Protein AF-A0A8H5NDH6-F1 (afdb_monomer)

InterPro domains:
  IPR002347 Short-chain dehydrogenase/reductase SDR [PF13561] (61-296)
  IPR002347 Short-chain dehydrogenase/reductase SDR [PR00081] (51-68)
  IPR002347 Short-chain dehydrogenase/reductase SDR [PR00081] (130-141)
  IPR002347 Short-chain dehydrogenase/reductase SDR [PR00081] (178-194)
  IPR002347 Short-chain dehydrogenase/reductase SDR [PR00081] (206-225)
  IPR002347 Short-chain dehydrogenase/reductase SDR [PR00081] (227-244)
  IPR002347 Short-chain dehydrogenase/reductase SDR [PR00081] (261-281)
  IPR002640 Arylesterase [PF01731] (512-596)
  IPR011042 Six-bladed beta-propeller, TolB-like [G3DSA:2.120.10.30] (357-712)
  IPR020904 Short-chain dehydrogenase/reductase, conserved site [PS00061] (193-221)
  IPR036291 NAD(P)-binding domain superfamily [SSF51735] (51-296)

Radius of gyration: 39.01 Å; Cα contacts (8 Å, |Δi|>4): 1526; chains: 1; bounding box: 85×61×102 Å

pLDDT: mean 87.95, std 15.3, range [26.09, 98.81]

Mean predicted aligned error: 17.54 Å

Secondary structure (DSSP, 8-state):
---SHHHHHHHHPPPPPPPPP-SSS--TT--------TT--TTGGG---SEEEEETTTSHHHHHHHHHHHHTT--EEEEEES-SSSHHHHHHHHHHHHH-TTSEEEEEE--TT-HHHHHHHHHHHHHHHS---EEEE---------TTT--HHHHHHHHIIIIIIHHHHHHHHHHHHHHHT--EEEEEE--GGGTS--SS---HHHHHHHHHHHHHHHHHHHHHGGGTEEEEEEEE--B--GGG-SGGGHHHHHHHHHTSTTSSPBPGGGGHHHHHHHHSGGGTT--S-EEEESTT-S----------------------TTSHHHHHHHHHHHHHHHHHHHHHHHHHHHHHHHHHHHHHHTSTTT---EE-S-SEEEE-TTT-B-EEEEEEEGGGTEEEEEE-GGGGTEETTTTEE-SS-----EEEEEETT-SSS-HHHHEEEPEEES-TTGGG--EEEEEEETTTTEEEEEE--TT--EEEEEEEETTTTEEEEEEEE--TT-SSEEEEEEEETTEEEEEE--SS-TTT-HHHHHHHHHTT-TT-EEEEEEE-SS-EEEEEEEE-TTEEEEEEEETTEEEEEEGGGTEEEEEE-SSSSS-EEEEEEE-SSEEEEEEEETTEEEEEEES-HHHHHHHHHHHHHHT-HHHHHHS-HHHHHHHHH----EEEEEEETTTEEEEEEEESSS-SEEEEEEETTTTEEEEEETT-BSEEEEE---

Structure (mmCIF, N/CA/C/O backbone):
data_AF-A0A8H5NDH6-F1
#
_entry.id   AF-A0A8H5NDH6-F1
#
loop_
_atom_site.group_PDB
_atom_site.id
_atom_site.type_symbol
_atom_site.label_atom_id
_atom_site.label_alt_id
_atom_site.label_comp_id
_atom_site.label_asym_id
_atom_site.label_entity_id
_atom_site.label_seq_id
_atom_site.pdbx_PDB_ins_code
_atom_site.Cartn_x
_atom_site.Cartn_y
_atom_site.Cartn_z
_atom_site.occupancy
_atom_site.B_iso_or_equiv
_atom_site.auth_seq_id
_atom_site.auth_comp_id
_atom_site.auth_asym_id
_atom_site.auth_atom_id
_atom_site.pdbx_PDB_model_num
ATOM 1 N N . MET A 1 1 ? 37.856 16.401 -8.015 1.00 47.72 1 MET A N 1
ATOM 2 C CA . MET A 1 1 ? 38.478 17.360 -8.950 1.00 47.72 1 MET A CA 1
ATOM 3 C C . MET A 1 1 ? 39.882 17.615 -8.448 1.00 47.72 1 MET A C 1
ATOM 5 O O . MET A 1 1 ? 40.016 18.113 -7.339 1.00 47.72 1 MET A O 1
ATOM 9 N N . SER A 1 2 ? 40.882 17.145 -9.189 1.00 47.88 2 SER A N 1
ATOM 10 C CA . SER A 1 2 ? 42.309 17.197 -8.834 1.00 47.88 2 SER A CA 1
ATOM 11 C C . SER A 1 2 ? 42.970 18.546 -9.138 1.00 47.88 2 SER A C 1
ATOM 13 O O . SER A 1 2 ? 44.111 18.743 -8.742 1.00 47.88 2 SER A O 1
ATOM 15 N N . ASP A 1 3 ? 42.253 19.472 -9.782 1.00 69.44 3 ASP A N 1
ATOM 16 C CA . ASP A 1 3 ? 42.706 20.834 -10.065 1.00 69.44 3 ASP A CA 1
ATOM 17 C C . ASP A 1 3 ? 41.721 21.864 -9.462 1.00 69.44 3 ASP A C 1
ATOM 19 O O . ASP A 1 3 ? 40.538 21.869 -9.826 1.00 69.44 3 ASP A O 1
ATOM 23 N N . PRO A 1 4 ? 42.157 22.703 -8.504 1.00 60.31 4 PRO A N 1
ATOM 24 C CA . PRO A 1 4 ? 41.358 23.789 -7.941 1.00 60.31 4 PRO A CA 1
ATOM 25 C C . PRO A 1 4 ? 40.989 24.892 -8.944 1.00 60.31 4 PRO A C 1
ATOM 27 O O . PRO A 1 4 ? 39.905 25.459 -8.801 1.00 60.31 4 PRO A O 1
ATOM 30 N N . ALA A 1 5 ? 41.823 25.172 -9.954 1.00 61.56 5 ALA A N 1
ATOM 31 C CA . ALA A 1 5 ? 41.556 26.210 -10.958 1.00 61.56 5 ALA A CA 1
ATOM 32 C C . ALA A 1 5 ? 40.309 25.872 -11.794 1.00 61.56 5 ALA A C 1
ATOM 34 O O . ALA A 1 5 ? 39.456 26.722 -12.044 1.00 61.56 5 ALA A O 1
ATOM 35 N N . ALA A 1 6 ? 40.109 24.581 -12.070 1.00 62.31 6 ALA A N 1
ATOM 36 C CA . ALA A 1 6 ? 38.949 24.071 -12.792 1.00 62.31 6 ALA A CA 1
ATOM 37 C C . ALA A 1 6 ? 37.599 24.305 -12.082 1.00 62.31 6 ALA A C 1
ATOM 39 O O . ALA A 1 6 ? 36.559 24.150 -12.717 1.00 62.31 6 ALA A O 1
ATOM 40 N N . ARG A 1 7 ? 37.567 24.650 -10.780 1.00 67.06 7 ARG A N 1
ATOM 41 C CA . ARG A 1 7 ? 36.313 24.960 -10.061 1.00 67.06 7 ARG A CA 1
ATOM 42 C C . ARG A 1 7 ? 35.789 26.361 -10.359 1.00 67.06 7 ARG A C 1
ATOM 44 O O . ARG A 1 7 ? 34.573 26.529 -10.435 1.00 67.06 7 ARG A O 1
ATOM 51 N N . GLU A 1 8 ? 36.673 27.343 -10.522 1.00 69.00 8 GLU A N 1
ATOM 52 C CA . GLU A 1 8 ? 36.276 28.726 -10.806 1.00 69.00 8 GLU A CA 1
ATOM 53 C C . GLU A 1 8 ? 35.708 28.840 -12.229 1.00 69.00 8 GLU A C 1
ATOM 55 O O . GLU A 1 8 ? 34.678 29.481 -12.444 1.00 69.00 8 GLU A O 1
ATOM 60 N N . ASP A 1 9 ? 36.269 28.077 -13.168 1.00 71.00 9 ASP A N 1
ATOM 61 C CA . ASP A 1 9 ? 35.775 27.962 -14.543 1.00 71.00 9 ASP A CA 1
ATOM 62 C C . ASP A 1 9 ? 34.348 27.385 -14.638 1.00 71.00 9 ASP A C 1
ATOM 64 O O . ASP A 1 9 ? 33.602 27.725 -15.561 1.00 71.00 9 ASP A O 1
ATOM 68 N N . LEU A 1 10 ? 33.883 26.591 -13.657 1.00 71.38 10 LEU A N 1
ATOM 69 C CA . LEU A 1 10 ? 32.502 26.071 -13.651 1.00 71.38 10 LEU A CA 1
ATOM 70 C C . LEU A 1 10 ? 31.458 27.177 -13.470 1.00 71.38 10 LEU A C 1
ATOM 72 O O . LEU A 1 10 ? 30.322 27.000 -13.907 1.00 71.38 10 LEU A O 1
ATOM 76 N N . THR A 1 11 ? 31.826 28.290 -12.827 1.00 76.38 11 THR A N 1
ATOM 77 C CA . THR A 1 11 ? 30.936 29.447 -12.619 1.00 76.38 11 THR A CA 1
ATOM 78 C C . THR A 1 11 ? 30.792 30.314 -13.867 1.00 76.38 11 THR A C 1
ATOM 80 O O . THR A 1 11 ? 29.808 31.037 -13.997 1.00 76.38 11 THR A O 1
ATOM 83 N N . LYS A 1 12 ? 31.745 30.210 -14.804 1.00 77.19 12 LYS A N 1
ATOM 84 C CA . LYS A 1 12 ? 31.802 31.006 -16.040 1.00 77.19 12 LYS A CA 1
ATOM 85 C C . LYS A 1 12 ? 31.431 30.202 -17.290 1.00 77.19 12 LYS A C 1
ATOM 87 O O . LYS A 1 12 ? 31.328 30.776 -18.372 1.00 77.19 12 LYS A O 1
ATOM 92 N N . ARG A 1 13 ? 31.228 28.884 -17.172 1.00 79.00 13 ARG A N 1
ATOM 93 C CA . ARG A 1 13 ? 30.952 28.025 -18.330 1.00 79.00 13 ARG A CA 1
ATOM 94 C C . ARG A 1 13 ? 29.575 28.310 -18.932 1.00 79.00 13 ARG A C 1
ATOM 96 O O . ARG A 1 13 ? 28.565 28.358 -18.230 1.00 79.00 13 ARG A O 1
ATOM 103 N N . LEU A 1 14 ? 29.528 28.381 -20.256 1.00 79.69 14 LEU A N 1
ATOM 104 C CA . LEU A 1 14 ? 28.287 28.237 -21.006 1.00 79.69 14 LEU A CA 1
ATOM 105 C C . LEU A 1 14 ? 27.988 26.745 -21.135 1.00 79.69 14 LEU A C 1
ATOM 107 O O . LEU A 1 14 ? 28.842 25.972 -21.568 1.00 79.69 14 LEU A O 1
ATOM 111 N N . LEU A 1 15 ? 26.790 26.327 -20.726 1.00 79.44 15 LEU A N 1
ATOM 112 C CA . LEU A 1 15 ? 26.380 24.938 -20.898 1.00 79.44 15 LEU A CA 1
ATOM 113 C C . LEU A 1 15 ? 26.093 24.687 -22.384 1.00 79.44 15 LEU A C 1
ATOM 115 O O . LEU A 1 15 ? 25.214 25.356 -22.936 1.00 79.44 15 LEU A O 1
ATOM 119 N N . PRO A 1 16 ? 26.785 23.738 -23.039 1.00 82.56 16 PRO A N 1
ATOM 120 C CA . PRO A 1 16 ? 26.389 23.321 -24.373 1.00 82.56 16 PRO A CA 1
ATOM 121 C C . PRO A 1 16 ? 24.973 22.735 -24.306 1.00 82.56 16 PRO A C 1
ATOM 123 O O . PRO A 1 16 ? 24.630 22.005 -23.373 1.00 82.56 16 PRO A O 1
ATOM 126 N N . SER A 1 17 ? 24.133 23.083 -25.280 1.00 84.81 17 SER A N 1
ATOM 127 C CA . SER A 1 17 ? 22.779 22.538 -25.389 1.00 84.81 17 SER A CA 1
ATOM 128 C C . SER A 1 17 ? 22.752 21.408 -26.411 1.00 84.81 17 SER A C 1
ATOM 130 O O . SER A 1 17 ? 23.309 21.524 -27.503 1.00 84.81 17 SER A O 1
ATOM 132 N N . MET A 1 18 ? 22.103 20.299 -26.054 1.00 86.00 18 MET A N 1
ATOM 133 C CA . MET A 1 18 ? 21.812 19.238 -27.013 1.00 86.00 18 MET A CA 1
ATOM 134 C C . MET A 1 18 ? 20.885 19.797 -28.093 1.00 86.00 18 MET A C 1
ATOM 136 O O . MET A 1 18 ? 19.851 20.390 -27.785 1.00 86.00 18 MET A O 1
ATOM 140 N N . THR A 1 19 ? 21.241 19.597 -29.359 1.00 86.56 19 THR A N 1
ATOM 141 C CA . THR A 1 19 ? 20.357 19.936 -30.478 1.00 86.56 19 THR A CA 1
ATOM 142 C C . THR A 1 19 ? 19.500 18.724 -30.815 1.00 86.56 19 THR A C 1
ATOM 144 O O . THR A 1 19 ? 20.032 17.677 -31.170 1.00 86.56 19 THR A O 1
ATOM 147 N N . LEU A 1 20 ? 18.181 18.864 -30.718 1.00 85.62 20 LEU A N 1
ATOM 148 C CA . LEU A 1 20 ? 17.234 17.824 -31.123 1.00 85.62 20 LEU A CA 1
ATOM 149 C C . LEU A 1 20 ? 16.804 18.026 -32.581 1.00 85.62 20 LEU A C 1
ATOM 151 O O . LEU A 1 20 ? 16.936 19.122 -33.129 1.00 85.62 20 LEU A O 1
ATOM 155 N N . ALA A 1 21 ? 16.267 16.977 -33.206 1.00 79.12 21 ALA A N 1
ATOM 156 C CA . ALA A 1 21 ? 15.617 17.106 -34.509 1.00 79.12 21 ALA A CA 1
ATOM 157 C C . ALA A 1 21 ? 14.446 18.105 -34.415 1.00 79.12 21 ALA A C 1
ATOM 159 O O . ALA A 1 21 ? 13.628 18.019 -33.500 1.00 79.12 21 ALA A O 1
ATOM 160 N N . ASN A 1 22 ? 14.360 19.047 -35.358 1.00 75.81 22 ASN A N 1
ATOM 161 C CA . ASN A 1 22 ? 13.353 20.119 -35.359 1.00 75.81 22 ASN A CA 1
ATOM 162 C C . ASN A 1 22 ? 12.034 19.732 -36.058 1.00 75.81 22 ASN A C 1
ATOM 164 O O . ASN A 1 22 ? 11.106 20.533 -36.089 1.00 75.81 22 ASN A O 1
ATOM 168 N N . GLY A 1 23 ? 11.952 18.522 -36.625 1.00 67.88 23 GLY A N 1
ATOM 169 C CA . GLY A 1 23 ? 10.776 18.012 -37.337 1.00 67.88 23 GLY A CA 1
ATOM 170 C C . GLY A 1 23 ? 10.529 18.615 -38.728 1.00 67.88 23 GLY A C 1
ATOM 171 O O . GLY A 1 23 ? 9.533 18.253 -39.348 1.00 67.88 23 GLY A O 1
ATOM 172 N N . VAL A 1 24 ? 11.398 19.511 -39.217 1.00 58.31 24 VAL A N 1
ATOM 173 C CA . VAL A 1 24 ? 11.221 20.262 -40.479 1.00 58.31 24 VAL A CA 1
ATOM 174 C C . VAL A 1 24 ? 12.310 19.930 -41.508 1.00 58.31 24 VAL A C 1
ATOM 176 O O . VAL A 1 24 ? 12.022 19.877 -42.701 1.00 58.31 24 VAL A O 1
ATOM 179 N N . GLU A 1 25 ? 13.541 19.648 -41.069 1.00 55.69 25 GLU A N 1
ATOM 180 C CA . GLU A 1 25 ? 14.589 19.093 -41.935 1.00 55.69 25 GLU A CA 1
ATOM 181 C C . GLU A 1 25 ? 14.439 17.573 -42.026 1.00 55.69 25 GLU A C 1
ATOM 183 O O . GLU A 1 25 ? 14.283 16.883 -41.014 1.00 55.69 25 GLU A O 1
ATOM 188 N N . SER A 1 26 ? 14.463 17.041 -43.251 1.00 51.28 26 SER A N 1
ATOM 189 C CA . SER A 1 26 ? 14.409 15.604 -43.482 1.00 51.28 26 SER A CA 1
ATOM 190 C C . SER A 1 26 ? 15.629 14.954 -42.833 1.00 51.28 26 SER A C 1
ATOM 192 O O . SER A 1 26 ? 16.717 14.978 -43.411 1.00 51.28 26 SER A O 1
ATOM 194 N N . LEU A 1 27 ? 15.436 14.326 -41.665 1.00 57.62 27 LEU A N 1
ATOM 195 C CA . LEU A 1 27 ? 16.221 13.152 -41.266 1.00 57.62 27 LEU A CA 1
ATOM 196 C C . LEU A 1 27 ? 16.499 12.345 -42.542 1.00 57.62 27 LEU A C 1
ATOM 198 O O . LEU A 1 27 ? 15.538 12.205 -43.313 1.00 57.62 27 LEU A O 1
ATOM 202 N N . PRO A 1 28 ? 17.739 11.873 -42.800 1.00 54.41 28 PRO A N 1
ATOM 203 C CA . PRO A 1 28 ? 18.066 11.158 -44.032 1.00 54.41 28 PRO A CA 1
ATOM 204 C C . PRO A 1 28 ? 16.953 10.163 -44.304 1.00 54.41 28 PRO A C 1
ATOM 206 O O . PRO A 1 28 ? 16.681 9.327 -43.441 1.00 54.41 28 PRO A O 1
ATOM 209 N N . SER A 1 29 ? 16.207 10.445 -45.389 1.00 47.97 29 SER A N 1
ATOM 210 C CA . SER A 1 29 ? 14.776 10.142 -45.540 1.00 47.97 29 SER A CA 1
ATOM 211 C C . SER A 1 29 ? 14.431 8.885 -44.755 1.00 47.97 29 SER A C 1
ATOM 213 O O . SER A 1 29 ? 14.770 7.798 -45.225 1.00 47.97 29 SER A O 1
ATOM 215 N N . ALA A 1 30 ? 13.806 9.032 -43.575 1.00 44.88 30 ALA A N 1
ATOM 216 C CA . ALA A 1 30 ? 13.262 7.907 -42.822 1.00 44.88 30 ALA A CA 1
ATOM 217 C C . ALA A 1 30 ? 12.455 7.114 -43.830 1.00 44.88 30 ALA A C 1
ATOM 219 O O . ALA A 1 30 ? 11.448 7.663 -44.280 1.00 44.88 30 ALA A O 1
ATOM 220 N N . ALA A 1 31 ? 13.014 5.972 -44.273 1.00 45.94 31 ALA A N 1
ATOM 221 C CA . ALA A 1 31 ? 12.738 5.354 -45.568 1.00 45.94 31 ALA A CA 1
ATOM 222 C C . ALA A 1 31 ? 11.299 5.658 -45.926 1.00 45.94 31 ALA A C 1
ATOM 224 O O . ALA A 1 31 ? 10.433 5.127 -45.224 1.00 45.94 31 ALA A O 1
ATOM 225 N N . GLN A 1 32 ? 11.096 6.638 -46.840 1.00 42.25 32 GLN A N 1
ATOM 226 C CA . GLN A 1 32 ? 9.792 7.267 -47.081 1.00 42.25 32 GLN A CA 1
ATOM 227 C C . GLN A 1 32 ? 8.744 6.190 -46.918 1.00 42.25 32 GLN A C 1
ATOM 229 O O . GLN A 1 32 ? 8.956 5.100 -47.459 1.00 42.25 32 GLN A O 1
ATOM 234 N N . ALA A 1 33 ? 7.678 6.459 -46.161 1.00 40.69 33 ALA A N 1
ATOM 235 C CA . ALA A 1 33 ? 6.511 5.598 -46.117 1.00 40.69 33 ALA A CA 1
ATOM 236 C C . ALA A 1 33 ? 5.970 5.476 -47.551 1.00 40.69 33 ALA A C 1
ATOM 238 O O . ALA A 1 33 ? 5.037 6.160 -47.957 1.00 40.69 33 ALA A O 1
ATOM 239 N N . ARG A 1 34 ? 6.637 4.644 -48.353 1.00 45.22 34 ARG A N 1
ATOM 240 C CA . ARG A 1 34 ? 6.220 4.176 -49.648 1.00 45.22 34 ARG A CA 1
ATOM 241 C C . ARG A 1 34 ? 4.960 3.441 -49.273 1.00 45.22 34 ARG A C 1
ATOM 243 O O . ARG A 1 34 ? 5.015 2.482 -48.501 1.00 45.22 34 ARG A O 1
ATOM 250 N N . THR A 1 35 ? 3.837 3.994 -49.718 1.00 42.25 35 THR A N 1
ATOM 251 C CA . THR A 1 35 ? 2.551 3.309 -49.797 1.00 42.25 35 THR A CA 1
ATOM 252 C C . THR A 1 35 ? 2.821 1.831 -49.947 1.00 42.25 35 THR A C 1
ATOM 254 O O . THR A 1 35 ? 3.532 1.494 -50.893 1.00 42.25 35 THR A O 1
ATOM 257 N N . ALA A 1 36 ? 2.369 1.024 -48.975 1.00 46.97 36 ALA A N 1
ATOM 258 C CA . ALA A 1 36 ? 2.663 -0.400 -48.884 1.00 46.97 36 ALA A CA 1
ATOM 259 C C . ALA A 1 36 ? 2.550 -1.009 -50.279 1.00 46.97 36 ALA A C 1
ATOM 261 O O . ALA A 1 36 ? 1.462 -1.244 -50.802 1.00 46.97 36 ALA A O 1
ATOM 262 N N . SER A 1 37 ? 3.708 -1.144 -50.913 1.00 52.34 37 SER A N 1
ATOM 263 C CA . SER A 1 37 ? 3.841 -1.867 -52.152 1.00 52.34 37 SER A CA 1
ATOM 264 C C . SER A 1 37 ? 3.417 -3.286 -51.808 1.00 52.34 37 SER A C 1
ATOM 266 O O . SER A 1 37 ? 3.676 -3.755 -50.697 1.00 52.34 37 SER A O 1
ATOM 268 N N . THR A 1 38 ? 2.828 -4.015 -52.745 1.00 57.22 38 THR A N 1
ATOM 269 C CA . THR A 1 38 ? 2.631 -5.464 -52.589 1.00 57.22 38 THR A CA 1
ATOM 270 C C . THR A 1 38 ? 3.956 -6.215 -52.345 1.00 57.22 38 THR A C 1
ATOM 272 O O . THR A 1 38 ? 3.930 -7.410 -52.087 1.00 57.22 38 THR A O 1
ATOM 275 N N . SER A 1 39 ? 5.099 -5.511 -52.402 1.00 56.44 39 SER A N 1
ATOM 276 C CA . SER A 1 39 ? 6.447 -5.942 -52.028 1.00 56.44 39 SER A CA 1
ATOM 277 C C . SER A 1 39 ? 6.920 -5.570 -50.603 1.00 56.44 39 SER A C 1
ATOM 279 O O . SER A 1 39 ? 8.077 -5.839 -50.312 1.00 56.44 39 SER A O 1
ATOM 281 N N . ASP A 1 40 ? 6.133 -4.901 -49.742 1.00 63.56 40 ASP A N 1
ATOM 282 C CA . ASP A 1 40 ? 6.476 -4.693 -48.309 1.00 63.56 40 ASP A CA 1
ATOM 283 C C . ASP A 1 40 ? 5.858 -5.816 -47.455 1.00 63.56 40 ASP A C 1
ATOM 285 O O . ASP A 1 40 ? 4.963 -5.609 -46.621 1.00 63.56 40 ASP A O 1
ATOM 289 N N . ASP A 1 41 ? 6.283 -7.044 -47.746 1.00 70.69 41 ASP A N 1
ATOM 290 C CA . ASP A 1 41 ? 5.823 -8.241 -47.055 1.00 70.69 41 ASP A CA 1
ATOM 291 C C . ASP A 1 41 ? 6.505 -8.405 -45.680 1.00 70.69 41 ASP A C 1
ATOM 293 O O . ASP A 1 41 ? 7.324 -7.597 -45.230 1.00 70.69 41 ASP A O 1
ATOM 297 N N . SER A 1 42 ? 6.105 -9.434 -44.931 1.00 71.38 42 SER A N 1
ATOM 298 C CA . SER A 1 42 ? 6.676 -9.696 -43.607 1.00 71.38 42 SER A CA 1
ATOM 299 C C . SER A 1 42 ? 8.176 -9.995 -43.635 1.00 71.38 42 SER A C 1
ATOM 301 O O . SER A 1 42 ? 8.830 -9.754 -42.626 1.00 71.38 42 SER A O 1
ATOM 303 N N . LEU A 1 43 ? 8.722 -10.495 -44.747 1.00 77.81 43 LEU A N 1
ATOM 304 C CA . LEU A 1 43 ? 10.133 -10.854 -44.873 1.00 77.81 43 LEU A CA 1
ATOM 305 C C . LEU A 1 43 ? 10.986 -9.615 -45.158 1.00 77.81 43 LEU A C 1
ATOM 307 O O . LEU A 1 43 ? 12.017 -9.428 -44.513 1.00 77.81 43 LEU A O 1
ATOM 311 N N . THR A 1 44 ? 10.533 -8.715 -46.037 1.00 83.62 44 THR A N 1
ATOM 312 C CA . THR A 1 44 ? 11.273 -7.484 -46.371 1.00 83.62 44 THR A CA 1
ATOM 313 C C . THR A 1 44 ? 11.435 -6.538 -45.182 1.00 83.62 44 THR A C 1
ATOM 315 O O . THR A 1 44 ? 12.426 -5.816 -45.101 1.00 83.62 44 THR A O 1
ATOM 318 N N . ARG A 1 45 ? 10.510 -6.557 -44.209 1.00 87.25 45 ARG A N 1
ATOM 319 C CA . ARG A 1 45 ? 10.612 -5.731 -42.988 1.00 87.25 45 ARG A CA 1
ATOM 320 C C . ARG A 1 45 ? 11.793 -6.089 -42.086 1.00 87.25 45 ARG A C 1
ATOM 322 O O . ARG A 1 45 ? 12.281 -5.205 -41.382 1.00 87.25 45 ARG A O 1
ATOM 329 N N . PHE A 1 46 ? 12.226 -7.348 -42.114 1.00 93.06 46 PHE A N 1
ATOM 330 C CA . PHE A 1 46 ? 13.331 -7.868 -41.306 1.00 93.06 46 PHE A CA 1
ATOM 331 C C . PHE A 1 46 ? 14.610 -8.093 -42.120 1.00 93.06 46 PHE A C 1
ATOM 333 O O . PHE A 1 46 ? 15.549 -8.702 -41.615 1.00 93.06 46 PHE A O 1
ATOM 340 N N . GLN A 1 47 ? 14.671 -7.616 -43.366 1.00 93.50 47 GLN A N 1
ATOM 341 C CA . GLN A 1 47 ? 15.927 -7.592 -44.110 1.00 93.50 47 GLN A CA 1
ATOM 342 C C . GLN A 1 47 ? 16.894 -6.569 -43.503 1.00 93.50 47 GLN A C 1
ATOM 344 O O . GLN A 1 47 ? 16.481 -5.518 -43.002 1.00 93.50 47 GLN A O 1
ATOM 349 N N . VAL A 1 48 ? 18.185 -6.886 -43.579 1.00 95.12 48 VAL A N 1
ATOM 350 C CA . VAL A 1 48 ? 19.295 -6.077 -43.069 1.00 95.12 48 VAL A CA 1
ATOM 351 C C . VAL A 1 48 ? 20.323 -5.855 -44.189 1.00 95.12 48 VAL A C 1
ATOM 353 O O . VAL A 1 48 ? 21.410 -6.420 -44.137 1.00 95.12 48 VAL A O 1
ATOM 356 N N . PRO A 1 49 ? 19.985 -5.107 -45.256 1.00 93.12 49 PRO A N 1
ATOM 357 C CA . PRO A 1 49 ? 20.935 -4.804 -46.326 1.00 93.12 49 PRO A CA 1
ATOM 358 C C . PRO A 1 49 ? 22.000 -3.806 -45.853 1.00 93.12 49 PRO A C 1
ATOM 360 O O . PRO A 1 49 ? 21.711 -2.968 -45.007 1.00 93.12 49 PRO A O 1
ATOM 363 N N . GLY A 1 50 ? 23.198 -3.838 -46.440 1.00 95.38 50 GLY A N 1
ATOM 364 C CA . GLY A 1 50 ? 24.265 -2.878 -46.132 1.00 95.38 50 GLY A CA 1
ATOM 365 C C . GLY A 1 50 ? 25.454 -3.500 -45.405 1.00 95.38 50 GLY A C 1
ATOM 366 O O . GLY A 1 50 ? 25.726 -4.699 -45.537 1.00 95.38 50 GLY A O 1
ATOM 367 N N . VAL A 1 51 ? 26.193 -2.669 -44.672 1.00 98.31 51 VAL A N 1
ATOM 368 C CA . VAL A 1 51 ? 27.479 -3.025 -44.065 1.00 98.31 51 VAL A CA 1
ATOM 369 C C . VAL A 1 51 ? 27.425 -2.947 -42.544 1.00 98.31 51 VAL A C 1
ATOM 371 O O . VAL A 1 51 ? 27.026 -1.928 -41.976 1.00 98.31 51 VAL A O 1
ATOM 374 N N . ALA A 1 52 ? 27.878 -4.013 -41.878 1.00 98.56 52 ALA A N 1
ATOM 375 C CA . ALA A 1 52 ? 27.996 -4.060 -40.425 1.00 98.56 52 ALA A CA 1
ATOM 376 C C . ALA A 1 52 ? 29.451 -4.153 -39.964 1.00 98.56 52 ALA A C 1
ATOM 378 O O . ALA A 1 52 ? 30.244 -4.922 -40.506 1.00 98.56 52 ALA A O 1
ATOM 379 N N . VAL A 1 53 ? 29.762 -3.437 -38.888 1.00 98.75 53 VAL A N 1
ATOM 380 C CA . VAL A 1 53 ? 30.955 -3.646 -38.068 1.00 98.75 53 VAL A CA 1
ATOM 381 C C . VAL A 1 53 ? 30.541 -4.355 -36.783 1.00 98.75 53 VAL A C 1
ATOM 383 O O . VAL A 1 53 ? 29.597 -3.931 -36.112 1.00 98.75 53 VAL A O 1
ATOM 386 N N . VAL A 1 54 ? 31.246 -5.424 -36.415 1.00 98.62 54 VAL A N 1
ATOM 387 C CA . VAL A 1 54 ? 30.978 -6.176 -35.181 1.00 98.62 54 VAL A CA 1
ATOM 388 C C . VAL A 1 54 ? 32.254 -6.303 -34.359 1.00 98.62 54 VAL A C 1
ATOM 390 O O . VAL A 1 54 ? 33.215 -6.925 -34.804 1.00 98.62 54 VAL A O 1
ATOM 393 N N . THR A 1 55 ? 32.269 -5.725 -33.155 1.00 98.44 55 THR A N 1
ATOM 394 C CA . THR A 1 55 ? 33.414 -5.829 -32.229 1.00 98.44 55 THR A CA 1
ATOM 395 C C . THR A 1 55 ? 33.304 -7.072 -31.363 1.00 98.44 55 THR A C 1
ATOM 397 O O . THR A 1 55 ? 32.194 -7.444 -30.998 1.00 98.44 55 THR A O 1
ATOM 400 N N . GLY A 1 56 ? 34.421 -7.721 -31.021 1.00 96.38 56 GLY A N 1
ATOM 401 C CA . GLY A 1 56 ? 34.400 -9.070 -30.438 1.00 96.38 56 GLY A CA 1
ATOM 402 C C . GLY A 1 56 ? 33.765 -10.089 -31.391 1.00 96.38 56 GLY A C 1
ATOM 403 O O . GLY A 1 56 ? 33.073 -11.013 -30.956 1.00 96.38 56 GLY A O 1
ATOM 404 N N . GLY A 1 57 ? 33.911 -9.849 -32.699 1.00 94.06 57 GLY A N 1
ATOM 405 C CA . GLY A 1 57 ? 33.144 -10.498 -33.760 1.00 94.06 57 GLY A CA 1
ATOM 406 C C . GLY A 1 57 ? 33.403 -11.998 -33.910 1.00 94.06 57 GLY A C 1
ATOM 407 O O . GLY A 1 57 ? 32.576 -12.700 -34.489 1.00 94.06 57 GLY A O 1
ATOM 408 N N . LEU A 1 58 ? 34.513 -12.503 -33.361 1.00 94.19 58 LEU A N 1
ATOM 409 C CA . LEU A 1 58 ? 34.902 -13.915 -33.435 1.00 94.19 58 LEU A CA 1
ATOM 410 C C . LEU A 1 58 ? 34.497 -14.720 -32.188 1.00 94.19 58 LEU A C 1
ATOM 412 O O . LEU A 1 58 ? 34.787 -15.923 -32.090 1.00 94.19 58 LEU A O 1
ATOM 416 N N . GLY A 1 59 ? 33.809 -14.083 -31.236 1.00 91.31 59 GLY A N 1
ATOM 417 C CA . GLY A 1 59 ? 33.185 -14.745 -30.094 1.00 91.31 59 GLY A CA 1
ATOM 418 C C . GLY A 1 59 ? 31.974 -15.592 -30.500 1.00 91.31 59 GLY A C 1
ATOM 419 O O . GLY A 1 59 ? 31.261 -15.273 -31.446 1.00 91.31 59 GLY A O 1
ATOM 420 N N . THR A 1 60 ? 31.692 -16.663 -29.755 1.00 89.25 60 THR A N 1
ATOM 421 C CA . THR A 1 60 ? 30.631 -17.640 -30.083 1.00 89.25 60 THR A CA 1
ATOM 422 C C . THR A 1 60 ? 29.251 -17.002 -30.280 1.00 89.25 60 THR A C 1
ATOM 424 O O . THR A 1 60 ? 28.549 -17.303 -31.246 1.00 89.25 60 THR A O 1
ATOM 427 N N . ILE A 1 61 ? 28.864 -16.082 -29.389 1.00 92.75 61 ILE A N 1
ATOM 428 C CA . ILE A 1 61 ? 27.575 -15.383 -29.492 1.00 92.75 61 ILE A CA 1
ATOM 429 C C . ILE A 1 61 ? 27.575 -14.430 -30.696 1.00 92.75 61 ILE A C 1
ATOM 431 O O . ILE A 1 61 ? 26.608 -14.401 -31.455 1.00 92.75 61 ILE A O 1
ATOM 435 N N . ALA A 1 62 ? 28.669 -13.689 -30.897 1.00 95.75 62 ALA A N 1
ATOM 436 C CA . ALA A 1 62 ? 28.794 -12.749 -32.005 1.00 95.75 62 ALA A CA 1
ATOM 437 C C . ALA A 1 62 ? 28.695 -13.465 -33.359 1.00 95.75 62 ALA A C 1
ATOM 439 O O . ALA A 1 62 ? 27.915 -13.038 -34.201 1.00 95.75 62 ALA A O 1
ATOM 440 N N . LEU A 1 63 ? 29.383 -14.599 -33.537 1.00 95.56 63 LEU A N 1
ATOM 441 C CA . LEU A 1 63 ? 29.316 -15.413 -34.758 1.00 95.56 63 LEU A CA 1
ATOM 442 C C . LEU A 1 63 ? 27.895 -15.897 -35.067 1.00 95.56 63 LEU A C 1
ATOM 444 O O . LEU A 1 63 ? 27.476 -15.884 -36.224 1.00 95.56 63 LEU A O 1
ATOM 448 N N . THR A 1 64 ? 27.138 -16.285 -34.039 1.00 95.56 64 THR A N 1
ATOM 449 C CA . THR A 1 64 ? 25.738 -16.712 -34.192 1.00 95.56 64 THR A CA 1
ATOM 450 C C . THR A 1 64 ? 24.877 -15.571 -34.739 1.00 95.56 64 THR A C 1
ATOM 452 O O . THR A 1 64 ? 24.145 -15.737 -35.715 1.00 95.56 64 THR A O 1
ATOM 455 N N . VAL A 1 65 ? 25.035 -14.376 -34.168 1.00 96.81 65 VAL A N 1
ATOM 456 C CA . VAL A 1 65 ? 24.320 -13.168 -34.596 1.00 96.81 65 VAL A CA 1
ATOM 457 C C . VAL A 1 65 ? 24.769 -12.692 -35.978 1.00 96.81 65 VAL A C 1
ATOM 459 O O . VAL A 1 65 ? 23.940 -12.309 -36.799 1.00 96.81 65 VAL A O 1
ATOM 462 N N . VAL A 1 66 ? 26.067 -12.739 -36.265 1.00 97.50 66 VAL A N 1
ATOM 463 C CA . VAL A 1 66 ? 26.651 -12.379 -37.561 1.00 97.50 66 VAL A CA 1
ATOM 464 C C . VAL A 1 66 ? 26.083 -13.252 -38.678 1.00 97.50 66 VAL A C 1
ATOM 466 O O . VAL A 1 66 ? 25.666 -12.724 -39.709 1.00 97.50 66 VAL A O 1
ATOM 469 N N . ARG A 1 67 ? 25.992 -14.571 -38.463 1.00 97.62 67 ARG A N 1
ATOM 470 C CA . ARG A 1 67 ? 25.341 -15.486 -39.412 1.00 97.62 67 ARG A CA 1
ATOM 471 C C . ARG A 1 67 ? 23.890 -15.089 -39.664 1.00 97.62 67 ARG A C 1
ATOM 473 O O . ARG A 1 67 ? 23.473 -15.058 -40.818 1.00 97.62 67 ARG A O 1
ATOM 480 N N . ALA A 1 68 ? 23.145 -14.721 -38.621 1.00 97.12 68 ALA A N 1
ATOM 481 C CA . ALA A 1 68 ? 21.771 -14.253 -38.776 1.00 97.12 68 ALA A CA 1
ATOM 482 C C . ALA A 1 68 ? 21.685 -12.945 -39.585 1.00 97.12 68 ALA A C 1
ATOM 484 O O . ALA A 1 68 ? 20.837 -12.826 -40.465 1.00 97.12 68 ALA A O 1
ATOM 485 N N . LEU A 1 69 ? 22.587 -11.984 -39.365 1.00 97.81 69 LEU A N 1
ATOM 486 C CA . LEU A 1 69 ? 22.642 -10.760 -40.174 1.00 97.81 69 LEU A CA 1
ATOM 487 C C . LEU A 1 69 ? 22.912 -11.067 -41.659 1.00 97.81 69 LEU A C 1
ATOM 489 O O . LEU A 1 69 ? 22.214 -10.547 -42.530 1.00 97.81 69 LEU A O 1
ATOM 493 N N . LEU A 1 70 ? 23.860 -11.963 -41.955 1.00 97.88 70 LEU A N 1
ATOM 494 C CA . LEU A 1 70 ? 24.173 -12.406 -43.322 1.00 97.88 70 LEU A CA 1
ATOM 495 C C . LEU A 1 70 ? 22.987 -13.134 -43.984 1.00 97.88 70 LEU A C 1
ATOM 497 O O . LEU A 1 70 ? 22.666 -12.861 -45.146 1.00 97.88 70 LEU A O 1
ATOM 501 N N . GLN A 1 71 ? 22.287 -13.998 -43.239 1.00 96.06 71 GLN A N 1
ATOM 502 C CA . GLN A 1 71 ? 21.052 -14.666 -43.680 1.00 96.06 71 GLN A CA 1
ATOM 503 C C . GLN A 1 71 ? 19.927 -13.668 -43.985 1.00 96.06 71 GLN A C 1
ATOM 505 O O . GLN A 1 71 ? 19.148 -13.880 -44.911 1.00 96.06 71 GLN A O 1
ATOM 510 N N . HIS A 1 72 ? 19.872 -12.559 -43.246 1.00 95.62 72 HIS A N 1
ATOM 511 C CA . HIS A 1 72 ? 18.890 -11.493 -43.432 1.00 95.62 72 HIS A CA 1
ATOM 512 C C . HIS A 1 72 ? 19.294 -10.441 -44.477 1.00 95.62 72 HIS A C 1
ATOM 514 O O . HIS A 1 72 ? 18.581 -9.455 -44.662 1.00 95.62 72 HIS A O 1
ATOM 520 N N . GLY A 1 73 ? 20.379 -10.664 -45.223 1.00 94.88 73 GLY A N 1
ATOM 521 C CA . GLY A 1 73 ? 20.710 -9.868 -46.404 1.00 94.88 73 GLY A CA 1
ATOM 522 C C . GLY A 1 73 ? 21.866 -8.888 -46.238 1.00 94.88 73 GLY A C 1
ATOM 523 O O . GLY A 1 73 ? 22.071 -8.086 -47.148 1.00 94.88 73 GLY A O 1
ATOM 524 N N . LEU A 1 74 ? 22.627 -8.964 -45.141 1.00 97.50 74 LEU A N 1
ATOM 525 C CA . LEU A 1 74 ? 23.823 -8.141 -44.953 1.00 97.50 74 LEU A CA 1
ATOM 526 C C . LEU A 1 74 ? 24.815 -8.386 -46.094 1.00 97.50 74 LEU A C 1
ATOM 528 O O . LEU A 1 74 ? 25.131 -9.535 -46.403 1.00 97.50 74 LEU A O 1
ATOM 532 N N . THR A 1 75 ? 25.280 -7.315 -46.735 1.00 96.88 75 THR A N 1
ATOM 533 C CA . THR A 1 75 ? 26.116 -7.386 -47.944 1.00 96.88 75 THR A CA 1
ATOM 534 C C . THR A 1 75 ? 27.606 -7.292 -47.639 1.00 96.88 75 THR A C 1
ATOM 536 O O . THR A 1 75 ? 28.399 -7.930 -48.329 1.00 96.88 75 THR A O 1
ATOM 539 N N . GLY A 1 76 ? 27.980 -6.543 -46.598 1.00 97.69 76 GLY A N 1
ATOM 540 C CA . GLY A 1 76 ? 29.362 -6.405 -46.145 1.00 97.69 76 GLY A CA 1
ATOM 541 C C . GLY A 1 76 ? 29.487 -6.540 -44.632 1.00 97.69 76 GLY A C 1
ATOM 542 O O . GLY A 1 76 ? 28.609 -6.123 -43.877 1.00 97.69 76 GLY A O 1
ATOM 543 N N . LEU A 1 77 ? 30.588 -7.126 -44.181 1.00 98.50 77 LEU A N 1
ATOM 544 C CA . LEU A 1 77 ? 30.844 -7.387 -42.774 1.00 98.50 77 LEU A CA 1
ATOM 545 C C . LEU A 1 77 ? 32.315 -7.141 -42.443 1.00 98.50 77 LEU A C 1
ATOM 547 O O . LEU A 1 77 ? 33.196 -7.711 -43.080 1.00 98.50 77 LEU A O 1
ATOM 551 N N . MET A 1 78 ? 32.558 -6.347 -41.404 1.00 98.44 78 MET A N 1
ATOM 552 C CA . MET A 1 78 ? 33.869 -6.156 -40.790 1.00 98.44 78 MET A CA 1
ATOM 553 C C . MET A 1 78 ? 33.852 -6.703 -39.359 1.00 98.44 78 MET A C 1
ATOM 555 O O . MET A 1 78 ? 33.145 -6.178 -38.493 1.00 98.44 78 MET A O 1
ATOM 559 N N . LEU A 1 79 ? 34.633 -7.750 -39.098 1.00 98.50 79 LEU A N 1
ATOM 560 C CA . LEU A 1 79 ? 34.792 -8.335 -37.765 1.00 98.50 79 LEU A CA 1
ATOM 561 C C . LEU A 1 79 ? 36.034 -7.771 -37.074 1.00 98.50 79 LEU A C 1
ATOM 563 O O . LEU A 1 79 ? 37.152 -7.914 -37.563 1.00 98.50 79 LEU A O 1
ATOM 567 N N . LEU A 1 80 ? 35.834 -7.150 -35.917 1.00 98.12 80 LEU A N 1
ATOM 568 C CA . LEU A 1 80 ? 36.905 -6.592 -35.100 1.00 98.12 80 LEU A CA 1
ATOM 569 C C . LEU A 1 80 ? 37.127 -7.477 -33.881 1.00 98.12 80 LEU A C 1
ATOM 571 O O . LEU A 1 80 ? 36.180 -7.767 -33.147 1.00 98.12 80 LEU A O 1
ATOM 575 N N . ASP A 1 81 ? 38.365 -7.892 -33.656 1.00 97.00 81 ASP A N 1
ATOM 576 C CA . ASP A 1 81 ? 38.763 -8.687 -32.493 1.00 97.00 81 ASP A CA 1
ATOM 577 C C . ASP A 1 81 ? 40.231 -8.404 -32.138 1.00 97.00 81 ASP A C 1
ATOM 579 O O . ASP A 1 81 ? 40.920 -7.728 -32.894 1.00 97.00 81 ASP A O 1
ATOM 583 N N . LEU A 1 82 ? 40.734 -8.900 -31.005 1.00 94.19 82 LEU A N 1
ATOM 584 C CA . LEU A 1 82 ? 42.135 -8.659 -30.622 1.00 94.19 82 LEU A CA 1
ATOM 585 C C . LEU A 1 82 ? 43.112 -9.391 -31.554 1.00 94.19 82 LEU A C 1
ATOM 587 O O . LEU A 1 82 ? 44.105 -8.817 -32.002 1.00 94.19 82 LEU A O 1
ATOM 591 N N . ASP A 1 83 ? 42.814 -10.646 -31.887 1.00 92.06 83 ASP A N 1
ATOM 592 C CA . ASP A 1 83 ? 43.659 -11.485 -32.738 1.00 92.06 83 ASP A CA 1
ATOM 593 C C . ASP A 1 83 ? 42.832 -12.211 -33.803 1.00 92.06 83 ASP A C 1
ATOM 595 O O . ASP A 1 83 ? 42.172 -13.218 -33.535 1.00 92.06 83 ASP A O 1
ATOM 599 N N . VAL A 1 84 ? 42.900 -11.696 -35.032 1.00 93.25 84 VAL A N 1
ATOM 600 C CA . VAL A 1 84 ? 42.229 -12.284 -36.200 1.00 93.25 84 VAL A CA 1
ATOM 601 C C . VAL A 1 84 ? 43.116 -13.266 -36.975 1.00 93.25 84 VAL A C 1
ATOM 603 O O . VAL A 1 84 ? 42.622 -13.944 -37.872 1.00 93.25 84 VAL A O 1
ATOM 606 N N . ASN A 1 85 ? 44.405 -13.362 -36.631 1.00 93.31 85 ASN A N 1
ATOM 607 C CA . ASN A 1 85 ? 45.394 -14.187 -37.332 1.00 93.31 85 ASN A CA 1
ATOM 608 C C . ASN A 1 85 ? 45.672 -15.522 -36.626 1.00 93.31 85 ASN A C 1
ATOM 610 O O . ASN A 1 85 ? 46.412 -16.353 -37.152 1.00 93.31 85 ASN A O 1
ATOM 614 N N . SER A 1 86 ? 45.101 -15.751 -35.440 1.00 92.94 86 SER A N 1
ATOM 615 C CA . SER A 1 86 ? 45.148 -17.067 -34.797 1.00 92.94 86 SER A CA 1
ATOM 616 C C . SER A 1 86 ? 44.495 -18.149 -35.668 1.00 92.94 86 SER A C 1
ATOM 618 O O . SER A 1 86 ? 43.537 -17.892 -36.397 1.00 92.94 86 SER A O 1
ATOM 620 N N . GLU A 1 87 ? 44.966 -19.393 -35.555 1.00 92.81 87 GLU A N 1
ATOM 621 C CA . GLU A 1 87 ? 44.423 -20.533 -36.313 1.00 92.81 87 GLU A CA 1
ATOM 622 C C . GLU A 1 87 ? 42.903 -20.696 -36.118 1.00 92.81 87 GLU A C 1
ATOM 624 O O . GLU A 1 87 ? 42.160 -20.890 -37.079 1.00 92.81 87 GLU A O 1
ATOM 629 N N . SER A 1 88 ? 42.413 -20.519 -34.884 1.00 91.75 88 SER A N 1
ATOM 630 C CA . SER A 1 88 ? 40.975 -20.566 -34.586 1.00 91.75 88 SER A CA 1
ATOM 631 C C . SER A 1 88 ? 40.201 -19.413 -35.231 1.00 91.75 88 SER A C 1
ATOM 633 O O . SER A 1 88 ? 39.101 -19.633 -35.739 1.00 91.75 88 SER A O 1
ATOM 635 N N . ALA A 1 89 ? 40.750 -18.194 -35.214 1.00 93.12 89 ALA A N 1
ATOM 636 C CA . ALA A 1 89 ? 40.132 -17.034 -35.851 1.00 93.12 89 ALA A CA 1
ATOM 637 C C . ALA A 1 89 ? 40.029 -17.217 -37.368 1.00 93.12 89 ALA A C 1
ATOM 639 O O . ALA A 1 89 ? 38.945 -17.043 -37.926 1.00 93.12 89 ALA A O 1
ATOM 640 N N . MET A 1 90 ? 41.119 -17.639 -38.014 1.00 95.00 90 MET A N 1
ATOM 641 C CA . MET A 1 90 ? 41.148 -17.905 -39.453 1.00 95.00 90 MET A CA 1
ATOM 642 C C . MET A 1 90 ? 40.153 -19.000 -39.840 1.00 95.00 90 MET A C 1
ATOM 644 O O . MET A 1 90 ? 39.358 -18.790 -40.749 1.00 95.00 90 MET A O 1
ATOM 648 N N . SER A 1 91 ? 40.092 -20.105 -39.087 1.00 95.62 91 SER A N 1
ATOM 649 C CA . SER A 1 91 ? 39.109 -21.169 -39.336 1.00 95.62 91 SER A CA 1
ATOM 650 C C . SER A 1 91 ? 37.664 -20.659 -39.277 1.00 95.62 91 SER A C 1
ATOM 652 O O . SER A 1 91 ? 36.866 -20.984 -40.150 1.00 95.62 91 SER A O 1
ATOM 654 N N . LYS A 1 92 ? 37.317 -19.830 -38.282 1.00 95.56 92 LYS A N 1
ATOM 655 C CA . LYS A 1 92 ? 35.970 -19.238 -38.163 1.00 95.56 92 LYS A CA 1
ATOM 656 C C . LYS A 1 92 ? 35.649 -18.288 -39.320 1.00 95.56 92 LYS A C 1
ATOM 658 O O . LYS A 1 92 ? 34.505 -18.239 -39.772 1.00 95.56 92 LYS A O 1
ATOM 663 N N . LEU A 1 93 ? 36.637 -17.515 -39.774 1.00 95.81 93 LEU A N 1
ATOM 664 C CA . LEU A 1 93 ? 36.497 -16.605 -40.913 1.00 95.81 93 LEU A CA 1
ATOM 665 C C . LEU A 1 93 ? 36.307 -17.369 -42.223 1.00 95.81 93 LEU A C 1
ATOM 667 O O . LEU A 1 93 ? 35.442 -17.002 -43.017 1.00 95.81 93 LEU A O 1
ATOM 671 N N . ASP A 1 94 ? 37.076 -18.434 -42.431 1.00 96.31 94 ASP A N 1
ATOM 672 C CA . ASP A 1 94 ? 36.975 -19.283 -43.615 1.00 96.31 94 ASP A CA 1
ATOM 673 C C . ASP A 1 94 ? 35.626 -20.005 -43.667 1.00 96.31 94 ASP A C 1
ATOM 675 O O . ASP A 1 94 ? 34.992 -20.028 -44.722 1.00 96.31 94 ASP A O 1
ATOM 679 N N . ASP A 1 95 ? 35.128 -20.497 -42.528 1.00 96.38 95 ASP A N 1
ATOM 680 C CA . ASP A 1 95 ? 33.783 -21.069 -42.425 1.00 96.38 95 ASP A CA 1
ATOM 681 C C . ASP A 1 95 ? 32.703 -20.042 -42.794 1.00 96.38 95 ASP A C 1
ATOM 683 O O . ASP A 1 95 ? 31.828 -20.332 -43.609 1.00 96.38 95 ASP A O 1
ATOM 687 N N . LEU A 1 96 ? 32.776 -18.813 -42.267 1.00 96.50 96 LEU A N 1
ATOM 688 C CA . LEU A 1 96 ? 31.827 -17.750 -42.617 1.00 96.50 96 LEU A CA 1
ATOM 689 C C . LEU A 1 96 ? 31.872 -17.388 -44.108 1.00 96.50 96 LEU A C 1
ATOM 691 O O . LEU A 1 96 ? 30.825 -17.233 -44.734 1.00 96.50 96 LEU A O 1
ATOM 695 N N . ARG A 1 97 ? 33.068 -17.259 -44.689 1.00 97.25 97 ARG A N 1
ATOM 696 C CA . ARG A 1 97 ? 33.248 -16.958 -46.121 1.00 97.25 97 ARG A CA 1
ATOM 697 C C . ARG A 1 97 ? 32.733 -18.086 -47.005 1.00 97.25 97 ARG A C 1
ATOM 699 O O . ARG A 1 97 ? 32.151 -17.825 -48.053 1.00 97.25 97 ARG A O 1
ATOM 706 N N . LYS A 1 98 ? 32.915 -19.334 -46.574 1.00 97.25 98 LYS A N 1
ATOM 707 C CA . LYS A 1 98 ? 32.400 -20.520 -47.260 1.00 97.25 98 LYS A CA 1
ATOM 708 C C . LYS A 1 98 ? 30.876 -20.614 -47.185 1.00 97.25 98 LYS A C 1
ATOM 710 O O . LYS A 1 98 ? 30.255 -20.969 -48.183 1.00 97.25 98 LYS A O 1
ATOM 715 N N . ASP A 1 99 ? 30.287 -20.300 -46.033 1.00 97.25 99 ASP A N 1
ATOM 716 C CA . ASP A 1 99 ? 28.834 -20.309 -45.830 1.00 97.25 99 ASP A CA 1
ATOM 717 C C . ASP A 1 99 ? 28.140 -19.178 -46.618 1.00 97.25 99 ASP A C 1
ATOM 719 O O . ASP A 1 99 ? 26.992 -19.325 -47.043 1.00 97.25 99 ASP A O 1
ATOM 723 N N . PHE A 1 100 ? 28.836 -18.054 -46.839 1.00 97.38 100 PHE A N 1
ATOM 724 C CA . PHE A 1 100 ? 28.296 -16.847 -47.474 1.00 97.38 100 PHE A CA 1
ATOM 725 C C . PHE A 1 100 ? 29.227 -16.281 -48.568 1.00 97.38 100 PHE A C 1
ATOM 727 O O . PHE A 1 100 ? 29.684 -15.141 -48.450 1.00 97.38 100 PHE A O 1
ATOM 734 N N . PRO A 1 101 ? 29.477 -17.021 -49.666 1.00 96.44 101 PRO A N 1
ATOM 735 C CA . PRO A 1 101 ? 30.468 -16.646 -50.683 1.00 96.44 101 PRO A CA 1
ATOM 736 C C . PRO A 1 101 ? 30.112 -15.367 -51.458 1.00 96.44 101 PRO A C 1
ATOM 738 O O . PRO A 1 101 ? 30.989 -14.704 -52.000 1.00 96.44 101 PRO A O 1
ATOM 741 N N . GLU A 1 102 ? 28.831 -14.996 -51.481 1.00 95.31 102 GLU A N 1
ATOM 742 C CA . GLU A 1 102 ? 28.315 -13.792 -52.151 1.00 95.31 102 GLU A CA 1
ATOM 743 C C . GLU A 1 102 ? 28.435 -12.518 -51.290 1.00 95.31 102 GLU A C 1
ATOM 745 O O . GLU A 1 102 ? 27.905 -11.464 -51.652 1.00 95.31 102 GLU A O 1
ATOM 750 N N . ARG A 1 103 ? 29.046 -12.606 -50.099 1.00 95.94 103 ARG A N 1
ATOM 751 C CA . ARG A 1 103 ? 29.161 -11.505 -49.130 1.00 95.94 103 ARG A CA 1
ATOM 752 C C . ARG A 1 103 ? 30.620 -11.119 -48.932 1.00 95.94 103 ARG A C 1
ATOM 754 O O . ARG A 1 103 ? 31.495 -11.978 -48.874 1.00 95.94 103 ARG A O 1
ATOM 761 N N . THR A 1 104 ? 30.889 -9.828 -48.761 1.00 96.81 104 THR A N 1
ATOM 762 C CA . THR A 1 104 ? 32.249 -9.352 -48.479 1.00 96.81 104 THR A CA 1
ATOM 763 C C . THR A 1 104 ? 32.507 -9.403 -46.976 1.00 96.81 104 THR A C 1
ATOM 765 O O . THR A 1 104 ? 31.924 -8.624 -46.222 1.00 96.81 104 THR A O 1
ATOM 768 N N . ILE A 1 105 ? 33.358 -10.336 -46.537 1.00 97.88 105 ILE A N 1
ATOM 769 C CA . ILE A 1 105 ? 33.675 -10.563 -45.120 1.00 97.88 105 ILE A CA 1
ATOM 770 C C . ILE A 1 105 ? 35.157 -10.280 -44.865 1.00 97.88 105 ILE A C 1
ATOM 772 O O . ILE A 1 105 ? 36.042 -11.047 -45.265 1.00 97.88 105 ILE A O 1
ATOM 776 N N . GLU A 1 106 ? 35.399 -9.193 -44.145 1.00 97.19 106 GLU A N 1
ATOM 777 C CA . GLU A 1 106 ? 36.710 -8.716 -43.721 1.00 97.19 106 GLU A CA 1
ATOM 778 C C . GLU A 1 106 ? 36.858 -8.818 -42.201 1.00 97.19 106 GLU A C 1
ATOM 780 O O . GLU A 1 106 ? 35.876 -8.855 -41.454 1.00 97.19 106 GLU A O 1
ATOM 785 N N . ALA A 1 107 ? 38.103 -8.857 -41.735 1.00 97.50 107 ALA A N 1
ATOM 786 C CA . ALA A 1 107 ? 38.413 -8.830 -40.315 1.00 97.50 107 ALA A CA 1
ATOM 787 C C . ALA A 1 107 ? 39.674 -8.011 -40.042 1.00 97.50 107 ALA A C 1
ATOM 789 O O . ALA A 1 107 ? 40.581 -7.960 -40.875 1.00 97.50 107 ALA A O 1
ATOM 790 N N . ALA A 1 108 ? 39.738 -7.386 -38.869 1.00 97.31 108 ALA A N 1
ATOM 791 C CA . ALA A 1 108 ? 40.894 -6.610 -38.443 1.00 97.31 108 ALA A CA 1
ATOM 792 C C . ALA A 1 108 ? 41.185 -6.800 -36.952 1.00 97.31 108 ALA A C 1
ATOM 794 O O . ALA A 1 108 ? 40.276 -6.796 -36.118 1.00 97.31 108 ALA A O 1
ATOM 795 N N . SER A 1 109 ? 42.475 -6.932 -36.634 1.00 97.50 109 SER A N 1
ATOM 796 C CA . SER A 1 109 ? 42.964 -6.918 -35.257 1.00 97.50 109 SER A CA 1
ATOM 797 C C . SER A 1 109 ? 42.941 -5.502 -34.696 1.00 97.50 109 SER A C 1
ATOM 799 O O . SER A 1 109 ? 43.565 -4.608 -35.267 1.00 97.50 109 SER A O 1
ATOM 801 N N . VAL A 1 110 ? 42.252 -5.302 -33.574 1.00 97.38 110 VAL A N 1
ATOM 802 C CA . VAL A 1 110 ? 42.194 -4.014 -32.877 1.00 97.38 110 VAL A CA 1
ATOM 803 C C . VAL A 1 110 ? 41.853 -4.184 -31.401 1.00 97.38 110 VAL A C 1
ATOM 805 O O . VAL A 1 110 ? 40.982 -4.973 -31.032 1.00 97.38 110 VAL A O 1
ATOM 808 N N . ASP A 1 111 ? 42.522 -3.403 -30.553 1.00 97.81 111 ASP A N 1
ATOM 809 C CA . ASP A 1 111 ? 42.064 -3.170 -29.188 1.00 97.81 111 ASP A CA 1
ATOM 810 C C . ASP A 1 111 ? 41.018 -2.054 -29.204 1.00 97.81 111 ASP A C 1
ATOM 812 O O . ASP A 1 111 ? 41.286 -0.934 -29.633 1.00 97.81 111 ASP A O 1
ATOM 816 N N . VAL A 1 112 ? 39.810 -2.350 -28.730 1.00 98.00 112 VAL A N 1
ATOM 817 C CA . VAL A 1 112 ? 38.707 -1.381 -28.711 1.00 98.00 112 VAL A CA 1
ATOM 818 C C . VAL A 1 112 ? 38.986 -0.172 -27.814 1.00 98.00 112 VAL A C 1
ATOM 820 O O . VAL A 1 112 ? 38.273 0.823 -27.929 1.00 98.00 112 VAL A O 1
ATOM 823 N N . THR A 1 113 ? 39.988 -0.235 -26.929 1.00 97.81 113 THR A N 1
ATOM 824 C CA . THR A 1 113 ? 40.420 0.913 -26.113 1.00 97.81 113 THR A CA 1
ATOM 825 C C . THR A 1 113 ? 41.372 1.863 -26.849 1.00 97.81 113 THR A C 1
ATOM 827 O O . THR A 1 113 ? 41.679 2.929 -26.322 1.00 97.81 113 THR A O 1
ATOM 830 N N . ASP A 1 114 ? 4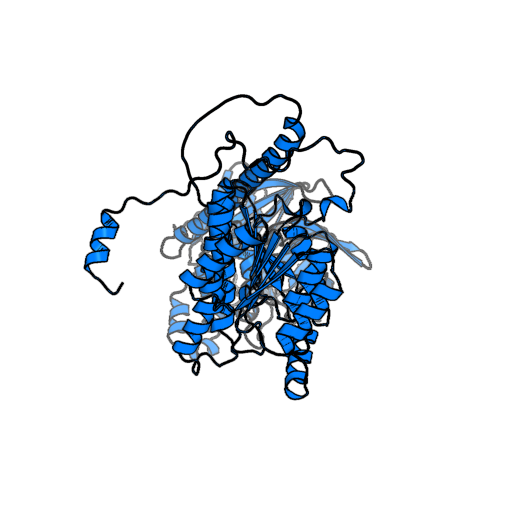1.846 1.505 -28.046 1.00 98.06 114 ASP A N 1
ATOM 831 C CA . ASP A 1 114 ? 42.706 2.348 -28.881 1.00 98.06 114 ASP A CA 1
ATOM 832 C C . ASP A 1 114 ? 41.859 3.234 -29.814 1.00 98.06 114 ASP A C 1
ATOM 834 O O . ASP A 1 114 ? 41.337 2.789 -30.839 1.00 98.06 114 ASP A O 1
ATOM 838 N N . GLU A 1 115 ? 41.705 4.510 -29.445 1.00 97.56 115 GLU A N 1
ATOM 839 C CA . GLU A 1 115 ? 40.900 5.476 -30.204 1.00 97.56 115 GLU A CA 1
ATOM 840 C C . GLU A 1 115 ? 41.388 5.664 -31.646 1.00 97.56 115 GLU A C 1
ATOM 842 O O . GLU A 1 115 ? 40.569 5.756 -32.568 1.00 97.56 115 GLU A O 1
ATOM 847 N N . GLU A 1 116 ? 42.704 5.714 -31.855 1.00 97.81 116 GLU A N 1
ATOM 848 C CA . GLU A 1 116 ? 43.279 5.998 -33.167 1.00 97.81 116 GLU A CA 1
ATOM 849 C C . GLU A 1 116 ? 43.097 4.800 -34.100 1.00 97.81 116 GLU A C 1
ATOM 851 O O . GLU A 1 116 ? 42.587 4.955 -35.215 1.00 97.81 116 GLU A O 1
ATOM 856 N N . ALA A 1 117 ? 43.433 3.598 -33.624 1.00 98.00 117 ALA A N 1
ATOM 857 C CA . ALA A 1 117 ? 43.295 2.374 -34.405 1.00 98.00 117 ALA A CA 1
ATOM 858 C C . ALA A 1 117 ? 41.829 2.096 -34.774 1.00 98.00 117 ALA A C 1
ATOM 860 O O . ALA A 1 117 ? 41.524 1.775 -35.927 1.00 98.00 117 ALA A O 1
ATOM 861 N N . VAL A 1 118 ? 40.897 2.284 -33.831 1.00 98.56 118 VAL A N 1
ATOM 862 C CA . VAL A 1 118 ? 39.460 2.136 -34.104 1.00 98.56 118 VAL A CA 1
ATOM 863 C C . VAL A 1 118 ? 38.999 3.147 -35.157 1.00 98.56 118 VAL A C 1
ATOM 865 O O . VAL A 1 118 ? 38.292 2.771 -36.094 1.00 98.56 118 VAL A O 1
ATOM 868 N N . GLY A 1 119 ? 39.420 4.411 -35.057 1.00 97.94 119 GLY A N 1
ATOM 869 C CA . GLY A 1 119 ? 39.098 5.438 -36.049 1.00 97.94 119 GLY A CA 1
ATOM 870 C C . GLY A 1 119 ? 39.579 5.081 -37.460 1.00 97.94 119 GLY A C 1
ATOM 871 O O . GLY A 1 119 ? 38.810 5.186 -38.419 1.00 97.94 119 GLY A O 1
ATOM 872 N N . GLN A 1 120 ? 40.821 4.604 -37.586 1.00 98.00 120 GLN A N 1
ATOM 873 C CA . GLN A 1 120 ? 41.404 4.174 -38.862 1.00 98.00 120 GLN A CA 1
ATOM 874 C C . GLN A 1 120 ? 40.638 2.994 -39.478 1.00 98.00 120 GLN A C 1
ATOM 876 O O . GLN A 1 120 ? 40.369 2.982 -40.680 1.00 98.00 120 GLN A O 1
ATOM 881 N N . ILE A 1 121 ? 40.232 2.020 -38.662 1.00 97.50 121 ILE A N 1
ATOM 882 C CA . ILE A 1 121 ? 39.499 0.840 -39.131 1.00 97.50 121 ILE A CA 1
ATOM 883 C C . ILE A 1 121 ? 38.074 1.180 -39.571 1.00 97.50 121 ILE A C 1
ATOM 885 O O . ILE A 1 121 ? 37.618 0.647 -40.583 1.00 97.50 121 ILE A O 1
ATOM 889 N N . MET A 1 122 ? 37.369 2.078 -38.873 1.00 97.94 122 MET A N 1
ATOM 890 C CA . MET A 1 122 ? 36.038 2.521 -39.314 1.00 97.94 122 MET A CA 1
ATOM 891 C C . MET A 1 122 ? 36.116 3.227 -40.674 1.00 97.94 122 MET A C 1
ATOM 893 O O . MET A 1 122 ? 35.327 2.921 -41.566 1.00 97.94 122 MET A O 1
ATOM 897 N N . ALA A 1 123 ? 37.117 4.091 -40.875 1.00 96.62 123 ALA A N 1
ATOM 898 C CA . ALA A 1 123 ? 37.360 4.732 -42.167 1.00 96.62 123 ALA A CA 1
ATOM 899 C C . ALA A 1 123 ? 37.717 3.708 -43.262 1.00 96.62 123 ALA A C 1
ATOM 901 O O . ALA A 1 123 ? 37.141 3.735 -44.349 1.00 96.62 123 ALA A O 1
ATOM 902 N N . SER A 1 124 ? 38.602 2.750 -42.958 1.00 96.88 124 SER A N 1
ATOM 903 C CA . SER A 1 124 ? 38.964 1.673 -43.891 1.00 96.88 124 SER A CA 1
ATOM 904 C C . SER A 1 124 ? 37.778 0.762 -44.223 1.00 96.88 124 SER A C 1
ATOM 906 O O . SER A 1 124 ? 37.684 0.251 -45.336 1.00 96.88 124 SER A O 1
ATOM 908 N N . THR A 1 125 ? 36.842 0.576 -43.290 1.00 97.19 125 THR A N 1
ATOM 909 C CA . THR A 1 125 ? 35.604 -0.175 -43.535 1.00 97.19 125 THR A CA 1
ATOM 910 C C . THR A 1 125 ? 34.764 0.515 -44.603 1.00 97.19 125 THR A C 1
ATOM 912 O O . THR A 1 125 ? 34.333 -0.142 -45.546 1.00 97.19 125 THR A O 1
ATOM 915 N N . VAL A 1 126 ? 34.578 1.834 -44.502 1.00 96.56 126 VAL A N 1
ATOM 916 C CA . VAL A 1 126 ? 33.852 2.612 -45.518 1.00 96.56 126 VAL A CA 1
ATOM 917 C C . VAL A 1 126 ? 34.573 2.557 -46.866 1.00 96.56 126 VAL A C 1
ATOM 919 O O . VAL A 1 126 ? 33.923 2.388 -47.891 1.00 96.56 126 VAL A O 1
ATOM 922 N N . GLU A 1 127 ? 35.905 2.635 -46.880 1.00 95.88 127 GLU A N 1
ATOM 923 C CA . GLU A 1 127 ? 36.704 2.535 -48.109 1.00 95.88 127 GLU A CA 1
ATOM 924 C C . GLU A 1 127 ? 36.572 1.162 -48.789 1.00 95.88 127 GLU A C 1
ATOM 926 O O . GLU A 1 127 ? 36.365 1.085 -49.998 1.00 95.88 127 GLU A O 1
ATOM 931 N N . LYS A 1 128 ? 36.673 0.072 -48.018 1.00 95.56 128 LYS A N 1
ATOM 932 C CA . LYS A 1 128 ? 36.681 -1.303 -48.543 1.00 95.56 128 LYS A CA 1
ATOM 933 C C . LYS A 1 128 ? 35.288 -1.843 -48.849 1.00 95.56 128 LYS A C 1
ATOM 935 O O . LYS A 1 128 ? 35.115 -2.559 -49.829 1.00 95.56 128 LYS A O 1
ATOM 940 N N . LEU A 1 129 ? 34.317 -1.553 -47.984 1.00 96.25 129 LEU A N 1
ATOM 941 C CA . LEU A 1 129 ? 32.968 -2.129 -48.033 1.00 96.25 129 LEU A CA 1
ATOM 942 C C . LEU A 1 129 ? 31.916 -1.134 -48.549 1.00 96.25 129 LEU A C 1
ATOM 944 O O . LEU A 1 129 ? 30.779 -1.524 -48.803 1.00 96.25 129 LEU A O 1
ATOM 948 N N . GLY A 1 130 ? 32.281 0.139 -48.723 1.00 93.12 130 GLY A N 1
ATOM 949 C CA . GLY A 1 130 ? 31.461 1.181 -49.349 1.00 93.12 130 GLY A CA 1
ATOM 950 C C . GLY A 1 130 ? 30.495 1.918 -48.416 1.00 93.12 130 GLY A C 1
ATOM 951 O O . GLY A 1 130 ? 30.003 2.983 -48.783 1.00 93.12 130 GLY A O 1
ATOM 952 N N . ALA A 1 131 ? 30.217 1.386 -47.223 1.00 93.25 131 ALA A N 1
ATOM 953 C CA . ALA A 1 131 ? 29.295 1.980 -46.255 1.00 93.25 131 ALA A CA 1
ATOM 954 C C . ALA A 1 131 ? 29.599 1.521 -44.820 1.00 93.25 131 ALA A C 1
ATOM 956 O O . ALA A 1 131 ? 30.401 0.615 -44.593 1.00 93.25 131 ALA A O 1
ATOM 957 N N . LEU A 1 132 ? 28.927 2.146 -43.852 1.00 97.06 132 LEU A N 1
ATOM 958 C CA . LEU A 1 132 ? 28.866 1.697 -42.464 1.00 97.06 132 LEU A CA 1
ATOM 959 C C . LEU A 1 132 ? 27.461 2.000 -41.934 1.00 97.06 132 LEU A C 1
ATOM 961 O O . LEU A 1 132 ? 27.173 3.116 -41.507 1.00 97.06 132 LEU A O 1
ATOM 965 N N . ASP A 1 133 ? 26.583 1.002 -41.991 1.00 97.56 133 ASP A N 1
ATOM 966 C CA . ASP A 1 133 ? 25.165 1.139 -41.638 1.00 97.56 133 ASP A CA 1
ATOM 967 C C . ASP A 1 133 ? 24.892 0.674 -40.203 1.00 97.56 133 ASP A C 1
ATOM 969 O O . ASP A 1 133 ? 24.040 1.227 -39.495 1.00 97.56 133 ASP A O 1
ATOM 973 N N . TYR A 1 134 ? 25.641 -0.339 -39.761 1.00 98.50 134 TYR A N 1
ATOM 974 C CA . TYR A 1 134 ? 25.418 -1.025 -38.496 1.00 98.50 134 TYR A CA 1
ATOM 975 C C . TYR A 1 134 ? 26.708 -1.156 -37.690 1.00 98.50 134 TYR A C 1
ATOM 977 O O . TYR A 1 134 ? 27.735 -1.589 -38.207 1.00 98.50 134 TYR A O 1
ATOM 985 N N . LEU A 1 135 ? 26.640 -0.858 -36.395 1.00 98.75 135 LEU A N 1
ATOM 986 C CA . LEU A 1 135 ? 27.669 -1.230 -35.426 1.00 98.75 135 LEU A CA 1
ATOM 987 C C . LEU A 1 135 ? 27.042 -2.096 -34.335 1.00 98.75 135 LEU A C 1
ATOM 989 O O . LEU A 1 135 ? 26.092 -1.669 -33.676 1.00 98.75 135 LEU A O 1
ATOM 993 N N . VAL A 1 136 ? 27.603 -3.282 -34.099 1.00 98.69 136 VAL A N 1
ATOM 994 C CA . VAL A 1 136 ? 27.192 -4.162 -32.998 1.00 98.69 136 VAL A CA 1
ATOM 995 C C . VAL A 1 136 ? 28.384 -4.445 -32.088 1.00 98.69 136 VAL A C 1
ATOM 997 O O . VAL A 1 136 ? 29.354 -5.087 -32.485 1.00 98.69 136 VAL A O 1
ATOM 1000 N N . CYS A 1 137 ? 28.321 -3.963 -30.849 1.00 98.44 137 CYS A N 1
ATOM 1001 C CA . CYS A 1 137 ? 29.433 -4.057 -29.908 1.00 98.44 137 CYS A CA 1
ATOM 1002 C C . CYS A 1 137 ? 29.300 -5.291 -29.003 1.00 98.44 137 CYS A C 1
ATOM 1004 O O . CYS A 1 137 ? 28.647 -5.206 -27.957 1.00 98.44 137 CYS A O 1
ATOM 1006 N N . PHE A 1 138 ? 29.922 -6.417 -29.378 1.00 97.69 138 PHE A N 1
ATOM 1007 C CA . PHE A 1 138 ? 30.041 -7.603 -28.512 1.00 97.69 138 PHE A CA 1
ATOM 1008 C C . PHE A 1 138 ? 31.307 -7.602 -27.653 1.00 97.69 138 PHE A C 1
ATOM 1010 O O . PHE A 1 138 ? 31.333 -8.324 -26.654 1.00 97.69 138 PHE A O 1
ATOM 1017 N N . ALA A 1 139 ? 32.331 -6.811 -28.000 1.00 95.94 139 ALA A N 1
ATOM 1018 C CA . ALA A 1 139 ? 33.582 -6.771 -27.248 1.00 95.94 139 ALA A CA 1
ATOM 1019 C C . ALA A 1 139 ? 33.324 -6.509 -25.756 1.00 95.94 139 ALA A C 1
ATOM 1021 O O . ALA A 1 139 ? 32.661 -5.543 -25.363 1.00 95.94 139 ALA A O 1
ATOM 1022 N N . GLY A 1 140 ? 33.842 -7.397 -24.912 1.00 93.31 140 GLY A N 1
ATOM 1023 C CA . GLY A 1 140 ? 33.726 -7.260 -23.474 1.00 93.31 140 GLY A CA 1
ATOM 1024 C C . GLY A 1 140 ? 34.414 -8.381 -22.710 1.00 93.31 140 GLY A C 1
ATOM 1025 O O . GLY A 1 140 ? 34.546 -9.503 -23.188 1.00 93.31 140 GLY A O 1
ATOM 1026 N N . ILE A 1 141 ? 34.832 -8.061 -21.492 1.00 94.50 141 ILE A N 1
ATOM 1027 C CA . ILE A 1 141 ? 35.518 -8.960 -20.568 1.00 94.50 141 ILE A CA 1
ATOM 1028 C C . ILE A 1 141 ? 34.753 -9.060 -19.248 1.00 94.50 141 ILE A C 1
ATOM 1030 O O . ILE A 1 141 ? 34.077 -8.117 -18.825 1.00 94.50 141 ILE A O 1
ATOM 1034 N N . VAL A 1 142 ? 34.878 -10.207 -18.583 1.00 91.31 142 VAL A N 1
ATOM 1035 C CA . VAL A 1 142 ? 34.262 -10.499 -17.283 1.00 91.31 142 VAL A CA 1
ATOM 1036 C C . VAL A 1 142 ? 35.338 -10.813 -16.248 1.00 91.31 142 VAL A C 1
ATOM 1038 O O . VAL A 1 142 ? 36.401 -11.339 -16.569 1.00 91.31 142 VAL A O 1
ATOM 1041 N N . ASN A 1 143 ? 35.060 -10.484 -14.991 1.00 91.44 143 ASN A N 1
ATOM 1042 C CA . ASN A 1 143 ? 35.880 -10.882 -13.858 1.00 91.44 143 ASN A CA 1
ATOM 1043 C C . ASN A 1 143 ? 34.973 -11.165 -12.656 1.00 91.44 143 ASN A C 1
ATOM 1045 O O . ASN A 1 143 ? 34.145 -10.330 -12.287 1.00 91.44 143 ASN A O 1
ATOM 1049 N N . CYS A 1 144 ? 35.156 -12.342 -12.060 1.00 90.62 144 CYS A N 1
ATOM 1050 C CA . CYS A 1 144 ? 34.484 -12.759 -10.837 1.00 90.62 144 CYS A CA 1
ATOM 1051 C C . CYS A 1 144 ? 35.501 -12.712 -9.694 1.00 90.62 144 CYS A C 1
ATOM 1053 O O . CYS A 1 144 ? 36.336 -13.602 -9.552 1.00 90.62 144 CYS A O 1
ATOM 1055 N N . THR A 1 145 ? 35.477 -11.646 -8.906 1.00 91.75 145 THR A N 1
ATOM 1056 C CA . THR A 1 145 ? 36.344 -11.456 -7.741 1.00 91.75 145 THR A CA 1
ATOM 1057 C C . THR A 1 145 ? 35.552 -10.702 -6.680 1.00 91.75 145 THR A C 1
ATOM 1059 O O . THR A 1 145 ? 34.816 -9.758 -6.985 1.00 91.75 145 THR A O 1
ATOM 1062 N N . HIS A 1 146 ? 35.666 -11.139 -5.424 1.00 94.50 146 HIS A N 1
ATOM 1063 C CA . HIS A 1 146 ? 35.034 -10.449 -4.304 1.00 94.50 146 HIS A CA 1
ATOM 1064 C C . HIS A 1 146 ? 35.500 -8.995 -4.239 1.00 94.50 146 HIS A C 1
ATOM 1066 O O . HIS A 1 146 ? 36.664 -8.688 -4.473 1.00 94.50 146 HIS A O 1
ATOM 1072 N N . ALA A 1 147 ? 34.576 -8.085 -3.923 1.00 95.19 147 ALA A N 1
ATOM 1073 C CA . ALA A 1 147 ? 34.843 -6.650 -3.994 1.00 95.19 147 ALA A CA 1
ATOM 1074 C C . ALA A 1 147 ? 36.003 -6.196 -3.086 1.00 95.19 147 ALA A C 1
ATOM 1076 O O . ALA A 1 147 ? 36.674 -5.228 -3.422 1.00 95.19 147 ALA A O 1
ATOM 1077 N N . LEU A 1 148 ? 36.245 -6.897 -1.971 1.00 96.94 148 LEU A N 1
ATOM 1078 C CA . LEU A 1 148 ? 37.356 -6.619 -1.053 1.00 96.94 148 LEU A CA 1
ATOM 1079 C C . LEU A 1 148 ? 38.727 -6.984 -1.639 1.00 96.94 148 LEU A C 1
ATOM 1081 O O . LEU A 1 148 ? 39.717 -6.345 -1.300 1.00 96.94 148 LEU A O 1
ATOM 1085 N N . ASP A 1 149 ? 38.768 -7.963 -2.542 1.00 97.19 149 ASP A N 1
ATOM 1086 C CA . ASP A 1 149 ? 40.001 -8.503 -3.128 1.00 97.19 149 ASP A CA 1
ATOM 1087 C C . ASP A 1 149 ? 40.250 -7.972 -4.550 1.00 97.19 149 ASP A C 1
ATOM 1089 O O . ASP A 1 149 ? 41.276 -8.246 -5.175 1.00 97.19 149 ASP A O 1
ATOM 1093 N N . LEU A 1 150 ? 39.295 -7.215 -5.094 1.00 96.38 150 LEU A N 1
ATOM 1094 C CA . LEU A 1 150 ? 39.356 -6.697 -6.450 1.00 96.38 150 LEU A CA 1
ATOM 1095 C C . LEU A 1 150 ? 40.344 -5.529 -6.548 1.00 96.38 150 LEU A C 1
ATOM 1097 O O . LEU A 1 150 ? 40.142 -4.462 -5.966 1.00 96.38 150 LEU A O 1
ATOM 1101 N N . SER A 1 151 ? 41.379 -5.684 -7.376 1.00 97.31 151 SER A N 1
ATOM 1102 C CA . SER A 1 151 ? 42.325 -4.598 -7.627 1.00 97.31 151 SER A CA 1
ATOM 1103 C C . SER A 1 151 ? 41.706 -3.481 -8.479 1.00 97.31 151 SER A C 1
ATOM 1105 O O . SER A 1 151 ? 40.941 -3.716 -9.420 1.00 97.31 151 SER A O 1
ATOM 1107 N N . LEU A 1 152 ? 42.098 -2.233 -8.205 1.00 96.88 152 LEU A N 1
ATOM 1108 C CA . LEU A 1 152 ? 41.647 -1.080 -8.994 1.00 96.88 152 LEU A CA 1
ATOM 1109 C C . LEU A 1 152 ? 42.089 -1.149 -10.460 1.00 96.88 152 LEU A C 1
ATOM 1111 O O . LEU A 1 152 ? 41.402 -0.613 -11.325 1.00 96.88 152 LEU A O 1
ATOM 1115 N N . GLN A 1 153 ? 43.215 -1.801 -10.752 1.00 97.75 153 GLN A N 1
ATOM 1116 C CA . GLN A 1 153 ? 43.670 -2.011 -12.125 1.00 97.75 153 GLN A CA 1
ATOM 1117 C C . GLN A 1 153 ? 42.684 -2.890 -12.900 1.00 97.75 153 GLN A C 1
ATOM 1119 O O . GLN A 1 153 ? 42.318 -2.546 -14.021 1.00 97.75 153 GLN A O 1
ATOM 1124 N N . VAL A 1 154 ? 42.210 -3.980 -12.288 1.00 96.12 154 VAL A N 1
ATOM 1125 C CA . VAL A 1 154 ? 41.195 -4.853 -12.893 1.00 96.12 154 VAL A CA 1
ATOM 1126 C C . VAL A 1 154 ? 39.875 -4.098 -13.035 1.00 96.12 154 VAL A C 1
ATOM 1128 O O . VAL A 1 154 ? 39.297 -4.097 -14.117 1.00 96.12 154 VAL A O 1
ATOM 1131 N N . PHE A 1 155 ? 39.438 -3.371 -12.000 1.00 97.69 155 PHE A N 1
ATOM 1132 C CA . PHE A 1 155 ? 38.222 -2.553 -12.073 1.00 97.69 155 PHE A CA 1
ATOM 1133 C C . PHE A 1 155 ? 38.263 -1.544 -13.235 1.00 97.69 155 PHE A C 1
ATOM 1135 O O . PHE A 1 155 ? 37.314 -1.461 -14.016 1.00 97.69 155 PHE A O 1
ATOM 1142 N N . ARG A 1 156 ? 39.379 -0.814 -13.389 1.00 98.25 156 ARG A N 1
ATOM 1143 C CA . ARG A 1 156 ? 39.592 0.133 -14.496 1.00 98.25 156 ARG A CA 1
ATOM 1144 C C . ARG A 1 156 ? 39.598 -0.568 -15.846 1.00 98.25 156 ARG A C 1
ATOM 1146 O O . ARG A 1 156 ? 38.889 -0.114 -16.730 1.00 98.25 156 ARG A O 1
ATOM 1153 N N . LYS A 1 157 ? 40.317 -1.686 -15.986 1.00 97.75 157 LYS A N 1
ATOM 1154 C CA . LYS A 1 157 ? 40.375 -2.450 -17.240 1.00 97.75 157 LYS A CA 1
ATOM 1155 C C . LYS A 1 157 ? 38.987 -2.913 -17.700 1.00 97.75 157 LYS A C 1
ATOM 1157 O O . LYS A 1 157 ? 38.688 -2.822 -18.884 1.00 97.75 157 LYS A O 1
ATOM 1162 N N . LEU A 1 158 ? 38.125 -3.375 -16.785 1.00 97.12 158 LEU A N 1
ATOM 1163 C CA . LEU A 1 158 ? 36.751 -3.762 -17.141 1.00 97.12 158 LEU A CA 1
ATOM 1164 C C . LEU A 1 158 ? 35.918 -2.578 -17.638 1.00 97.12 158 LEU A C 1
ATOM 1166 O O . LEU A 1 158 ? 35.192 -2.728 -18.617 1.00 97.12 158 LEU A O 1
ATOM 1170 N N . LEU A 1 159 ? 36.003 -1.419 -16.982 1.00 98.06 159 LEU A N 1
ATOM 1171 C CA . LEU A 1 159 ? 35.327 -0.207 -17.455 1.00 98.06 159 LEU A CA 1
ATOM 1172 C C . LEU A 1 159 ? 35.873 0.248 -18.807 1.00 98.06 159 LEU A C 1
ATOM 1174 O O . LEU A 1 159 ? 35.091 0.600 -19.687 1.00 98.06 159 LEU A O 1
ATOM 1178 N N . ASP A 1 160 ? 37.190 0.201 -18.971 1.00 98.12 160 ASP A N 1
ATOM 1179 C CA . ASP A 1 160 ? 37.858 0.667 -20.175 1.00 98.12 160 ASP A CA 1
ATOM 1180 C C . ASP A 1 160 ? 37.461 -0.174 -21.388 1.00 98.12 160 ASP A C 1
ATOM 1182 O O . ASP A 1 160 ? 36.961 0.360 -22.368 1.00 98.12 160 ASP A O 1
ATOM 1186 N N . VAL A 1 161 ? 37.513 -1.502 -21.284 1.00 97.94 161 VAL A N 1
ATOM 1187 C CA . VAL A 1 161 ? 37.098 -2.383 -22.386 1.00 97.94 161 VAL A CA 1
ATOM 1188 C C . VAL A 1 161 ? 35.580 -2.343 -22.599 1.00 97.94 161 VAL A C 1
ATOM 1190 O O . VAL A 1 161 ? 35.109 -2.087 -23.705 1.00 97.94 161 VAL A O 1
ATOM 1193 N N . ASN A 1 162 ? 34.780 -2.582 -21.552 1.00 98.06 162 ASN A N 1
ATOM 1194 C CA . ASN A 1 162 ? 33.338 -2.792 -21.726 1.00 98.06 162 ASN A CA 1
ATOM 1195 C C . ASN A 1 162 ? 32.580 -1.491 -22.011 1.00 98.06 162 ASN A C 1
ATOM 1197 O O . ASN A 1 162 ? 31.573 -1.526 -22.716 1.00 98.06 162 ASN A O 1
ATOM 1201 N N . THR A 1 163 ? 33.007 -0.365 -21.425 1.00 98.00 163 THR A N 1
ATOM 1202 C CA . THR A 1 163 ? 32.310 0.931 -21.511 1.00 98.00 163 THR A CA 1
ATOM 1203 C C . THR A 1 163 ? 33.048 1.911 -22.415 1.00 98.00 163 THR A C 1
ATOM 1205 O O . THR A 1 163 ? 32.463 2.357 -23.401 1.00 98.00 163 THR A O 1
ATOM 1208 N N . THR A 1 164 ? 34.310 2.238 -22.110 1.00 98.50 164 THR A N 1
ATOM 1209 C CA . THR A 1 164 ? 35.075 3.226 -22.890 1.00 98.50 164 THR A CA 1
ATOM 1210 C C . THR A 1 164 ? 35.286 2.743 -24.322 1.00 98.50 164 THR A C 1
ATOM 1212 O O . THR A 1 164 ? 34.981 3.479 -25.253 1.00 98.50 164 THR A O 1
ATOM 1215 N N . GLY A 1 165 ? 35.687 1.486 -24.521 1.00 98.50 165 GLY A N 1
ATOM 1216 C CA . GLY A 1 165 ? 35.907 0.914 -25.847 1.00 98.50 165 GLY A CA 1
ATOM 1217 C C . GLY A 1 165 ? 34.631 0.851 -26.686 1.00 98.50 165 GLY A C 1
ATOM 1218 O O . GLY A 1 165 ? 34.632 1.204 -27.864 1.00 98.50 165 GLY A O 1
ATOM 1219 N N . SER A 1 166 ? 33.497 0.518 -26.060 1.00 98.44 166 SER A N 1
ATOM 1220 C CA . SER A 1 166 ? 32.179 0.615 -26.704 1.00 98.44 166 SER A CA 1
ATOM 1221 C C . SER A 1 166 ? 31.862 2.046 -27.156 1.00 98.44 166 SER A C 1
ATOM 1223 O O . SER A 1 166 ? 31.356 2.239 -28.262 1.00 98.44 166 SER A O 1
ATOM 1225 N N . PHE A 1 167 ? 32.168 3.054 -26.332 1.00 98.75 167 PHE A N 1
ATOM 1226 C CA . PHE A 1 167 ? 31.991 4.462 -26.694 1.00 98.75 167 PHE A CA 1
ATOM 1227 C C . PHE A 1 167 ? 32.919 4.893 -27.835 1.00 98.75 167 PHE A C 1
ATOM 1229 O O . PHE A 1 167 ? 32.437 5.526 -28.770 1.00 98.75 167 PHE A O 1
ATOM 1236 N N . ILE A 1 168 ? 34.202 4.519 -27.794 1.00 98.81 168 ILE A N 1
ATOM 1237 C CA . ILE A 1 168 ? 35.186 4.799 -28.851 1.00 98.81 168 ILE A CA 1
ATOM 1238 C C . ILE A 1 168 ? 34.680 4.259 -30.193 1.00 98.81 168 ILE A C 1
ATOM 1240 O O . ILE A 1 168 ? 34.570 5.006 -31.167 1.00 98.81 168 ILE A O 1
ATOM 1244 N N . CYS A 1 169 ? 34.271 2.987 -30.223 1.00 98.75 169 CYS A N 1
ATOM 1245 C CA . CYS A 1 169 ? 33.726 2.353 -31.423 1.00 98.75 169 CYS A CA 1
ATOM 1246 C C . CYS A 1 169 ? 32.460 3.060 -31.921 1.00 98.75 169 CYS A C 1
ATOM 1248 O O . CYS A 1 169 ? 32.351 3.371 -33.107 1.00 98.75 169 CYS A O 1
ATOM 1250 N N . ALA A 1 170 ? 31.514 3.354 -31.022 1.00 98.69 170 ALA A N 1
ATOM 1251 C CA . ALA A 1 170 ? 30.269 4.029 -31.376 1.00 98.69 170 ALA A CA 1
ATOM 1252 C C . ALA A 1 170 ? 30.496 5.448 -31.900 1.00 98.69 170 ALA A C 1
ATOM 1254 O O . ALA A 1 170 ? 29.854 5.852 -32.866 1.00 98.69 170 ALA A O 1
ATOM 1255 N N . GLN A 1 171 ? 31.419 6.197 -31.299 1.00 98.62 171 GLN A N 1
ATOM 1256 C CA . GLN A 1 171 ? 31.756 7.544 -31.735 1.00 98.62 171 GLN A CA 1
ATOM 1257 C C . GLN A 1 171 ? 32.426 7.530 -33.113 1.00 98.62 171 GLN A C 1
ATOM 1259 O O . GLN A 1 171 ? 32.059 8.335 -33.968 1.00 98.62 171 GLN A O 1
ATOM 1264 N N . ALA A 1 172 ? 33.375 6.620 -33.348 1.00 98.62 172 ALA A N 1
ATOM 1265 C CA . ALA A 1 172 ? 34.033 6.478 -34.643 1.00 98.62 172 ALA A CA 1
ATOM 1266 C C . ALA A 1 172 ? 33.031 6.090 -35.746 1.00 98.62 172 ALA A C 1
ATOM 1268 O O . ALA A 1 172 ? 32.970 6.757 -36.777 1.00 98.62 172 ALA A O 1
ATOM 1269 N N . ALA A 1 173 ? 32.171 5.099 -35.493 1.00 98.56 173 ALA A N 1
ATOM 1270 C CA . ALA A 1 173 ? 31.106 4.707 -36.416 1.00 98.56 173 ALA A CA 1
ATOM 1271 C C . ALA A 1 173 ? 30.115 5.850 -36.692 1.00 98.56 173 ALA A C 1
ATOM 1273 O O . ALA A 1 173 ? 29.810 6.141 -37.847 1.00 98.56 173 ALA A O 1
ATOM 1274 N N . ALA A 1 174 ? 29.647 6.549 -35.650 1.00 98.12 174 ALA A N 1
ATOM 1275 C CA . ALA A 1 174 ? 28.717 7.665 -35.802 1.00 98.12 174 ALA A CA 1
ATOM 1276 C C . ALA A 1 174 ? 29.324 8.818 -36.617 1.00 98.12 174 ALA A C 1
ATOM 1278 O O . ALA A 1 174 ? 28.617 9.440 -37.405 1.00 98.12 174 ALA A O 1
ATOM 1279 N N . ARG A 1 175 ? 30.632 9.094 -36.478 1.00 98.00 175 ARG A N 1
ATOM 1280 C CA . ARG A 1 175 ? 31.330 10.088 -37.313 1.00 98.00 175 ARG A CA 1
ATOM 1281 C C . ARG A 1 175 ? 31.254 9.714 -38.795 1.00 98.00 175 ARG A C 1
ATOM 1283 O O . ARG A 1 175 ? 30.955 10.590 -39.601 1.00 98.00 175 ARG A O 1
ATOM 1290 N N . GLU A 1 176 ? 31.464 8.448 -39.150 1.00 97.88 176 GLU A N 1
ATOM 1291 C CA . GLU A 1 176 ? 31.336 7.982 -40.539 1.00 97.88 176 GLU A CA 1
ATOM 1292 C C . GLU A 1 176 ? 29.881 8.017 -41.042 1.00 97.88 176 GLU A C 1
ATOM 1294 O O . GLU A 1 176 ? 29.617 8.550 -42.119 1.00 97.88 176 GLU A O 1
ATOM 1299 N N . MET A 1 177 ? 28.915 7.573 -40.230 1.00 96.56 177 MET A N 1
ATOM 1300 C CA . MET A 1 177 ? 27.478 7.645 -40.553 1.00 96.56 177 MET A CA 1
ATOM 1301 C C . MET A 1 177 ? 27.004 9.087 -40.812 1.00 96.56 177 MET A C 1
ATOM 1303 O O . MET A 1 177 ? 26.236 9.348 -41.743 1.00 96.56 177 MET A O 1
ATOM 1307 N N . VAL A 1 178 ? 27.471 10.042 -39.997 1.00 95.00 178 VAL A N 1
ATOM 1308 C CA . VAL A 1 178 ? 27.161 11.473 -40.145 1.00 95.00 178 VAL A CA 1
ATOM 1309 C C . VAL A 1 178 ? 27.819 12.052 -41.395 1.00 95.00 178 VAL A C 1
ATOM 1311 O O . VAL A 1 178 ? 27.151 12.772 -42.134 1.00 95.00 178 VAL A O 1
ATOM 1314 N N . LYS A 1 179 ? 29.090 11.723 -41.668 1.00 95.44 179 LYS A N 1
ATOM 1315 C CA . LYS A 1 179 ? 29.782 12.143 -42.902 1.00 95.44 179 LYS A CA 1
ATOM 1316 C C . LYS A 1 179 ? 29.045 11.661 -44.155 1.00 95.44 179 LYS A C 1
ATOM 1318 O O . LYS A 1 179 ? 28.936 12.417 -45.115 1.00 95.44 179 LYS A O 1
ATOM 1323 N N . ALA A 1 180 ? 28.519 10.437 -44.129 1.00 91.38 180 ALA A N 1
ATOM 1324 C CA . ALA A 1 180 ? 27.749 9.856 -45.226 1.00 91.38 180 ALA A CA 1
ATOM 1325 C C . ALA A 1 180 ? 26.310 10.398 -45.332 1.00 91.38 180 ALA A C 1
ATOM 1327 O O . ALA A 1 180 ? 25.659 10.202 -46.356 1.00 91.38 180 ALA A O 1
ATOM 1328 N N . ASN A 1 181 ? 25.801 11.068 -44.289 1.00 88.06 181 ASN A N 1
ATOM 1329 C CA . ASN A 1 181 ? 24.417 11.537 -44.184 1.00 88.06 181 ASN A CA 1
ATOM 1330 C C . ASN A 1 181 ? 23.380 10.430 -44.480 1.00 88.06 181 ASN A C 1
ATOM 1332 O O . ASN A 1 181 ? 22.385 10.662 -45.166 1.00 88.06 181 ASN A O 1
ATOM 1336 N N . ALA A 1 182 ? 23.628 9.213 -43.987 1.00 79.88 182 ALA A N 1
ATOM 1337 C CA . ALA A 1 182 ? 22.807 8.027 -44.267 1.00 79.88 182 ALA A CA 1
ATOM 1338 C C . ALA A 1 182 ? 22.013 7.520 -43.045 1.00 79.88 182 ALA A C 1
ATOM 1340 O O . ALA A 1 182 ? 21.151 6.650 -43.175 1.00 79.88 182 ALA A O 1
ATOM 1341 N N . GLY A 1 183 ? 22.261 8.083 -41.857 1.00 90.69 183 GLY A N 1
ATOM 1342 C CA . GLY A 1 183 ? 21.784 7.516 -40.594 1.00 90.69 183 GLY A CA 1
ATOM 1343 C C . GLY A 1 183 ? 22.538 6.238 -40.228 1.00 90.69 183 GLY A C 1
ATOM 1344 O O . GLY A 1 183 ? 23.647 6.015 -40.701 1.00 90.69 183 GLY A O 1
ATOM 1345 N N . GLY A 1 184 ? 21.959 5.416 -39.351 1.00 95.44 184 GLY A N 1
ATOM 1346 C CA . GLY A 1 184 ? 22.545 4.119 -38.995 1.00 95.44 184 GLY A CA 1
ATOM 1347 C C . GLY A 1 184 ? 21.943 3.490 -37.744 1.00 95.44 184 GLY A C 1
ATOM 1348 O O . GLY A 1 184 ? 21.017 4.041 -37.132 1.00 95.44 184 GLY A O 1
ATOM 1349 N N . ARG A 1 185 ? 22.430 2.308 -37.362 1.00 98.06 185 ARG A N 1
ATOM 1350 C CA . ARG A 1 185 ? 22.021 1.612 -36.131 1.00 98.06 185 ARG A CA 1
ATOM 1351 C C . ARG A 1 185 ? 23.246 1.205 -35.326 1.00 98.06 185 ARG A C 1
ATOM 1353 O O . ARG A 1 185 ? 24.169 0.592 -35.850 1.00 98.06 185 ARG A O 1
ATOM 1360 N N . ILE A 1 186 ? 23.225 1.511 -34.036 1.00 98.75 186 ILE A N 1
ATOM 1361 C CA . ILE A 1 186 ? 24.261 1.113 -33.087 1.00 98.75 186 ILE A CA 1
ATOM 1362 C C . ILE A 1 186 ? 23.606 0.276 -31.992 1.00 98.75 186 ILE A C 1
ATOM 1364 O O . ILE A 1 186 ? 22.597 0.677 -31.404 1.00 98.75 186 ILE A O 1
ATOM 1368 N N . ILE A 1 187 ? 24.173 -0.896 -31.724 1.00 98.75 187 ILE A N 1
ATOM 1369 C CA . ILE A 1 187 ? 23.659 -1.849 -30.745 1.00 98.75 187 ILE A CA 1
ATOM 1370 C C . ILE A 1 187 ? 24.775 -2.199 -29.766 1.00 98.75 187 ILE A C 1
ATOM 1372 O O . ILE A 1 187 ? 25.808 -2.747 -30.149 1.00 98.75 187 ILE A O 1
ATOM 1376 N N . PHE A 1 188 ? 24.544 -1.930 -28.485 1.00 98.75 188 PHE A N 1
ATOM 1377 C CA . PHE A 1 188 ? 25.423 -2.386 -27.413 1.00 98.75 188 PHE A CA 1
ATOM 1378 C C . PHE A 1 188 ? 24.928 -3.694 -26.811 1.00 98.75 188 PHE A C 1
ATOM 1380 O O . PHE A 1 188 ? 23.756 -3.824 -26.454 1.00 98.75 188 PHE A O 1
ATOM 1387 N N . ILE A 1 189 ? 25.836 -4.640 -26.602 1.00 97.94 189 ILE A N 1
ATOM 1388 C CA . ILE A 1 189 ? 25.529 -5.847 -25.841 1.00 97.94 189 ILE A CA 1
ATOM 1389 C C . ILE A 1 189 ? 25.818 -5.565 -24.365 1.00 97.94 189 ILE A C 1
ATOM 1391 O O . ILE A 1 189 ? 26.962 -5.587 -23.901 1.00 97.94 189 ILE A O 1
ATOM 1395 N N . ALA A 1 190 ? 24.756 -5.239 -23.631 1.00 96.88 190 ALA A N 1
ATOM 1396 C CA . ALA A 1 190 ? 24.751 -5.047 -22.190 1.00 96.88 190 ALA A CA 1
ATOM 1397 C C . ALA A 1 190 ? 24.716 -6.418 -21.481 1.00 96.88 190 ALA A C 1
ATOM 1399 O O . ALA A 1 190 ? 25.499 -7.306 -21.818 1.00 96.88 190 ALA A O 1
ATOM 1400 N N . SER A 1 191 ? 23.891 -6.579 -20.444 1.00 95.94 191 SER A N 1
ATOM 1401 C CA . SER A 1 191 ? 23.708 -7.834 -19.700 1.00 95.94 191 SER A CA 1
ATOM 1402 C C . SER A 1 191 ? 22.601 -7.654 -18.664 1.00 95.94 191 SER A C 1
ATOM 1404 O O . SER A 1 191 ? 22.416 -6.546 -18.159 1.00 95.94 191 SER A O 1
ATOM 1406 N N . ILE A 1 192 ? 21.944 -8.733 -18.229 1.00 94.62 192 ILE A N 1
ATOM 1407 C CA . ILE A 1 192 ? 21.127 -8.692 -17.003 1.00 94.62 192 ILE A CA 1
ATOM 1408 C C . ILE A 1 192 ? 21.907 -8.170 -15.782 1.00 94.62 192 ILE A C 1
ATOM 1410 O O . ILE A 1 192 ? 21.320 -7.592 -14.869 1.00 94.62 192 ILE A O 1
ATOM 1414 N N . SER A 1 193 ? 23.237 -8.298 -15.787 1.00 94.25 193 SER A N 1
ATOM 1415 C CA . SER A 1 193 ? 24.153 -7.729 -14.790 1.00 94.25 193 SER A CA 1
ATOM 1416 C C . SER A 1 193 ? 24.101 -6.204 -14.687 1.00 94.25 193 SER A C 1
ATOM 1418 O O . SER A 1 193 ? 24.502 -5.648 -13.667 1.00 94.25 193 SER A O 1
ATOM 1420 N N . ALA A 1 194 ? 23.613 -5.526 -15.729 1.00 94.88 194 ALA A N 1
ATOM 1421 C CA . ALA A 1 194 ? 23.388 -4.085 -15.735 1.00 94.88 194 ALA A CA 1
ATOM 1422 C C . ALA A 1 194 ? 22.166 -3.672 -14.896 1.00 94.88 194 ALA A C 1
ATOM 1424 O O . ALA A 1 194 ? 22.075 -2.531 -14.451 1.00 94.88 194 ALA A O 1
ATOM 1425 N N . HIS A 1 195 ? 21.235 -4.606 -14.681 1.00 93.50 195 HIS A N 1
ATOM 1426 C CA . HIS A 1 195 ? 19.936 -4.368 -14.044 1.00 93.50 195 HIS A CA 1
ATOM 1427 C C . HIS A 1 195 ? 19.834 -4.963 -12.643 1.00 93.50 195 HIS A C 1
ATOM 1429 O O . HIS A 1 195 ? 19.042 -4.502 -11.823 1.00 93.50 195 HIS A O 1
ATOM 1435 N N . ARG A 1 196 ? 20.610 -6.012 -12.362 1.00 89.31 196 ARG A N 1
ATOM 1436 C CA . ARG A 1 196 ? 20.582 -6.725 -11.084 1.00 89.31 196 ARG A CA 1
ATOM 1437 C C . ARG A 1 196 ? 21.954 -7.234 -10.679 1.00 89.31 196 ARG A C 1
ATOM 1439 O O . ARG A 1 196 ? 22.851 -7.430 -11.493 1.00 89.31 196 ARG A O 1
ATOM 1446 N N . VAL A 1 197 ? 22.077 -7.526 -9.389 1.00 90.62 197 VAL A N 1
ATOM 1447 C CA . VAL A 1 197 ? 23.207 -8.287 -8.861 1.00 90.62 197 VAL A CA 1
ATOM 1448 C C . VAL A 1 197 ? 23.062 -9.745 -9.303 1.00 90.62 197 VAL A C 1
ATOM 1450 O O . VAL A 1 197 ? 21.997 -10.363 -9.163 1.00 90.62 197 VAL A O 1
ATOM 1453 N N . ASN A 1 198 ? 24.131 -10.289 -9.872 1.00 87.75 198 ASN A N 1
ATOM 1454 C CA . ASN A 1 198 ? 24.210 -11.701 -10.217 1.00 87.75 198 ASN A CA 1
ATOM 1455 C C . ASN A 1 198 ? 24.468 -12.511 -8.953 1.00 87.75 198 ASN A C 1
ATOM 1457 O O . ASN A 1 198 ? 25.232 -12.103 -8.085 1.00 87.75 198 ASN A O 1
ATOM 1461 N N . TYR A 1 199 ? 23.838 -13.672 -8.864 1.00 83.69 199 TYR A N 1
ATOM 1462 C CA . TYR A 1 199 ? 24.082 -14.623 -7.793 1.00 83.69 199 TYR A CA 1
ATOM 1463 C C . TYR A 1 199 ? 24.343 -15.987 -8.429 1.00 83.69 199 TYR A C 1
ATOM 1465 O O . TYR A 1 199 ? 23.600 -16.352 -9.343 1.00 83.69 199 TYR A O 1
ATOM 1473 N N . PRO A 1 200 ? 25.330 -16.757 -7.942 1.00 87.31 200 PRO A N 1
ATOM 1474 C CA . PRO A 1 200 ? 26.214 -16.476 -6.796 1.00 87.31 200 PRO A CA 1
ATOM 1475 C C . PRO A 1 200 ? 27.459 -15.612 -7.099 1.00 87.31 200 PRO A C 1
ATOM 1477 O O . PRO A 1 200 ? 28.274 -15.402 -6.208 1.00 87.31 200 PRO A O 1
ATOM 1480 N N . GLN A 1 201 ? 27.641 -15.118 -8.329 1.00 89.12 201 GLN A N 1
ATOM 1481 C CA . GLN A 1 201 ? 28.910 -14.511 -8.764 1.00 89.12 201 GLN A CA 1
ATOM 1482 C C . GLN A 1 201 ? 29.202 -13.135 -8.127 1.00 89.12 201 GLN A C 1
ATOM 1484 O O . GLN A 1 201 ? 28.445 -12.189 -8.362 1.00 89.12 201 GLN A O 1
ATOM 1489 N N . PRO A 1 202 ? 30.345 -12.954 -7.437 1.00 91.19 202 PRO A N 1
ATOM 1490 C CA . PRO A 1 202 ? 30.822 -11.636 -7.034 1.00 91.19 202 PRO A CA 1
ATOM 1491 C C . PRO A 1 202 ? 31.549 -10.956 -8.205 1.00 91.19 202 PRO A C 1
ATOM 1493 O O . PRO A 1 202 ? 32.671 -11.319 -8.537 1.00 91.19 202 PRO A O 1
ATOM 1496 N N . GLN A 1 203 ? 30.916 -9.981 -8.860 1.00 93.25 203 GLN A N 1
ATOM 1497 C CA . GLN A 1 203 ? 31.458 -9.371 -10.089 1.00 93.25 203 GLN A CA 1
ATOM 1498 C C . GLN A 1 203 ? 31.130 -7.873 -10.219 1.00 93.25 203 GLN A C 1
ATOM 1500 O O . GLN A 1 203 ? 30.611 -7.393 -11.226 1.00 93.25 203 GLN A O 1
ATOM 1505 N N . VAL A 1 204 ? 31.441 -7.102 -9.171 1.00 95.88 204 VAL A N 1
ATOM 1506 C CA . VAL A 1 204 ? 31.073 -5.676 -9.064 1.00 95.88 204 VAL A CA 1
ATOM 1507 C C . VAL A 1 204 ? 31.558 -4.817 -10.243 1.00 95.88 204 VAL A C 1
ATOM 1509 O O . VAL A 1 204 ? 30.797 -3.981 -10.732 1.00 95.88 204 VAL A O 1
ATOM 1512 N N . ALA A 1 205 ? 32.780 -5.033 -10.745 1.00 96.50 205 ALA A N 1
ATOM 1513 C CA . ALA A 1 205 ? 33.320 -4.283 -11.885 1.00 96.50 205 ALA A CA 1
ATOM 1514 C C . ALA A 1 205 ? 32.544 -4.553 -13.178 1.00 96.50 205 ALA A C 1
ATOM 1516 O O . ALA A 1 205 ? 32.191 -3.617 -13.897 1.00 96.50 205 ALA A O 1
ATOM 1517 N N . TYR A 1 206 ? 32.233 -5.823 -13.449 1.00 96.31 206 TYR A N 1
ATOM 1518 C CA . TYR A 1 206 ? 31.483 -6.214 -14.638 1.00 96.31 206 TYR A CA 1
ATOM 1519 C C . TYR A 1 206 ? 30.079 -5.608 -14.619 1.00 96.31 206 TYR A C 1
ATOM 1521 O O . TYR A 1 206 ? 29.707 -4.906 -15.560 1.00 96.31 206 TYR A O 1
ATOM 1529 N N . ASN A 1 207 ? 29.350 -5.775 -13.511 1.00 96.38 207 ASN A N 1
ATOM 1530 C CA . ASN A 1 207 ? 28.005 -5.222 -13.343 1.00 96.38 207 ASN A CA 1
ATOM 1531 C C . ASN A 1 207 ? 27.996 -3.698 -13.497 1.00 96.38 207 ASN A C 1
ATOM 1533 O O . ASN A 1 207 ? 27.158 -3.159 -14.216 1.00 96.38 207 ASN A O 1
ATOM 1537 N N . THR A 1 208 ? 28.972 -3.010 -12.897 1.00 97.25 208 THR A N 1
ATOM 1538 C CA . THR A 1 208 ? 29.115 -1.552 -13.026 1.00 97.25 208 THR A CA 1
ATOM 1539 C C . THR A 1 208 ? 29.347 -1.148 -14.482 1.00 97.25 208 THR A C 1
ATOM 1541 O O . THR A 1 208 ? 28.671 -0.253 -14.985 1.00 97.25 208 THR A O 1
ATOM 1544 N N . SER A 1 209 ? 30.246 -1.840 -15.188 1.00 97.88 209 SER A N 1
ATOM 1545 C CA . SER A 1 209 ? 30.548 -1.543 -16.592 1.00 97.88 209 SER A CA 1
ATOM 1546 C C . SER A 1 209 ? 29.351 -1.776 -17.526 1.00 97.88 209 SER A C 1
ATOM 1548 O O . SER A 1 209 ? 29.075 -0.961 -18.403 1.00 97.88 209 SER A O 1
ATOM 1550 N N . LYS A 1 210 ? 28.564 -2.839 -17.309 1.00 97.12 210 LYS A N 1
ATOM 1551 C CA . LYS A 1 210 ? 27.351 -3.097 -18.099 1.00 97.12 210 LYS A CA 1
ATOM 1552 C C . LYS A 1 210 ? 26.207 -2.147 -17.722 1.00 97.12 210 LYS A C 1
ATOM 1554 O O . LYS A 1 210 ? 25.455 -1.743 -18.602 1.00 97.12 210 LYS A O 1
ATOM 1559 N N . GLY A 1 211 ? 26.119 -1.717 -16.461 1.00 97.19 211 GLY A N 1
ATOM 1560 C CA . GLY A 1 211 ? 25.215 -0.647 -16.026 1.00 97.19 211 GLY A CA 1
ATOM 1561 C C . GLY A 1 211 ? 25.523 0.694 -16.699 1.00 97.19 211 GLY A C 1
ATOM 1562 O O . GLY A 1 211 ? 24.610 1.384 -17.155 1.00 97.19 211 GLY A O 1
ATOM 1563 N N . ALA A 1 212 ? 26.808 1.037 -16.841 1.00 98.00 212 ALA A N 1
ATOM 1564 C CA . ALA A 1 212 ? 27.239 2.251 -17.531 1.00 98.00 212 ALA A CA 1
ATOM 1565 C C . ALA A 1 212 ? 26.809 2.272 -19.009 1.00 98.00 212 ALA A C 1
ATOM 1567 O O . ALA A 1 212 ? 26.386 3.320 -19.504 1.00 98.00 212 ALA A O 1
ATOM 1568 N N . LEU A 1 213 ? 26.817 1.117 -19.689 1.00 97.12 213 LEU A N 1
ATOM 1569 C CA . LEU A 1 213 ? 26.331 1.003 -21.069 1.00 97.12 213 LEU A CA 1
ATOM 1570 C C . LEU A 1 213 ? 24.856 1.397 -21.228 1.00 97.12 213 LEU A C 1
ATOM 1572 O O . LEU A 1 213 ? 24.510 2.008 -22.236 1.00 97.12 213 LEU A O 1
ATOM 1576 N N . LEU A 1 214 ? 23.988 1.115 -20.248 1.00 97.75 214 LEU A N 1
ATOM 1577 C CA . LEU A 1 214 ? 22.567 1.482 -20.336 1.00 97.75 214 LEU A CA 1
ATOM 1578 C C . LEU A 1 214 ? 22.368 3.002 -20.384 1.00 97.75 214 LEU A C 1
ATOM 1580 O O . LEU A 1 214 ? 21.521 3.500 -21.136 1.00 97.75 214 LEU A O 1
ATOM 1584 N N . MET A 1 215 ? 23.150 3.746 -19.597 1.00 97.94 215 MET A N 1
ATOM 1585 C CA . MET A 1 215 ? 23.113 5.207 -19.617 1.00 97.94 215 MET A CA 1
ATOM 1586 C C . MET A 1 215 ? 23.801 5.754 -20.867 1.00 97.94 215 MET A C 1
ATOM 1588 O O . MET A 1 215 ? 23.216 6.600 -21.539 1.00 97.94 215 MET A O 1
ATOM 1592 N N . LEU A 1 216 ? 24.976 5.221 -21.229 1.00 98.19 216 LEU A N 1
ATOM 1593 C CA . LEU A 1 216 ? 25.694 5.598 -22.450 1.00 98.19 216 LEU A CA 1
ATOM 1594 C C . LEU A 1 216 ? 24.778 5.512 -23.676 1.00 98.19 216 LEU A C 1
ATOM 1596 O O . LEU A 1 216 ? 24.591 6.494 -24.387 1.00 98.19 216 LEU A O 1
ATOM 1600 N N . LYS A 1 217 ? 24.125 4.364 -23.860 1.00 98.06 217 LYS A N 1
ATOM 1601 C CA . LYS A 1 217 ? 23.116 4.133 -24.896 1.00 98.06 217 LYS A CA 1
ATOM 1602 C C . LYS A 1 217 ? 22.036 5.212 -24.911 1.00 98.06 217 LYS A C 1
ATOM 1604 O O . LYS A 1 217 ? 21.689 5.710 -25.975 1.00 98.06 217 LYS A O 1
ATOM 1609 N N . SER A 1 218 ? 21.508 5.575 -23.743 1.00 97.44 218 SER A N 1
ATOM 1610 C CA . SER A 1 218 ? 20.400 6.532 -23.635 1.00 97.44 218 SER A CA 1
ATOM 1611 C C . SER A 1 218 ? 20.837 7.952 -24.014 1.00 97.44 218 SER A C 1
ATOM 1613 O O . SER A 1 218 ? 20.098 8.644 -24.711 1.00 97.44 218 SER A O 1
ATOM 1615 N N . SER A 1 219 ? 22.049 8.362 -23.623 1.00 97.69 219 SER A N 1
ATOM 1616 C CA . SER A 1 219 ? 22.625 9.654 -24.020 1.00 97.69 219 SER A CA 1
ATOM 1617 C C . SER A 1 219 ? 22.871 9.720 -25.526 1.00 97.69 219 SER A C 1
ATOM 1619 O O . SER A 1 219 ? 22.384 10.631 -26.192 1.00 97.69 219 SER A O 1
ATOM 1621 N N . LEU A 1 220 ? 23.543 8.710 -26.086 1.00 98.12 220 LEU A N 1
ATOM 1622 C CA . LEU A 1 220 ? 23.871 8.668 -27.513 1.00 98.12 220 LEU A CA 1
ATOM 1623 C C . LEU A 1 220 ? 22.615 8.594 -28.394 1.00 98.12 220 LEU A C 1
ATOM 1625 O O . LEU A 1 220 ? 22.546 9.253 -29.428 1.00 98.12 220 LEU A O 1
ATOM 1629 N N . ALA A 1 221 ? 21.588 7.858 -27.959 1.00 97.69 221 ALA A N 1
ATOM 1630 C CA . ALA A 1 221 ? 20.293 7.803 -28.633 1.00 97.69 221 ALA A CA 1
ATOM 1631 C C . ALA A 1 221 ? 19.635 9.183 -28.757 1.00 97.69 221 ALA A C 1
ATOM 1633 O O . ALA A 1 221 ? 19.071 9.498 -29.805 1.00 97.69 221 ALA A O 1
ATOM 1634 N N . ALA A 1 222 ? 19.697 9.999 -27.701 1.00 95.62 2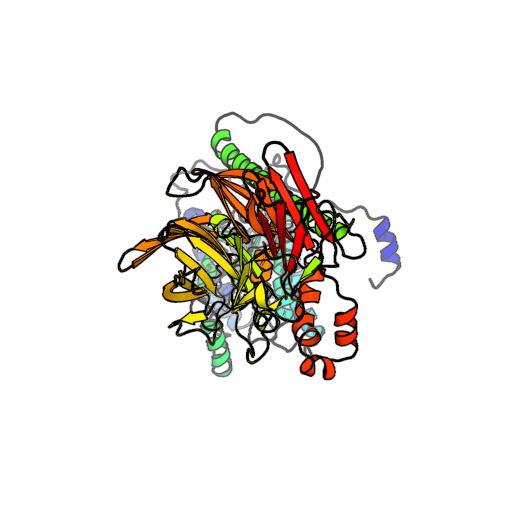22 ALA A N 1
ATOM 1635 C CA . ALA A 1 222 ? 19.137 11.346 -27.705 1.00 95.62 222 ALA A CA 1
ATOM 1636 C C . ALA A 1 222 ? 19.973 12.305 -28.568 1.00 95.62 222 ALA A C 1
ATOM 1638 O O . ALA A 1 222 ? 19.418 13.041 -29.384 1.00 95.62 222 ALA A O 1
ATOM 1639 N N . GLU A 1 223 ? 21.301 12.261 -28.428 1.00 95.12 223 GLU A N 1
ATOM 1640 C CA . GLU A 1 223 ? 22.225 13.149 -29.141 1.00 95.12 223 GLU A CA 1
ATOM 1641 C C . GLU A 1 223 ? 22.273 12.883 -30.649 1.00 95.12 223 GLU A C 1
ATOM 1643 O O . GLU A 1 223 ? 22.386 13.822 -31.441 1.00 95.12 223 GLU A O 1
ATOM 1648 N N . TRP A 1 224 ? 22.180 11.617 -31.066 1.00 96.19 224 TRP A N 1
ATOM 1649 C CA . TRP A 1 224 ? 22.371 11.226 -32.464 1.00 96.19 224 TRP A CA 1
ATOM 1650 C C . TRP A 1 224 ? 21.077 10.978 -33.240 1.00 96.19 224 TRP A C 1
ATOM 1652 O O . TRP A 1 224 ? 21.125 10.824 -34.462 1.00 96.19 224 TRP A O 1
ATOM 1662 N N . ALA A 1 225 ? 19.913 11.062 -32.582 1.00 93.31 225 ALA A N 1
ATOM 1663 C CA . ALA A 1 225 ? 18.610 10.970 -33.246 1.00 93.31 225 ALA A CA 1
ATOM 1664 C C . ALA A 1 225 ? 18.474 11.966 -34.409 1.00 93.31 225 ALA A C 1
ATOM 1666 O O . ALA A 1 225 ? 17.912 11.631 -35.450 1.00 93.31 225 ALA A O 1
ATOM 1667 N N . ARG A 1 226 ? 19.039 13.176 -34.267 1.00 90.88 226 ARG A N 1
ATOM 1668 C CA . ARG A 1 226 ? 19.028 14.217 -35.310 1.00 90.88 226 ARG A CA 1
ATOM 1669 C C . ARG A 1 226 ? 19.759 13.826 -36.599 1.00 90.88 226 ARG A C 1
ATOM 1671 O O . ARG A 1 226 ? 19.533 14.459 -37.621 1.00 90.88 226 ARG A O 1
ATOM 1678 N N . TYR A 1 227 ? 20.624 12.816 -36.545 1.00 92.12 227 TYR A N 1
ATOM 1679 C CA . TYR A 1 227 ? 21.378 12.310 -37.690 1.00 92.12 227 TYR A CA 1
ATOM 1680 C C . TYR A 1 227 ? 20.738 11.056 -38.301 1.00 92.12 227 TYR A C 1
ATOM 1682 O O . TYR A 1 227 ? 21.317 10.452 -39.193 1.00 92.12 227 TYR A O 1
ATOM 1690 N N . GLY A 1 228 ? 19.563 10.626 -37.819 1.00 91.88 228 GLY A N 1
ATOM 1691 C CA . GLY A 1 228 ? 18.937 9.370 -38.249 1.00 91.88 228 GLY A CA 1
ATOM 1692 C C . GLY A 1 228 ? 19.624 8.112 -37.700 1.00 91.88 228 GLY A C 1
ATOM 1693 O O . GLY A 1 228 ? 19.390 7.011 -38.208 1.00 91.88 228 GLY A O 1
ATOM 1694 N N . ILE A 1 229 ? 20.465 8.264 -36.672 1.00 96.31 229 ILE A N 1
ATOM 1695 C CA . ILE A 1 229 ? 21.153 7.163 -35.993 1.00 96.31 229 ILE A CA 1
ATOM 1696 C C . ILE A 1 229 ? 20.330 6.748 -34.774 1.00 96.31 229 ILE A C 1
ATOM 1698 O O . ILE A 1 229 ? 19.998 7.584 -33.932 1.00 96.31 229 ILE A O 1
ATOM 1702 N N . THR A 1 230 ? 20.020 5.456 -34.658 1.00 97.88 230 THR A N 1
ATOM 1703 C CA . THR A 1 230 ? 19.413 4.906 -33.438 1.00 97.88 230 THR A CA 1
ATOM 1704 C C . THR A 1 230 ? 20.447 4.147 -32.626 1.00 97.88 230 THR A C 1
ATOM 1706 O O . THR A 1 230 ? 21.222 3.374 -33.190 1.00 97.88 230 THR A O 1
ATOM 1709 N N . VAL A 1 231 ? 20.400 4.292 -31.307 1.00 98.62 231 VAL A N 1
ATOM 1710 C CA . VAL A 1 231 ? 21.289 3.594 -30.379 1.00 98.62 231 VAL A CA 1
ATOM 1711 C C . VAL A 1 231 ? 20.451 2.809 -29.381 1.00 98.62 231 VAL A C 1
ATOM 1713 O O . VAL A 1 231 ? 19.643 3.380 -28.650 1.00 98.62 231 VAL A O 1
ATOM 1716 N N . ASN A 1 232 ? 20.628 1.492 -29.347 1.00 98.69 232 ASN A N 1
ATOM 1717 C CA . ASN A 1 232 ? 19.902 0.595 -28.448 1.00 98.69 232 ASN A CA 1
ATOM 1718 C C . ASN A 1 232 ? 20.870 -0.358 -27.749 1.00 98.69 232 ASN A C 1
ATOM 1720 O O . ASN A 1 232 ? 22.041 -0.465 -28.115 1.00 98.69 232 ASN A O 1
ATOM 1724 N N . SER A 1 233 ? 20.381 -1.055 -26.730 1.00 98.56 233 SER A N 1
ATOM 1725 C CA . SER A 1 233 ? 21.119 -2.138 -26.091 1.00 98.56 233 SER A CA 1
ATOM 1726 C C . SER A 1 233 ? 20.292 -3.412 -26.023 1.00 98.56 233 SER A C 1
ATOM 1728 O O . SER A 1 233 ? 19.062 -3.380 -26.045 1.00 98.56 233 SER A O 1
ATOM 1730 N N . ILE A 1 234 ? 20.982 -4.543 -25.952 1.00 98.38 234 ILE A N 1
ATOM 1731 C CA . ILE A 1 234 ? 20.396 -5.844 -25.644 1.00 98.38 234 ILE A CA 1
ATOM 1732 C C . ILE A 1 234 ? 21.031 -6.316 -24.343 1.00 98.38 234 ILE A C 1
ATOM 1734 O O . ILE A 1 234 ? 22.250 -6.237 -24.198 1.00 98.38 234 ILE A O 1
ATOM 1738 N N . SER A 1 235 ? 20.222 -6.822 -23.417 1.00 97.62 235 SER A N 1
ATOM 1739 C CA . SER A 1 235 ? 20.662 -7.344 -22.122 1.00 97.62 235 SER A CA 1
ATOM 1740 C C . SER A 1 235 ? 20.401 -8.852 -22.039 1.00 97.62 235 SER A C 1
ATOM 1742 O O . SER A 1 235 ? 19.332 -9.265 -21.580 1.00 97.62 235 SER A O 1
ATOM 1744 N N . PRO A 1 236 ? 21.358 -9.689 -22.489 1.00 96.06 236 PRO A N 1
ATOM 1745 C CA . PRO A 1 236 ? 21.265 -11.140 -22.382 1.00 96.06 236 PRO A CA 1
ATOM 1746 C C . PRO A 1 236 ? 21.218 -11.620 -20.931 1.00 96.06 236 PRO A C 1
ATOM 1748 O O . PRO A 1 236 ? 21.924 -11.082 -20.070 1.00 96.06 236 PRO A O 1
ATOM 1751 N N . GLY A 1 237 ? 20.437 -12.673 -20.689 1.00 92.69 237 GLY A N 1
ATOM 1752 C CA . GLY A 1 237 ? 20.552 -13.526 -19.509 1.00 92.69 237 GLY A CA 1
ATOM 1753 C C . GLY A 1 237 ? 21.792 -14.427 -19.542 1.00 92.69 237 GLY A C 1
ATOM 1754 O O . GLY A 1 237 ? 22.741 -14.197 -20.290 1.00 92.69 237 GLY A O 1
ATOM 1755 N N . TYR A 1 238 ? 21.782 -15.486 -18.733 1.00 90.88 238 TYR A N 1
ATOM 1756 C CA . TYR A 1 238 ? 22.805 -16.529 -18.818 1.00 90.88 238 TYR A CA 1
ATOM 1757 C C . TYR A 1 238 ? 22.635 -17.316 -20.122 1.00 90.88 238 TYR A C 1
ATOM 1759 O O . TYR A 1 238 ? 21.608 -17.972 -20.304 1.00 90.88 238 TYR A O 1
ATOM 1767 N N . MET A 1 239 ? 23.635 -17.240 -21.003 1.00 90.69 239 MET A N 1
ATOM 1768 C CA . MET A 1 239 ? 23.642 -17.924 -22.298 1.00 90.69 239 MET A CA 1
ATOM 1769 C C . MET A 1 239 ? 24.464 -19.208 -22.241 1.00 90.69 239 MET A C 1
ATOM 1771 O O . MET A 1 239 ? 25.570 -19.230 -21.691 1.00 90.69 239 MET A O 1
ATOM 1775 N N . ASP A 1 240 ? 23.913 -20.274 -22.803 1.00 82.81 240 ASP A N 1
ATOM 1776 C CA . ASP A 1 240 ? 24.549 -21.576 -22.893 1.00 82.81 240 ASP A CA 1
ATOM 1777 C C . ASP A 1 240 ? 25.574 -21.547 -24.024 1.00 82.81 240 ASP A C 1
ATOM 1779 O O . ASP A 1 240 ? 25.244 -21.491 -25.204 1.00 82.81 240 ASP A O 1
ATOM 1783 N N . THR A 1 241 ? 26.845 -21.469 -23.650 1.00 76.75 241 THR A N 1
ATOM 1784 C CA . THR A 1 241 ? 27.968 -21.427 -24.586 1.00 76.75 241 THR A CA 1
ATOM 1785 C C . THR A 1 241 ? 29.015 -22.412 -24.106 1.00 76.75 241 THR A C 1
ATOM 1787 O O . THR A 1 241 ? 29.106 -22.660 -22.905 1.00 76.75 241 THR A O 1
ATOM 1790 N N . ILE A 1 242 ? 29.870 -22.875 -25.018 1.00 60.44 242 ILE A N 1
ATOM 1791 C CA . ILE A 1 242 ? 30.996 -23.772 -24.709 1.00 60.44 242 ILE A CA 1
ATOM 1792 C C . ILE A 1 242 ? 31.885 -23.207 -23.579 1.00 60.44 242 ILE A C 1
ATOM 1794 O O . ILE A 1 242 ? 32.438 -23.952 -22.780 1.00 60.44 242 ILE A O 1
ATOM 1798 N N . LEU A 1 243 ? 31.971 -21.876 -23.441 1.00 60.31 243 LEU A N 1
ATOM 1799 C CA . LEU A 1 243 ? 32.722 -21.199 -22.372 1.00 60.31 243 LEU A CA 1
ATOM 1800 C C . LEU A 1 243 ? 32.128 -21.390 -20.965 1.00 60.31 243 LEU A C 1
ATOM 1802 O O . LEU A 1 243 ? 32.809 -21.131 -19.976 1.00 60.31 243 LEU A O 1
ATOM 1806 N N . ASN A 1 244 ? 30.872 -21.822 -20.875 1.00 59.84 244 ASN A N 1
ATOM 1807 C CA . ASN A 1 244 ? 30.173 -22.119 -19.629 1.00 59.84 244 ASN A CA 1
ATOM 1808 C C . ASN A 1 244 ? 30.064 -23.633 -19.371 1.00 59.84 244 ASN A C 1
ATOM 1810 O O . ASN A 1 244 ? 29.345 -24.031 -18.458 1.00 59.84 244 ASN A O 1
ATOM 1814 N N . GLU A 1 245 ? 30.745 -24.478 -20.150 1.00 58.25 245 GLU A N 1
ATOM 1815 C CA . GLU A 1 245 ? 30.748 -25.937 -19.995 1.00 58.25 245 GLU A CA 1
ATOM 1816 C C . GLU A 1 245 ? 31.914 -26.420 -19.108 1.00 58.25 245 GLU A C 1
ATOM 1818 O O . GLU A 1 245 ? 32.955 -25.774 -19.007 1.00 58.25 245 GLU A O 1
ATOM 1823 N N . GLY A 1 246 ? 31.736 -27.563 -18.433 1.00 59.06 246 GLY A N 1
ATOM 1824 C CA . GLY A 1 246 ? 32.751 -28.190 -17.573 1.00 59.06 246 GLY A CA 1
ATOM 1825 C C . GLY A 1 246 ? 32.262 -28.510 -16.155 1.00 59.06 246 GLY A C 1
ATOM 1826 O O . GLY A 1 246 ? 31.353 -27.862 -15.631 1.00 59.06 246 GLY A O 1
ATOM 1827 N N . GLU A 1 247 ? 32.870 -29.516 -15.515 1.00 61.31 247 GLU A N 1
ATOM 1828 C CA . GLU A 1 247 ? 32.443 -30.009 -14.191 1.00 61.31 247 GLU A CA 1
ATOM 1829 C C . GLU A 1 247 ? 32.486 -28.918 -13.108 1.00 61.31 247 GLU A C 1
ATOM 1831 O O . GLU A 1 247 ? 31.571 -28.821 -12.293 1.00 61.31 247 GLU A O 1
ATOM 1836 N N . GLY A 1 248 ? 33.480 -28.022 -13.154 1.00 71.88 248 GLY A N 1
ATOM 1837 C CA . GLY A 1 248 ? 33.633 -26.917 -12.196 1.00 71.88 248 GLY A CA 1
ATOM 1838 C C . GLY A 1 248 ? 32.558 -25.823 -12.276 1.00 71.88 248 GLY A C 1
ATOM 1839 O O . GLY A 1 248 ? 32.494 -24.968 -11.395 1.00 71.88 248 GLY A O 1
ATOM 1840 N N . LEU A 1 249 ? 31.708 -25.837 -13.308 1.00 77.56 249 LEU A N 1
ATOM 1841 C CA . LEU A 1 249 ? 30.615 -24.877 -13.496 1.00 77.56 249 LEU A CA 1
ATOM 1842 C C . LEU A 1 249 ? 29.228 -25.512 -13.329 1.00 77.56 249 LEU A C 1
ATOM 1844 O O . LEU A 1 249 ? 28.228 -24.796 -13.385 1.00 77.56 249 LEU A O 1
ATOM 1848 N N . ALA A 1 250 ? 29.140 -26.824 -13.087 1.00 82.00 250 ALA A N 1
ATOM 1849 C CA . ALA A 1 250 ? 27.872 -27.551 -13.021 1.00 82.00 250 ALA A CA 1
ATOM 1850 C C . ALA A 1 250 ? 26.911 -26.987 -11.956 1.00 82.00 250 ALA A C 1
ATOM 1852 O O . ALA A 1 250 ? 25.729 -26.778 -12.238 1.00 82.00 250 ALA A O 1
ATOM 1853 N N . ASP A 1 251 ? 27.420 -26.667 -10.763 1.00 84.88 251 ASP A N 1
ATOM 1854 C CA . ASP A 1 251 ? 26.613 -26.098 -9.676 1.00 84.88 251 ASP A CA 1
ATOM 1855 C C . ASP A 1 251 ? 26.152 -24.669 -9.981 1.00 84.88 251 ASP A C 1
ATOM 1857 O O . ASP A 1 251 ? 25.004 -24.304 -9.713 1.00 84.88 251 ASP A O 1
ATOM 1861 N N . ALA A 1 252 ? 27.017 -23.863 -10.604 1.00 84.31 252 ALA A N 1
ATOM 1862 C CA . ALA A 1 252 ? 26.662 -22.515 -11.033 1.00 84.31 252 ALA A CA 1
ATOM 1863 C C . ALA A 1 252 ? 25.575 -22.553 -12.117 1.00 84.31 252 ALA A C 1
ATOM 1865 O O . ALA A 1 252 ? 24.572 -21.853 -11.985 1.00 84.31 252 ALA A O 1
ATOM 1866 N N . ARG A 1 253 ? 25.716 -23.423 -13.127 1.00 86.12 253 ARG A N 1
ATOM 1867 C CA . ARG A 1 253 ? 24.710 -23.628 -14.184 1.00 86.12 253 ARG A CA 1
ATOM 1868 C C . ARG A 1 253 ? 23.373 -24.077 -13.619 1.00 86.12 253 ARG A C 1
ATOM 1870 O O . ARG A 1 253 ? 22.345 -23.510 -13.986 1.00 86.12 253 ARG A O 1
ATOM 1877 N N . ARG A 1 254 ? 23.382 -25.042 -12.693 1.00 87.00 254 ARG A N 1
ATOM 1878 C CA . ARG A 1 254 ? 22.168 -25.486 -11.998 1.00 87.00 254 ARG A CA 1
ATOM 1879 C C . ARG A 1 254 ? 21.510 -24.320 -11.269 1.00 87.00 254 ARG A C 1
ATOM 1881 O O . ARG A 1 254 ? 20.336 -24.052 -11.496 1.00 87.00 254 ARG A O 1
ATOM 1888 N N . SER A 1 255 ? 22.281 -23.564 -10.486 1.00 86.81 255 SER A N 1
ATOM 1889 C CA . SER A 1 255 ? 21.762 -22.394 -9.774 1.00 86.81 255 SER A CA 1
ATOM 1890 C C . SER A 1 255 ? 21.233 -21.310 -10.717 1.00 86.81 255 SER A C 1
ATOM 1892 O O . SER A 1 255 ? 20.304 -20.595 -10.338 1.00 86.81 255 SER A O 1
ATOM 1894 N N . TRP A 1 256 ? 21.825 -21.120 -11.896 1.00 89.75 256 TRP A N 1
ATOM 1895 C CA . TRP A 1 256 ? 21.340 -20.151 -12.878 1.00 89.75 256 TRP A CA 1
ATOM 1896 C C . TRP A 1 256 ? 20.024 -20.600 -13.508 1.00 89.75 256 TRP A C 1
ATOM 1898 O O . TRP A 1 256 ? 19.107 -19.789 -13.613 1.00 89.75 256 TRP A O 1
ATOM 1908 N N . ALA A 1 257 ? 19.916 -21.878 -13.875 1.00 89.25 257 ALA A N 1
ATOM 1909 C CA . ALA A 1 257 ? 18.711 -22.459 -14.456 1.00 89.25 257 ALA A CA 1
ATOM 1910 C C . ALA A 1 257 ? 17.546 -22.498 -13.453 1.00 89.25 257 ALA A C 1
ATOM 1912 O O . ALA A 1 257 ? 16.462 -22.026 -13.776 1.00 89.25 257 ALA A O 1
ATOM 1913 N N . GLU A 1 258 ? 17.775 -22.960 -12.217 1.00 89.06 258 GLU A N 1
ATOM 1914 C CA . GLU A 1 258 ? 16.755 -23.028 -11.152 1.00 89.06 258 GLU A CA 1
ATOM 1915 C C . GLU A 1 258 ? 16.171 -21.656 -10.792 1.00 89.06 258 GLU A C 1
ATOM 1917 O O . GLU A 1 258 ? 15.017 -21.542 -10.384 1.00 89.06 258 GLU A O 1
ATOM 1922 N N . ARG A 1 259 ? 16.975 -20.597 -10.924 1.00 83.88 259 ARG A N 1
ATOM 1923 C CA . ARG A 1 259 ? 16.570 -19.218 -10.612 1.00 83.88 259 ARG A CA 1
ATOM 1924 C C . ARG A 1 259 ? 16.031 -18.460 -11.818 1.00 83.88 259 ARG A C 1
ATOM 1926 O O . ARG A 1 259 ? 15.611 -17.312 -11.666 1.00 83.88 259 ARG A O 1
ATOM 1933 N N . ASN A 1 260 ? 16.074 -19.062 -12.999 1.00 88.94 260 ASN A N 1
ATOM 1934 C CA . ASN A 1 260 ? 15.443 -18.530 -14.190 1.00 88.94 260 ASN A CA 1
ATOM 1935 C C . ASN A 1 260 ? 14.009 -19.078 -14.258 1.00 88.94 260 ASN A C 1
ATOM 1937 O O . ASN A 1 260 ? 13.846 -20.295 -14.223 1.00 88.94 260 ASN A O 1
ATOM 1941 N N . PRO A 1 261 ? 12.960 -18.247 -14.388 1.00 90.31 261 PRO A N 1
ATOM 1942 C CA . PRO A 1 261 ? 11.592 -18.748 -14.533 1.00 90.31 261 PRO A CA 1
ATOM 1943 C C . PRO A 1 261 ? 11.386 -19.703 -15.714 1.00 90.31 261 PRO A C 1
ATOM 1945 O O . PRO A 1 261 ? 10.535 -20.583 -15.637 1.00 90.31 261 PRO A O 1
ATOM 1948 N N . SER A 1 262 ? 12.180 -19.578 -16.782 1.00 91.56 262 SER A N 1
ATOM 1949 C CA . SER A 1 262 ? 12.170 -20.530 -17.902 1.00 91.56 262 SER A CA 1
ATOM 1950 C C . SER A 1 262 ? 12.837 -21.874 -17.572 1.00 91.56 262 SER A C 1
ATOM 1952 O O . SER A 1 262 ? 12.842 -22.771 -18.412 1.00 91.56 262 SER A O 1
ATOM 1954 N N . GLY A 1 263 ? 13.435 -22.025 -16.385 1.00 91.94 263 GLY A N 1
ATOM 1955 C CA . GLY A 1 263 ? 14.082 -23.253 -15.916 1.00 91.94 263 GLY A CA 1
ATOM 1956 C C . GLY A 1 263 ? 15.346 -23.641 -16.687 1.00 91.94 263 GLY A C 1
ATOM 1957 O O . GLY A 1 263 ? 15.816 -24.770 -16.559 1.00 91.94 263 GLY A O 1
ATOM 1958 N N . ARG A 1 264 ? 15.886 -22.742 -17.520 1.00 92.94 264 ARG A N 1
ATOM 1959 C CA . ARG A 1 264 ? 17.031 -23.003 -18.401 1.00 92.94 264 ARG A CA 1
ATOM 1960 C C . ARG A 1 264 ? 17.865 -21.753 -18.658 1.00 92.94 264 ARG A C 1
ATOM 1962 O O . ARG A 1 264 ? 17.431 -20.630 -18.406 1.00 92.94 264 ARG A O 1
ATOM 1969 N N . MET A 1 265 ? 19.052 -21.973 -19.211 1.00 91.44 265 MET A N 1
ATOM 1970 C CA . MET A 1 265 ? 19.856 -20.930 -19.845 1.00 91.44 265 MET A CA 1
ATOM 1971 C C . MET A 1 265 ? 19.341 -20.655 -21.270 1.00 91.44 265 MET A C 1
ATOM 1973 O O . MET A 1 265 ? 18.674 -21.498 -21.881 1.00 91.44 265 MET A O 1
ATOM 1977 N N . GLY A 1 266 ? 19.603 -19.449 -21.773 1.00 91.56 266 GLY A N 1
ATOM 1978 C CA . GLY A 1 266 ? 19.260 -19.061 -23.141 1.00 91.56 266 GLY A CA 1
ATOM 1979 C C . GLY A 1 266 ? 20.235 -19.661 -24.150 1.00 91.56 266 GLY A C 1
ATOM 1980 O O . GLY A 1 266 ? 21.407 -19.835 -23.834 1.00 91.56 266 GLY A O 1
ATOM 1981 N N . MET A 1 267 ? 19.780 -19.967 -25.358 1.00 92.50 267 MET A N 1
ATOM 1982 C CA . MET A 1 267 ? 20.669 -20.344 -26.459 1.00 92.50 267 MET A CA 1
ATOM 1983 C C . MET A 1 267 ? 21.164 -19.073 -27.174 1.00 92.50 267 MET A C 1
ATOM 1985 O O . MET A 1 267 ? 20.384 -18.125 -27.312 1.00 92.50 267 MET A O 1
ATOM 1989 N N . PRO A 1 268 ? 22.424 -19.005 -27.644 1.00 90.69 268 PRO A N 1
ATOM 1990 C CA . PRO A 1 268 ? 22.946 -17.838 -28.363 1.00 90.69 268 PRO A CA 1
ATOM 1991 C C . PRO A 1 268 ? 22.072 -17.400 -29.547 1.00 90.69 268 PRO A C 1
ATOM 1993 O O . PRO A 1 268 ? 21.931 -16.204 -29.806 1.00 90.69 268 PRO A O 1
ATOM 1996 N N . GLU A 1 269 ? 21.429 -18.350 -30.225 1.00 93.38 269 GLU A N 1
ATOM 1997 C CA . GLU A 1 269 ? 20.524 -18.130 -31.354 1.00 93.38 269 GLU A CA 1
ATOM 1998 C C . GLU A 1 269 ? 19.327 -17.248 -30.975 1.00 93.38 269 GLU A C 1
ATOM 2000 O O . GLU A 1 269 ? 18.850 -16.472 -31.805 1.00 93.38 269 GLU A O 1
ATOM 2005 N N . GLU A 1 270 ? 18.884 -17.293 -29.715 1.00 94.62 270 GLU A N 1
ATOM 2006 C CA . GLU A 1 270 ? 17.743 -16.522 -29.205 1.00 94.62 270 GLU A CA 1
ATOM 2007 C C . GLU A 1 270 ? 18.029 -15.010 -29.140 1.00 94.62 270 GLU A C 1
ATOM 2009 O O . GLU A 1 270 ? 17.100 -14.207 -29.051 1.00 94.62 270 GLU A O 1
ATOM 2014 N N . LEU A 1 271 ? 19.298 -14.594 -29.247 1.00 94.94 271 LEU A N 1
ATOM 2015 C CA . LEU A 1 271 ? 19.678 -13.182 -29.368 1.00 94.94 271 LEU A CA 1
ATOM 2016 C C . LEU A 1 271 ? 19.565 -12.650 -30.800 1.00 94.94 271 LEU A C 1
ATOM 2018 O O . LEU A 1 271 ? 19.366 -11.447 -30.998 1.00 94.94 271 LEU A O 1
ATOM 2022 N N . SER A 1 272 ? 19.658 -13.531 -31.795 1.00 94.56 272 SER A N 1
ATOM 2023 C CA . SER A 1 272 ? 19.731 -13.163 -33.212 1.00 94.56 272 SER A CA 1
ATOM 2024 C C . SER A 1 272 ? 18.507 -12.380 -33.669 1.00 94.56 272 SER A C 1
ATOM 2026 O O . SER A 1 272 ? 18.644 -11.340 -34.311 1.00 94.56 272 SER A O 1
ATOM 2028 N N . GLY A 1 273 ? 17.308 -12.819 -33.270 1.00 93.50 273 GLY A N 1
ATOM 2029 C CA . GLY A 1 273 ? 16.060 -12.151 -33.645 1.00 93.50 273 GLY A CA 1
ATOM 2030 C C . GLY A 1 273 ? 15.993 -10.700 -33.162 1.00 93.50 273 GLY A C 1
ATOM 2031 O O . GLY A 1 273 ? 15.493 -9.833 -33.876 1.00 93.50 273 GLY A O 1
ATOM 2032 N N . MET A 1 274 ? 16.553 -10.413 -31.983 1.00 96.44 274 MET A N 1
ATOM 2033 C CA . MET A 1 274 ? 16.559 -9.061 -31.430 1.00 96.44 274 MET A CA 1
ATOM 2034 C C . MET A 1 274 ? 17.550 -8.149 -32.159 1.00 96.44 274 MET A C 1
ATOM 2036 O O . MET A 1 274 ? 17.227 -6.999 -32.449 1.00 96.44 274 MET A O 1
ATOM 2040 N N . VAL A 1 275 ? 18.734 -8.659 -32.512 1.00 97.44 275 VAL A N 1
ATOM 2041 C CA . VAL A 1 275 ? 19.712 -7.889 -33.298 1.00 97.44 275 VAL A CA 1
ATOM 2042 C C . VAL A 1 275 ? 19.174 -7.610 -34.701 1.00 97.44 275 VAL A C 1
ATOM 2044 O O . VAL A 1 275 ? 19.214 -6.467 -35.149 1.00 97.44 275 VAL A O 1
ATOM 2047 N N . VAL A 1 276 ? 18.589 -8.613 -35.364 1.00 97.44 276 VAL A N 1
ATOM 2048 C CA . VAL A 1 276 ? 17.943 -8.448 -36.675 1.00 97.44 276 VAL A CA 1
ATOM 2049 C C . VAL A 1 276 ? 16.823 -7.408 -36.608 1.00 97.44 276 VAL A C 1
ATOM 2051 O O . VAL A 1 276 ? 16.779 -6.510 -37.447 1.00 97.44 276 VAL A O 1
ATOM 2054 N N . LEU A 1 277 ? 15.951 -7.460 -35.591 1.00 96.81 277 LEU A N 1
ATOM 2055 C CA . LEU A 1 277 ? 14.912 -6.445 -35.386 1.00 96.81 277 LEU A CA 1
ATOM 2056 C C . LEU A 1 277 ? 15.518 -5.036 -35.342 1.00 96.81 277 LEU A C 1
ATOM 2058 O O . LEU A 1 277 ? 15.070 -4.170 -36.090 1.00 96.81 277 LEU A O 1
ATOM 2062 N N . LEU A 1 278 ? 16.540 -4.823 -34.511 1.00 97.38 278 LEU A N 1
ATOM 2063 C CA . LEU A 1 278 ? 17.152 -3.508 -34.298 1.00 97.38 278 LEU A CA 1
ATOM 2064 C C . LEU A 1 278 ? 17.969 -3.003 -35.502 1.00 97.38 278 LEU A C 1
ATOM 2066 O O . LEU A 1 278 ? 18.050 -1.791 -35.701 1.00 97.38 278 LEU A O 1
ATOM 2070 N N . CYS A 1 279 ? 18.540 -3.896 -36.316 1.00 96.38 279 CYS A N 1
ATOM 2071 C CA . CYS A 1 279 ? 19.226 -3.525 -37.558 1.00 96.38 279 CYS A CA 1
ATOM 2072 C C . CYS A 1 279 ? 18.264 -3.320 -38.746 1.00 96.38 279 CYS A C 1
ATOM 2074 O O . CYS A 1 279 ? 18.589 -2.610 -39.695 1.00 96.38 279 CYS A O 1
ATOM 2076 N N . SER A 1 280 ? 17.074 -3.920 -38.712 1.00 94.62 280 SER A N 1
ATOM 2077 C CA . SER A 1 280 ? 16.117 -3.881 -39.825 1.00 94.62 280 SER A CA 1
ATOM 2078 C C . SER A 1 280 ? 15.189 -2.657 -39.811 1.00 94.62 280 SER A C 1
ATOM 2080 O O . SER A 1 280 ? 15.150 -1.854 -38.872 1.00 94.62 280 SER A O 1
ATOM 2082 N N . LYS A 1 281 ? 14.359 -2.539 -40.857 1.00 89.62 281 LYS A N 1
ATOM 2083 C CA . LYS A 1 281 ? 13.280 -1.540 -40.933 1.00 89.62 281 LYS A CA 1
ATOM 2084 C C . LYS A 1 281 ? 12.268 -1.702 -39.792 1.00 89.62 281 LYS A C 1
ATOM 2086 O O . LYS A 1 281 ? 11.714 -0.703 -39.343 1.00 89.62 281 LYS A O 1
ATOM 2091 N N . ALA A 1 282 ? 12.043 -2.918 -39.290 1.00 91.12 282 ALA A N 1
ATOM 2092 C CA . ALA A 1 282 ? 11.118 -3.161 -38.181 1.00 91.12 282 ALA A CA 1
ATOM 2093 C C . ALA A 1 282 ? 11.537 -2.453 -36.874 1.00 91.12 282 ALA A C 1
ATOM 2095 O O . ALA A 1 282 ? 10.677 -2.095 -36.070 1.00 91.12 282 ALA A O 1
ATOM 2096 N N . GLY A 1 283 ? 12.835 -2.193 -36.684 1.00 92.06 283 GLY A N 1
ATOM 2097 C CA . GLY A 1 283 ? 13.379 -1.456 -35.543 1.00 92.06 283 GLY A CA 1
ATOM 2098 C C . GLY A 1 283 ? 13.516 0.053 -35.753 1.00 92.06 283 GLY A C 1
ATOM 2099 O O . GLY A 1 283 ? 14.069 0.727 -34.890 1.00 92.06 283 GLY A O 1
ATOM 2100 N N . SER A 1 284 ? 13.031 0.623 -36.864 1.00 89.06 284 SER A N 1
ATOM 2101 C CA . SER A 1 284 ? 13.362 2.003 -37.269 1.00 89.06 284 SER A CA 1
ATOM 2102 C C . SER A 1 284 ? 12.920 3.104 -36.298 1.00 89.06 284 SER A C 1
ATOM 2104 O O . SER A 1 284 ? 13.411 4.225 -36.399 1.00 89.06 284 SER A O 1
ATOM 2106 N N . TYR A 1 285 ? 11.979 2.813 -35.396 1.00 90.31 285 TYR A N 1
ATOM 2107 C CA . TYR A 1 285 ? 11.502 3.742 -34.364 1.00 90.31 285 TYR A CA 1
ATOM 2108 C C . TYR A 1 285 ? 11.845 3.286 -32.937 1.00 90.31 285 TYR A C 1
ATOM 2110 O O . TYR A 1 285 ? 11.375 3.864 -31.959 1.00 90.31 285 TYR A O 1
ATOM 2118 N N . ILE A 1 286 ? 12.673 2.247 -32.805 1.00 96.31 286 ILE A N 1
ATOM 2119 C CA . ILE A 1 286 ? 13.215 1.803 -31.525 1.00 96.31 286 ILE A CA 1
ATOM 2120 C C . ILE A 1 286 ? 14.536 2.549 -31.329 1.00 96.31 286 ILE A C 1
ATOM 2122 O O . ILE A 1 286 ? 15.510 2.296 -32.033 1.00 96.31 286 ILE A O 1
ATOM 2126 N N . ASN A 1 287 ? 14.565 3.504 -30.402 1.00 97.06 287 ASN A N 1
ATOM 2127 C CA . ASN A 1 287 ? 15.762 4.281 -30.084 1.00 97.06 287 ASN A CA 1
ATOM 2128 C C . ASN A 1 287 ? 15.857 4.508 -28.571 1.00 97.06 287 ASN A C 1
ATOM 2130 O O . ASN A 1 287 ? 14.852 4.799 -27.923 1.00 97.06 287 ASN A O 1
ATOM 2134 N N . GLY A 1 288 ? 17.049 4.358 -27.996 1.00 97.44 288 GLY A N 1
ATOM 2135 C CA . GLY A 1 288 ? 17.280 4.494 -26.557 1.00 97.44 288 GLY A CA 1
ATOM 2136 C C . GLY A 1 288 ? 16.726 3.341 -25.714 1.00 97.44 288 GLY A C 1
ATOM 2137 O O . GLY A 1 288 ? 16.744 3.422 -24.483 1.00 97.44 288 GLY A O 1
ATOM 2138 N N . SER A 1 289 ? 16.271 2.250 -26.333 1.00 97.56 289 SER A N 1
ATOM 2139 C CA . SER A 1 289 ? 15.684 1.105 -25.628 1.00 97.56 289 SER A CA 1
ATOM 2140 C C . SER A 1 289 ? 16.743 0.089 -25.203 1.00 97.56 289 SER A C 1
ATOM 2142 O O . SER A 1 289 ? 17.780 -0.051 -25.849 1.00 97.56 289 SER A O 1
ATOM 2144 N N . ASP A 1 290 ? 16.480 -0.605 -24.096 1.00 97.69 290 ASP A N 1
ATOM 2145 C CA . ASP A 1 290 ? 17.206 -1.816 -23.712 1.00 97.69 290 ASP A CA 1
ATOM 2146 C C . ASP A 1 290 ? 16.273 -3.022 -23.838 1.00 97.69 290 ASP A C 1
ATOM 2148 O O . ASP A 1 290 ? 15.182 -3.023 -23.268 1.00 97.69 290 ASP A O 1
ATOM 2152 N N . MET A 1 291 ? 16.698 -4.025 -24.600 1.00 96.31 291 MET A N 1
ATOM 2153 C CA . MET A 1 291 ? 15.926 -5.236 -24.854 1.00 96.31 291 MET A CA 1
ATOM 2154 C C . MET A 1 291 ? 16.481 -6.375 -24.000 1.00 96.31 291 MET A C 1
ATOM 2156 O O . MET A 1 291 ? 17.523 -6.952 -24.314 1.00 96.31 291 MET A O 1
ATOM 2160 N N . VAL A 1 292 ? 15.793 -6.698 -22.906 1.00 95.88 292 VAL A N 1
ATOM 2161 C CA . VAL A 1 292 ? 16.161 -7.813 -22.024 1.00 95.88 292 VAL A CA 1
ATOM 2162 C C . VAL A 1 292 ? 15.751 -9.140 -22.667 1.00 95.88 292 VAL A C 1
ATOM 2164 O O . VAL A 1 292 ? 14.584 -9.333 -23.004 1.00 95.88 292 VAL A O 1
ATOM 2167 N N . VAL A 1 293 ? 16.708 -10.060 -22.820 1.00 95.62 293 VAL A N 1
ATOM 2168 C CA . VAL A 1 293 ? 16.499 -11.403 -23.388 1.00 95.62 293 VAL A CA 1
ATOM 2169 C C . VAL A 1 293 ? 17.046 -12.433 -22.402 1.00 95.62 293 VAL A C 1
ATOM 2171 O O . VAL A 1 293 ? 18.206 -12.837 -22.483 1.00 95.62 293 VAL A O 1
ATOM 2174 N N . ASP A 1 294 ? 16.238 -12.800 -21.405 1.00 94.00 294 ASP A N 1
ATOM 2175 C CA . ASP A 1 294 ? 16.716 -13.553 -20.238 1.00 94.00 294 ASP A CA 1
ATOM 2176 C C . ASP A 1 294 ? 15.776 -14.654 -19.723 1.00 94.00 294 ASP A C 1
ATOM 2178 O O . ASP A 1 294 ? 16.019 -15.198 -18.648 1.00 94.00 294 ASP A O 1
ATOM 2182 N N . GLY A 1 295 ? 14.699 -14.979 -20.443 1.00 91.81 295 GLY A N 1
ATOM 2183 C CA . GLY A 1 295 ? 13.736 -16.002 -20.012 1.00 91.81 295 GLY A CA 1
ATOM 2184 C C . GLY A 1 295 ? 12.910 -15.627 -18.769 1.00 91.81 295 GLY A C 1
ATOM 2185 O O . GLY A 1 295 ? 12.342 -16.511 -18.129 1.00 91.81 295 GLY A O 1
ATOM 2186 N N . GLY A 1 296 ? 12.837 -14.338 -18.415 1.00 88.38 296 GLY A N 1
ATOM 2187 C CA . GLY A 1 296 ? 12.134 -13.839 -17.228 1.00 88.38 296 GLY A CA 1
ATOM 2188 C C . GLY A 1 296 ? 13.022 -13.726 -15.986 1.00 88.38 296 GLY A C 1
ATOM 2189 O O . GLY A 1 296 ? 12.514 -13.561 -14.879 1.00 88.38 296 GLY A O 1
ATOM 2190 N N . GLY A 1 297 ? 14.343 -13.835 -16.143 1.00 82.44 297 GLY A N 1
ATOM 2191 C CA . GLY A 1 297 ? 15.307 -13.790 -15.045 1.00 82.44 297 GLY A CA 1
ATOM 2192 C C . GLY A 1 297 ? 15.249 -12.503 -14.212 1.00 82.44 297 GLY A C 1
ATOM 2193 O O . GLY A 1 297 ? 15.490 -12.545 -13.005 1.00 82.44 297 GLY A O 1
ATOM 2194 N N . ILE A 1 298 ? 14.928 -11.353 -14.801 1.00 82.75 298 ILE A N 1
ATOM 2195 C CA . ILE A 1 298 ? 14.710 -10.090 -14.089 1.00 82.75 298 ILE A CA 1
ATOM 2196 C C . ILE A 1 298 ? 13.212 -9.933 -13.762 1.00 82.75 298 ILE A C 1
ATOM 2198 O O . ILE A 1 298 ? 12.382 -9.936 -14.672 1.00 82.75 298 ILE A O 1
ATOM 2202 N N . PRO A 1 299 ? 12.830 -9.716 -12.485 1.00 61.41 299 PRO A N 1
ATOM 2203 C CA . PRO A 1 299 ? 11.456 -9.366 -12.134 1.00 61.41 299 PRO A CA 1
ATOM 2204 C C . PRO A 1 299 ? 11.058 -8.038 -12.791 1.00 61.41 299 PRO A C 1
ATOM 2206 O O . PRO A 1 299 ? 11.763 -7.039 -12.632 1.00 61.41 299 PRO A O 1
ATOM 2209 N N . ILE A 1 300 ? 9.913 -8.000 -13.483 1.00 48.88 300 ILE A N 1
ATOM 2210 C CA . ILE A 1 300 ? 9.371 -6.772 -14.085 1.00 48.88 300 ILE A CA 1
ATOM 2211 C C . ILE A 1 300 ? 9.058 -5.772 -12.962 1.00 48.88 300 ILE A C 1
ATOM 2213 O O . ILE A 1 300 ? 8.001 -5.815 -12.333 1.00 48.88 300 ILE A O 1
ATOM 2217 N N . THR A 1 301 ? 9.979 -4.851 -12.697 1.00 40.16 301 THR A N 1
ATOM 2218 C CA . THR A 1 301 ? 9.739 -3.702 -11.823 1.00 40.16 301 THR A CA 1
ATOM 2219 C C . THR A 1 301 ? 9.315 -2.528 -12.700 1.00 40.16 301 THR A C 1
ATOM 2221 O O . THR A 1 301 ? 10.050 -2.106 -13.588 1.00 40.16 301 THR A O 1
ATOM 2224 N N . LYS A 1 302 ? 8.095 -2.010 -12.482 1.00 35.69 302 LYS A N 1
ATOM 2225 C CA . LYS A 1 302 ? 7.590 -0.793 -13.144 1.00 35.69 302 LYS A CA 1
ATOM 2226 C C . LYS A 1 302 ? 8.613 0.334 -12.968 1.00 35.69 302 LYS A C 1
ATOM 2228 O O . LYS A 1 302 ? 8.794 0.838 -11.859 1.00 35.69 302 LYS A O 1
ATOM 2233 N N . SER A 1 303 ? 9.280 0.717 -14.049 1.00 37.69 303 SER A N 1
ATOM 2234 C CA . SER A 1 303 ? 10.304 1.758 -14.043 1.00 37.69 303 SER A CA 1
ATOM 2235 C C . SER A 1 303 ? 9.679 3.105 -13.669 1.00 37.69 303 SER A C 1
ATOM 2237 O O . SER A 1 303 ? 8.685 3.537 -14.254 1.00 37.69 303 SER A O 1
ATOM 2239 N N . ARG A 1 304 ? 10.256 3.756 -12.654 1.00 36.19 304 ARG A N 1
ATOM 2240 C CA . ARG A 1 304 ? 9.898 5.101 -12.188 1.00 36.19 304 ARG A CA 1
ATOM 2241 C C . ARG A 1 304 ? 10.107 6.118 -13.313 1.00 36.19 304 ARG A C 1
ATOM 2243 O O . ARG A 1 304 ? 11.228 6.305 -13.774 1.00 36.19 304 ARG A O 1
ATOM 2250 N N . LEU A 1 305 ? 9.036 6.806 -13.698 1.00 30.66 305 LEU A N 1
ATOM 2251 C CA . LEU A 1 305 ? 9.093 7.985 -14.555 1.00 30.66 305 LEU A CA 1
ATOM 2252 C C . LEU A 1 305 ? 9.627 9.163 -13.720 1.00 30.66 305 LEU A C 1
ATOM 2254 O O . LEU A 1 305 ? 8.938 9.652 -12.826 1.00 30.66 305 LEU A O 1
ATOM 2258 N N . ILE A 1 306 ? 10.862 9.593 -13.975 1.00 36.06 306 ILE A N 1
ATOM 2259 C CA . ILE A 1 306 ? 11.392 10.860 -13.456 1.00 36.06 306 ILE A CA 1
ATOM 2260 C C . ILE A 1 306 ? 10.870 11.959 -14.386 1.00 36.06 306 ILE A C 1
ATOM 2262 O O . ILE A 1 306 ? 11.295 12.051 -15.535 1.00 36.06 306 ILE A O 1
ATOM 2266 N N . ILE A 1 307 ? 9.912 12.758 -13.914 1.00 32.91 307 ILE A N 1
ATOM 2267 C CA . ILE A 1 307 ? 9.365 13.893 -14.666 1.00 32.91 307 ILE A CA 1
ATOM 2268 C C . ILE A 1 307 ? 10.276 15.103 -14.431 1.00 32.91 307 ILE A C 1
ATOM 2270 O O . ILE A 1 307 ? 10.353 15.613 -13.315 1.00 32.91 307 ILE A O 1
ATOM 2274 N N . TYR A 1 308 ? 10.953 15.561 -15.486 1.00 29.14 308 TYR A N 1
ATOM 2275 C CA . TYR A 1 308 ? 11.526 16.906 -15.549 1.00 29.14 308 TYR A CA 1
ATOM 2276 C C . TYR A 1 308 ? 10.434 17.876 -16.010 1.00 29.14 308 TYR A C 1
ATOM 2278 O O . TYR A 1 308 ? 9.951 17.778 -17.136 1.00 29.14 308 TYR A O 1
ATOM 2286 N N . ASP A 1 309 ? 10.052 18.805 -15.136 1.00 32.03 309 ASP A N 1
ATOM 2287 C CA . ASP A 1 309 ? 9.187 19.934 -15.476 1.00 32.03 309 ASP A CA 1
ATOM 2288 C C . ASP A 1 309 ? 10.013 21.013 -16.203 1.00 32.03 309 ASP A C 1
ATOM 2290 O O . ASP A 1 309 ? 11.051 21.462 -15.708 1.00 32.03 309 ASP A O 1
ATOM 2294 N N . LYS A 1 310 ? 9.569 21.410 -17.398 1.00 34.88 310 LYS A N 1
ATOM 2295 C CA . LYS A 1 310 ? 10.087 22.565 -18.140 1.00 34.88 310 LYS A CA 1
ATOM 2296 C C . LYS A 1 310 ? 8.908 23.409 -18.620 1.00 34.88 310 LYS A C 1
ATOM 2298 O O . LYS A 1 310 ? 8.448 23.291 -19.752 1.00 34.88 310 LYS A O 1
ATOM 2303 N N . ASN A 1 311 ? 8.473 24.318 -17.757 1.00 39.38 311 ASN A N 1
ATOM 2304 C CA . ASN A 1 311 ? 7.806 25.553 -18.156 1.00 39.38 311 ASN A CA 1
ATOM 2305 C C . ASN A 1 311 ? 8.715 26.362 -19.098 1.00 39.38 311 ASN A C 1
ATOM 2307 O O . ASN A 1 311 ? 9.611 27.037 -18.601 1.00 39.38 311 ASN A O 1
ATOM 2311 N N . ILE A 1 312 ? 8.477 26.346 -20.418 1.00 33.75 312 ILE A N 1
ATOM 2312 C CA . ILE A 1 312 ? 8.792 27.473 -21.321 1.00 33.75 312 ILE A CA 1
ATOM 2313 C C . ILE A 1 312 ? 7.685 27.599 -22.384 1.00 33.75 312 ILE A C 1
ATOM 2315 O O . ILE A 1 312 ? 7.287 26.632 -23.026 1.00 33.75 312 ILE A O 1
ATOM 2319 N N . ASN A 1 313 ? 7.188 28.829 -22.503 1.00 36.28 313 ASN A N 1
ATOM 2320 C CA . ASN A 1 313 ? 6.028 29.301 -23.251 1.00 36.28 313 ASN A CA 1
ATOM 2321 C C . ASN A 1 313 ? 6.082 29.138 -24.783 1.00 36.28 313 ASN A C 1
ATOM 2323 O O . ASN A 1 313 ? 7.106 29.414 -25.398 1.00 36.28 313 ASN A O 1
ATOM 2327 N N . GLY A 1 314 ? 4.891 28.910 -25.359 1.00 36.28 314 GLY A N 1
ATOM 2328 C CA . GLY A 1 314 ? 4.394 29.580 -26.572 1.00 36.28 314 GLY A CA 1
ATOM 2329 C C . GLY A 1 314 ? 4.726 28.948 -27.928 1.00 36.28 314 GLY A C 1
ATOM 2330 O O . GLY A 1 314 ? 5.868 28.989 -28.349 1.00 36.28 314 GLY A O 1
ATOM 2331 N N . TYR A 1 315 ? 3.712 28.423 -28.631 1.00 26.09 315 TYR A N 1
ATOM 2332 C CA . TYR A 1 315 ? 3.252 28.885 -29.959 1.00 26.09 315 TYR A CA 1
ATOM 2333 C C . TYR A 1 315 ? 2.066 28.023 -30.441 1.00 26.09 315 TYR A C 1
ATOM 2335 O O . TYR A 1 315 ? 2.076 26.797 -30.338 1.00 26.09 315 TYR A O 1
ATOM 2343 N N . SER A 1 316 ? 1.015 28.685 -30.928 1.00 35.16 316 SER A N 1
ATOM 2344 C CA . SER A 1 316 ? -0.178 28.086 -31.536 1.00 35.16 316 SER A CA 1
ATOM 2345 C C . SER A 1 316 ? -0.007 27.895 -33.044 1.00 35.16 316 SER A C 1
ATOM 2347 O O . SER A 1 316 ? 0.526 28.792 -33.682 1.00 35.16 316 SER A O 1
ATOM 2349 N N . GLU A 1 317 ? -0.561 26.822 -33.622 1.00 32.28 317 GLU A N 1
ATOM 2350 C CA . GLU A 1 317 ? -1.720 26.890 -34.538 1.00 32.28 317 GLU A CA 1
ATOM 2351 C C . GLU A 1 317 ? -2.130 25.523 -35.138 1.00 32.28 317 GLU A C 1
ATOM 2353 O O . GLU A 1 317 ? -1.311 24.667 -35.448 1.00 32.28 317 GLU A O 1
ATOM 2358 N N . ALA A 1 318 ? -3.457 25.371 -35.251 1.00 34.88 318 ALA A N 1
ATOM 2359 C CA . ALA A 1 318 ? -4.294 24.564 -36.154 1.00 34.88 318 ALA A CA 1
ATOM 2360 C C . ALA A 1 318 ? -3.907 23.118 -36.565 1.00 34.88 318 ALA A C 1
ATOM 2362 O O . ALA A 1 318 ? -2.993 22.870 -37.340 1.00 34.88 318 ALA A O 1
ATOM 2363 N N . THR A 1 319 ? -4.769 22.154 -36.196 1.00 31.20 319 THR A N 1
ATOM 2364 C CA . THR A 1 319 ? -4.782 20.762 -36.710 1.00 31.20 319 THR A CA 1
ATOM 2365 C C . THR A 1 319 ? -6.149 20.412 -37.340 1.00 31.20 319 THR A C 1
ATOM 2367 O O . THR A 1 319 ? -7.175 20.829 -36.786 1.00 31.20 319 THR A O 1
ATOM 2370 N N . PRO A 1 320 ? -6.232 19.614 -38.433 1.00 36.84 320 PRO A N 1
ATOM 2371 C CA . PRO A 1 320 ? -7.497 19.288 -39.104 1.00 36.84 320 PRO A CA 1
ATOM 2372 C C . PRO A 1 320 ? -8.338 18.225 -38.363 1.00 36.84 320 PRO A C 1
ATOM 2374 O O . PRO A 1 320 ? -7.840 17.282 -37.749 1.00 36.84 320 PRO A O 1
ATOM 2377 N N . ARG A 1 321 ? -9.660 18.395 -38.435 1.00 43.59 321 ARG A N 1
ATOM 2378 C CA . ARG A 1 321 ? -10.713 17.949 -37.498 1.00 43.59 321 ARG A CA 1
ATOM 2379 C C . ARG A 1 321 ? -11.105 16.453 -37.438 1.00 43.59 321 ARG A C 1
ATOM 2381 O O . ARG A 1 321 ? -12.150 16.172 -36.859 1.00 43.59 321 ARG A O 1
ATOM 2388 N N . LEU A 1 322 ? -10.344 15.483 -37.959 1.00 37.88 322 LEU A N 1
ATOM 2389 C CA . LEU A 1 322 ? -10.865 14.096 -38.082 1.00 37.88 322 LEU A CA 1
ATOM 2390 C C . LEU A 1 322 ? -10.076 12.971 -37.378 1.00 37.88 322 LEU A C 1
ATOM 2392 O O . LEU A 1 322 ? -10.695 11.991 -36.975 1.00 37.88 322 LEU A O 1
ATOM 2396 N N . LEU A 1 323 ? -8.785 13.140 -37.061 1.00 35.72 323 LEU A N 1
ATOM 2397 C CA . LEU A 1 323 ? -8.037 12.224 -36.161 1.00 35.72 323 LEU A CA 1
ATOM 2398 C C . LEU A 1 323 ? -8.120 12.617 -34.674 1.00 35.72 323 LEU A C 1
ATOM 2400 O O . LEU A 1 323 ? -7.661 11.911 -33.776 1.00 35.72 323 LEU A O 1
ATOM 2404 N N . THR A 1 324 ? -8.754 13.751 -34.389 1.00 39.31 324 THR A N 1
ATOM 2405 C CA . THR A 1 324 ? -8.802 14.355 -33.059 1.00 39.31 324 THR A CA 1
ATOM 2406 C C . THR A 1 324 ? -9.817 13.703 -32.127 1.00 39.31 324 THR A C 1
ATOM 2408 O O . THR A 1 324 ? -9.782 14.006 -30.946 1.00 39.31 324 THR A O 1
ATOM 2411 N N . ARG A 1 325 ? -10.707 12.801 -32.568 1.00 36.56 325 ARG A N 1
ATOM 2412 C CA . ARG A 1 325 ? -11.704 12.208 -31.654 1.00 36.56 325 ARG A CA 1
ATOM 2413 C C . ARG A 1 325 ? -11.131 11.060 -30.814 1.00 36.56 325 ARG A C 1
ATOM 2415 O O . ARG A 1 325 ? -11.352 11.057 -29.611 1.00 36.56 325 ARG A O 1
ATOM 2422 N N . GLN A 1 326 ? -10.331 10.160 -31.393 1.00 39.34 326 GLN A N 1
ATOM 2423 C CA . GLN A 1 326 ? -9.685 9.068 -30.643 1.00 39.34 326 GLN A CA 1
ATOM 2424 C C . GLN A 1 326 ? -8.445 9.535 -29.863 1.00 39.34 326 GLN A C 1
ATOM 2426 O O . GLN A 1 326 ? -8.305 9.191 -28.691 1.00 39.34 326 GLN A O 1
ATOM 2431 N N . VAL A 1 327 ? -7.611 10.411 -30.442 1.00 42.91 327 VAL A N 1
ATOM 2432 C CA . VAL A 1 327 ? -6.444 10.981 -29.740 1.00 42.91 327 VAL A CA 1
ATOM 2433 C C . VAL A 1 327 ? -6.864 11.971 -28.647 1.00 42.91 327 VAL A C 1
ATOM 2435 O O . VAL A 1 327 ? -6.296 11.922 -27.561 1.00 42.91 327 VAL A O 1
ATOM 2438 N N . ARG A 1 328 ? -7.917 12.793 -28.833 1.00 38.50 328 ARG A N 1
ATOM 2439 C CA . ARG A 1 328 ? -8.447 13.609 -27.718 1.00 38.50 328 ARG A CA 1
ATOM 2440 C C . ARG A 1 328 ? -9.174 12.780 -26.676 1.00 38.50 328 ARG A C 1
ATOM 2442 O O . ARG A 1 328 ? -9.201 13.234 -25.546 1.00 38.50 328 ARG A O 1
ATOM 2449 N N . LEU A 1 329 ? -9.765 11.623 -26.991 1.00 42.75 329 LEU A N 1
ATOM 2450 C CA . LEU A 1 329 ? -10.302 10.756 -25.938 1.00 42.75 329 LEU A CA 1
ATOM 2451 C C . LEU A 1 329 ? -9.165 10.190 -25.087 1.00 42.75 329 LEU A C 1
ATOM 2453 O O . LEU A 1 329 ? -9.281 10.239 -23.875 1.00 42.75 329 LEU A O 1
ATOM 2457 N N . HIS A 1 330 ? -8.049 9.760 -25.681 1.00 42.12 330 HIS A N 1
ATOM 2458 C CA . HIS A 1 330 ? -6.909 9.233 -24.925 1.00 42.12 330 HIS A CA 1
ATOM 2459 C C . HIS A 1 330 ? -6.131 10.332 -24.168 1.00 42.12 330 HIS A C 1
ATOM 2461 O O . HIS A 1 330 ? -5.849 10.167 -22.986 1.00 42.12 330 HIS A O 1
ATOM 2467 N N . GLN A 1 331 ? -5.889 11.505 -24.774 1.00 41.34 331 GLN A N 1
ATOM 2468 C CA . GLN A 1 331 ? -5.333 12.679 -24.074 1.00 41.34 331 GLN A CA 1
ATOM 2469 C C . GLN A 1 331 ? -6.277 13.210 -22.990 1.00 41.34 331 GLN A C 1
ATOM 2471 O O . GLN A 1 331 ? -5.819 13.507 -21.894 1.00 41.34 331 GLN A O 1
ATOM 2476 N N . LYS A 1 332 ? -7.595 13.287 -23.235 1.00 42.47 332 LYS A N 1
ATOM 2477 C CA . LYS A 1 332 ? -8.557 13.648 -22.183 1.00 42.47 332 LYS A CA 1
ATOM 2478 C C . LYS A 1 332 ? -8.617 12.578 -21.105 1.00 42.47 332 LYS A C 1
ATOM 2480 O O . LYS A 1 332 ? -8.699 12.960 -19.957 1.00 42.47 332 LYS A O 1
ATOM 2485 N N . PHE A 1 333 ? -8.531 11.286 -21.414 1.00 46.38 333 PHE A N 1
ATOM 2486 C CA . PHE A 1 333 ? -8.494 10.234 -20.394 1.00 46.38 333 PHE A CA 1
ATOM 2487 C C . PHE A 1 333 ? -7.233 10.325 -19.532 1.00 46.38 333 PHE A C 1
ATOM 2489 O O . PHE A 1 333 ? -7.343 10.239 -18.318 1.00 46.38 333 PHE A O 1
ATOM 2496 N N . VAL A 1 334 ? -6.058 10.574 -20.116 1.00 49.16 334 VAL A N 1
ATOM 2497 C CA . VAL A 1 334 ? -4.797 10.722 -19.367 1.00 49.16 334 VAL A CA 1
ATOM 2498 C C . VAL A 1 334 ? -4.764 12.032 -18.563 1.00 49.16 334 VAL A C 1
ATOM 2500 O O . VAL A 1 334 ? -4.351 12.024 -17.405 1.00 49.16 334 VAL A O 1
ATOM 2503 N N . SER A 1 335 ? -5.274 13.143 -19.106 1.00 55.41 335 SER A N 1
ATOM 2504 C CA . SER A 1 335 ? -5.385 14.419 -18.382 1.00 55.41 335 SER A CA 1
ATOM 2505 C C . SER A 1 335 ? -6.487 14.409 -17.316 1.00 55.41 335 SER A C 1
ATOM 2507 O O . SER A 1 335 ? -6.265 14.908 -16.219 1.00 55.41 335 SER A O 1
ATOM 2509 N N . ILE A 1 336 ? -7.652 13.814 -17.588 1.00 61.12 336 ILE A N 1
ATOM 2510 C CA . ILE A 1 336 ? -8.740 13.649 -16.611 1.00 61.12 336 ILE A CA 1
ATOM 2511 C C . ILE A 1 336 ? -8.294 12.689 -15.516 1.00 61.12 336 ILE A C 1
ATOM 2513 O O . ILE A 1 336 ? -8.496 13.002 -14.356 1.00 61.12 336 ILE A O 1
ATOM 2517 N N . PHE A 1 337 ? -7.634 11.572 -15.833 1.00 63.25 337 PHE A N 1
ATOM 2518 C CA . PHE A 1 337 ? -7.137 10.650 -14.812 1.00 63.25 337 PHE A CA 1
ATOM 2519 C C . PHE A 1 337 ? -6.040 11.287 -13.952 1.00 63.25 337 PHE A C 1
ATOM 2521 O O . PHE A 1 337 ? -6.052 11.115 -12.739 1.00 63.25 337 PHE A O 1
ATOM 2528 N N . GLY A 1 338 ? -5.144 12.086 -14.542 1.00 69.88 338 GLY A N 1
ATOM 2529 C CA . GLY A 1 338 ? -4.168 12.881 -13.792 1.00 69.88 338 GLY A CA 1
ATOM 2530 C C . GLY A 1 338 ? -4.822 13.916 -12.871 1.00 69.88 338 GLY A C 1
ATOM 2531 O O . GLY A 1 338 ? -4.478 13.991 -11.696 1.00 69.88 338 GLY A O 1
ATOM 2532 N N . ILE A 1 339 ? -5.811 14.667 -13.364 1.00 73.81 339 ILE A N 1
ATOM 2533 C CA . ILE A 1 339 ? -6.567 15.650 -12.568 1.00 73.81 339 ILE A CA 1
ATOM 2534 C C . ILE A 1 339 ? -7.402 14.960 -11.481 1.00 73.81 339 ILE A C 1
ATOM 2536 O O . ILE A 1 339 ? -7.437 15.440 -10.354 1.00 73.81 339 ILE A O 1
ATOM 2540 N N . LEU A 1 340 ? -8.035 13.824 -11.782 1.00 74.69 340 LEU A N 1
ATOM 2541 C CA . LEU A 1 340 ? -8.775 13.015 -10.812 1.00 74.69 340 LEU A CA 1
ATOM 2542 C C . LEU A 1 340 ? -7.836 12.440 -9.753 1.00 74.69 340 LEU A C 1
ATOM 2544 O O . LEU A 1 340 ? -8.182 12.466 -8.581 1.00 74.69 340 LEU A O 1
ATOM 2548 N N . LEU A 1 341 ? -6.641 11.974 -10.126 1.00 76.50 341 LEU A N 1
ATOM 2549 C CA . LEU A 1 341 ? -5.654 11.461 -9.179 1.00 76.50 341 LEU A CA 1
ATOM 2550 C C . LEU A 1 341 ? -5.093 12.575 -8.290 1.00 76.50 341 LEU A C 1
ATOM 2552 O O . LEU A 1 341 ? -4.995 12.386 -7.083 1.00 76.50 341 LEU A O 1
ATOM 2556 N N . ILE A 1 342 ? -4.779 13.747 -8.851 1.00 80.38 342 ILE A N 1
ATOM 2557 C CA . ILE A 1 342 ? -4.389 14.927 -8.066 1.00 80.38 342 ILE A CA 1
ATOM 2558 C C . ILE A 1 342 ? -5.543 15.354 -7.160 1.00 80.38 342 ILE A C 1
ATOM 2560 O O . ILE A 1 342 ? -5.308 15.631 -5.994 1.00 80.38 342 ILE A O 1
ATOM 2564 N N . GLY A 1 343 ? -6.783 15.351 -7.652 1.00 76.62 343 GLY A N 1
ATOM 2565 C CA . GLY A 1 343 ? -7.974 15.631 -6.854 1.00 76.62 343 GLY A CA 1
ATOM 2566 C C . GLY A 1 343 ? -8.156 14.635 -5.707 1.00 76.62 343 GLY A C 1
ATOM 2567 O O . GLY A 1 343 ? -8.409 15.050 -4.581 1.00 76.62 343 GLY A O 1
ATOM 2568 N N . LEU A 1 344 ? -7.950 13.339 -5.957 1.00 78.06 344 LEU A N 1
ATOM 2569 C CA . LEU A 1 344 ? -8.010 12.277 -4.951 1.00 78.06 344 LEU A CA 1
ATOM 2570 C C . LEU A 1 344 ? -6.888 12.412 -3.916 1.00 78.06 344 LEU A C 1
ATOM 2572 O O . LEU A 1 344 ? -7.159 12.340 -2.722 1.00 78.06 344 LEU A O 1
ATOM 2576 N N . ILE A 1 345 ? -5.645 12.651 -4.348 1.00 83.44 345 ILE A N 1
ATOM 2577 C CA . ILE A 1 345 ? -4.501 12.848 -3.447 1.00 83.44 345 ILE A CA 1
ATOM 2578 C C . ILE A 1 345 ? -4.670 14.141 -2.651 1.00 83.44 345 ILE A C 1
ATOM 2580 O O . ILE A 1 345 ? -4.467 14.132 -1.445 1.00 83.44 345 ILE A O 1
ATOM 2584 N N . ALA A 1 346 ? -5.070 15.241 -3.286 1.00 82.56 346 ALA A N 1
ATOM 2585 C CA . ALA A 1 346 ? -5.312 16.511 -2.614 1.00 82.56 346 ALA A CA 1
ATOM 2586 C C . ALA A 1 346 ? -6.466 16.395 -1.613 1.00 82.56 346 ALA A C 1
ATOM 2588 O O . ALA A 1 346 ? -6.338 16.883 -0.497 1.00 82.56 346 ALA A O 1
ATOM 2589 N N . SER A 1 347 ? -7.552 15.701 -1.969 1.00 80.00 347 SER A N 1
ATOM 2590 C CA . SER A 1 347 ? -8.666 15.411 -1.061 1.00 80.00 347 SER A CA 1
ATOM 2591 C C . SER A 1 347 ? -8.213 14.555 0.122 1.00 80.00 347 SER A C 1
ATOM 2593 O O . SER A 1 347 ? -8.488 14.912 1.265 1.00 80.00 347 SER A O 1
ATOM 2595 N N . PHE A 1 348 ? -7.438 13.497 -0.131 1.00 85.31 348 PHE A N 1
ATOM 2596 C CA . PHE A 1 348 ? -6.855 12.662 0.915 1.00 85.31 348 PHE A CA 1
ATOM 2597 C C . PHE A 1 348 ? -5.934 13.469 1.838 1.00 85.31 348 PHE A C 1
ATOM 2599 O O . PHE A 1 348 ? -6.102 13.448 3.054 1.00 85.31 348 PHE A O 1
ATOM 2606 N N . VAL A 1 349 ? -4.983 14.222 1.281 1.00 86.75 349 VAL A N 1
ATOM 2607 C CA . VAL A 1 349 ? -4.042 15.057 2.042 1.00 86.75 349 VAL A CA 1
ATOM 2608 C C . VAL A 1 349 ? -4.793 16.117 2.844 1.00 86.75 349 VAL A C 1
ATOM 2610 O O . VAL A 1 349 ? -4.489 16.310 4.017 1.00 86.75 349 VAL A O 1
ATOM 2613 N N . TYR A 1 350 ? -5.807 16.757 2.261 1.00 85.44 350 TYR A N 1
ATOM 2614 C CA . TYR A 1 350 ? -6.652 17.728 2.951 1.00 85.44 350 TYR A CA 1
ATOM 2615 C C . TYR A 1 350 ? -7.388 17.103 4.143 1.00 85.44 350 TYR A C 1
ATOM 2617 O O . TYR A 1 350 ? -7.354 17.651 5.245 1.00 85.44 350 TYR A O 1
ATOM 2625 N N . GLU A 1 351 ? -8.008 15.932 3.971 1.00 81.75 351 GLU A N 1
ATOM 2626 C CA . GLU A 1 351 ? -8.648 15.209 5.077 1.00 81.75 351 GLU A CA 1
ATOM 2627 C C . GLU A 1 351 ? -7.642 14.834 6.177 1.00 81.75 351 GLU A C 1
ATOM 2629 O O . GLU A 1 351 ? -7.931 15.021 7.360 1.00 81.75 351 GLU A O 1
ATOM 2634 N N . ARG A 1 352 ? -6.437 14.377 5.809 1.00 88.62 352 ARG A N 1
ATOM 2635 C CA . ARG A 1 352 ? -5.388 14.017 6.778 1.00 88.62 352 ARG A CA 1
ATOM 2636 C C . ARG A 1 352 ? -4.839 15.215 7.532 1.00 88.62 352 ARG A C 1
ATOM 2638 O O . ARG A 1 352 ? -4.637 15.113 8.738 1.00 88.62 352 ARG A O 1
ATOM 2645 N N . ILE A 1 353 ? -4.614 16.338 6.854 1.00 86.44 353 ILE A N 1
ATOM 2646 C CA . ILE A 1 353 ? -4.127 17.567 7.490 1.00 86.44 353 ILE A CA 1
ATOM 2647 C C . ILE A 1 353 ? -5.129 18.051 8.536 1.00 86.44 353 ILE A C 1
ATOM 2649 O O . ILE A 1 353 ? -4.710 18.380 9.642 1.00 86.44 353 ILE A O 1
ATOM 2653 N N . ASN A 1 354 ? -6.431 18.031 8.234 1.00 81.69 354 ASN A N 1
ATOM 2654 C CA . ASN A 1 354 ? -7.457 18.425 9.204 1.00 81.69 354 ASN A CA 1
ATOM 2655 C C . ASN A 1 354 ? -7.434 17.526 10.450 1.00 81.69 354 ASN A C 1
ATOM 2657 O O . ASN A 1 354 ? -7.449 18.033 11.566 1.00 81.69 354 ASN A O 1
ATOM 2661 N N . LEU A 1 355 ? -7.306 16.205 10.280 1.00 85.31 355 LEU A N 1
ATOM 2662 C CA . LEU A 1 355 ? -7.200 15.277 11.412 1.00 85.31 355 LEU A CA 1
ATOM 2663 C C . LEU A 1 355 ? -5.923 15.510 12.245 1.00 85.31 355 LEU A C 1
ATOM 2665 O O . LEU A 1 355 ? -5.957 15.481 13.474 1.00 85.31 355 LEU A O 1
ATOM 2669 N N . ILE A 1 356 ? -4.789 15.784 11.593 1.00 87.12 356 ILE A N 1
ATOM 2670 C CA . ILE A 1 356 ? -3.532 16.124 12.280 1.00 87.12 356 ILE A CA 1
ATOM 2671 C C . ILE A 1 356 ? -3.671 17.446 13.049 1.00 87.12 356 ILE 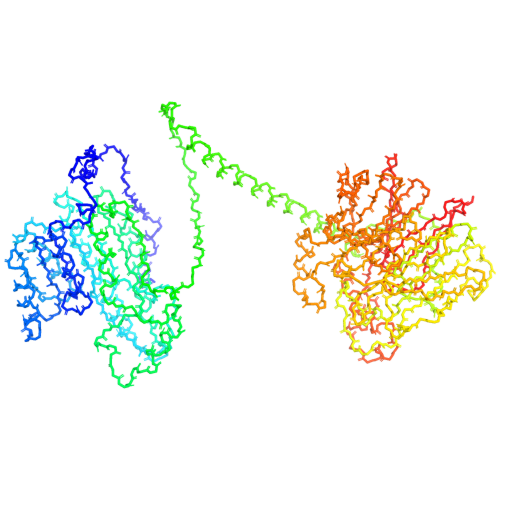A C 1
ATOM 2673 O O . ILE A 1 356 ? -3.182 17.555 14.175 1.00 87.12 356 ILE A O 1
ATOM 2677 N N . GLN A 1 357 ? -4.355 18.439 12.476 1.00 86.25 357 GLN A N 1
ATOM 2678 C CA . GLN A 1 357 ? -4.656 19.700 13.155 1.00 86.25 357 GLN A CA 1
ATOM 2679 C C . GLN A 1 357 ? -5.535 19.475 14.387 1.00 86.25 357 GLN A C 1
ATOM 2681 O O . GLN A 1 357 ? -5.228 20.037 15.438 1.00 86.25 357 GLN A O 1
ATOM 2686 N N . THR A 1 358 ? -6.547 18.607 14.294 1.00 86.00 358 THR A N 1
ATOM 2687 C CA . THR A 1 358 ? -7.355 18.180 15.442 1.00 86.00 358 THR A CA 1
ATOM 2688 C C . THR A 1 358 ? -6.475 17.613 16.553 1.00 86.00 358 THR A C 1
ATOM 2690 O O . THR A 1 358 ? -6.563 18.064 17.691 1.00 86.00 358 THR A O 1
ATOM 2693 N N . PHE A 1 359 ? -5.546 16.701 16.246 1.00 88.19 359 PHE A N 1
ATOM 2694 C CA . PHE A 1 359 ? -4.637 16.171 17.271 1.00 88.19 359 PHE A CA 1
ATOM 2695 C C . PHE A 1 359 ? -3.727 17.244 17.863 1.00 88.19 359 PHE A C 1
ATOM 2697 O O . PHE A 1 359 ? -3.492 17.274 19.068 1.00 88.19 359 PHE A O 1
ATOM 2704 N N . TYR A 1 360 ? -3.232 18.162 17.041 1.00 89.00 360 TYR A N 1
ATOM 2705 C CA . TYR A 1 360 ? -2.424 19.259 17.547 1.00 89.00 360 TYR A CA 1
ATOM 2706 C C . TYR A 1 360 ? -3.217 20.134 18.532 1.00 89.00 360 TYR A C 1
ATOM 2708 O O . TYR A 1 360 ? -2.721 20.412 19.622 1.00 89.00 360 TYR A O 1
ATOM 2716 N N . GLN A 1 361 ? -4.436 20.547 18.182 1.00 89.12 361 GLN A N 1
ATOM 2717 C CA . GLN A 1 361 ? -5.276 21.411 19.021 1.00 89.12 361 GLN A CA 1
ATOM 2718 C C . GLN A 1 361 ? -5.752 20.708 20.296 1.00 89.12 361 GLN A C 1
ATOM 2720 O O . GLN A 1 361 ? -5.785 21.320 21.361 1.00 89.12 361 GLN A O 1
ATOM 2725 N N . ASN A 1 362 ? -6.041 19.413 20.201 1.00 94.12 362 ASN A N 1
ATOM 2726 C CA . ASN A 1 362 ? -6.646 18.649 21.285 1.00 94.12 362 ASN A CA 1
ATOM 2727 C C . ASN A 1 362 ? -5.641 17.980 22.224 1.00 94.12 362 ASN A C 1
ATOM 2729 O O . ASN A 1 362 ? -6.038 17.190 23.080 1.00 94.12 362 ASN A O 1
ATOM 2733 N N . ALA A 1 363 ? -4.341 18.243 22.072 1.00 93.12 363 ALA A N 1
ATOM 2734 C CA . ALA A 1 363 ? -3.346 17.724 23.002 1.00 93.12 363 ALA A CA 1
ATOM 2735 C C . ALA A 1 363 ? -3.740 18.077 24.458 1.00 93.12 363 ALA A C 1
ATOM 2737 O O . ALA A 1 363 ? -4.155 19.213 24.692 1.00 93.12 363 ALA A O 1
ATOM 2738 N N . PRO A 1 364 ? -3.574 17.169 25.445 1.00 91.94 364 PRO A N 1
ATOM 2739 C CA . PRO A 1 364 ? -4.028 17.395 26.825 1.00 91.94 364 PRO A CA 1
ATOM 2740 C C . PRO A 1 364 ? -3.576 18.725 27.449 1.00 91.94 364 PRO A C 1
ATOM 2742 O O . PRO A 1 364 ? -4.315 19.339 28.205 1.00 91.94 364 PRO A O 1
ATOM 2745 N N . SER A 1 365 ? -2.386 19.214 27.089 1.00 90.00 365 SER A N 1
ATOM 2746 C CA . SER A 1 365 ? -1.841 20.487 27.579 1.00 90.00 365 SER A CA 1
ATOM 2747 C C . SER A 1 365 ? -2.418 21.745 26.915 1.00 90.00 365 SER A C 1
ATOM 2749 O O . SER A 1 365 ? -2.091 22.852 27.332 1.00 90.00 365 SER A O 1
ATOM 2751 N N . ARG A 1 366 ? -3.214 21.599 25.851 1.00 91.50 366 ARG A N 1
ATOM 2752 C CA . ARG A 1 366 ? -3.723 22.696 25.008 1.00 91.50 366 ARG A CA 1
ATOM 2753 C C . ARG A 1 366 ? -5.235 22.675 24.809 1.00 91.50 366 ARG A C 1
ATOM 2755 O O . ARG A 1 366 ? -5.783 23.668 24.335 1.00 91.50 366 ARG A O 1
ATOM 2762 N N . ILE A 1 367 ? -5.892 21.568 25.150 1.00 93.38 367 ILE A N 1
ATOM 2763 C CA . ILE A 1 367 ? -7.329 21.413 24.959 1.00 93.38 367 ILE A CA 1
ATOM 2764 C C . ILE A 1 367 ? -8.100 22.487 25.734 1.00 93.38 367 ILE A C 1
ATOM 2766 O O . ILE A 1 367 ? -7.820 22.773 26.899 1.00 93.38 367 ILE A O 1
ATOM 2770 N N . THR A 1 368 ? -9.094 23.084 25.079 1.00 92.00 368 THR A N 1
ATOM 2771 C CA . THR A 1 368 ? -10.045 23.964 25.760 1.00 92.00 368 THR A CA 1
ATOM 2772 C C . THR A 1 368 ? -11.082 23.099 26.457 1.00 92.00 368 THR A C 1
ATOM 2774 O O . THR A 1 368 ? -11.839 22.389 25.798 1.00 92.00 368 THR A O 1
ATOM 2777 N N . LYS A 1 369 ? -11.095 23.149 27.790 1.00 94.62 369 LYS A N 1
ATOM 2778 C CA . LYS A 1 369 ? -12.056 22.402 28.600 1.00 94.62 369 LYS A CA 1
ATOM 2779 C C . LYS A 1 369 ? -13.468 22.943 28.396 1.00 94.62 369 LYS A C 1
ATOM 2781 O O . LYS A 1 369 ? -13.667 24.156 28.331 1.00 94.62 369 LYS A O 1
ATOM 2786 N N . VAL A 1 370 ? -14.444 22.045 28.329 1.00 96.50 370 VAL A N 1
ATOM 2787 C CA . VAL A 1 370 ? -15.867 22.379 28.196 1.00 96.50 370 VAL A CA 1
ATOM 2788 C C . VAL A 1 370 ? -16.648 21.597 29.238 1.00 96.50 370 VAL A C 1
ATOM 2790 O O . VAL A 1 370 ? -16.540 20.377 29.305 1.00 96.50 370 VAL A O 1
ATOM 2793 N N . ASN A 1 371 ? -17.477 22.296 30.008 1.00 96.06 371 ASN A N 1
ATOM 2794 C CA . ASN A 1 371 ? -18.468 21.676 30.873 1.00 96.06 371 ASN A CA 1
ATOM 2795 C C . ASN A 1 371 ? -19.806 22.408 30.716 1.00 96.06 371 ASN A C 1
ATOM 2797 O O . ASN A 1 371 ? -20.034 23.448 31.329 1.00 96.06 371 ASN A O 1
ATOM 2801 N N . ASN A 1 372 ? -20.679 21.841 29.885 1.00 95.38 372 ASN A N 1
ATOM 2802 C CA . ASN A 1 372 ? -22.057 22.287 29.685 1.00 95.38 372 ASN A CA 1
ATOM 2803 C C . ASN A 1 372 ? -23.081 21.327 30.317 1.00 95.38 372 ASN A C 1
ATOM 2805 O O . ASN A 1 372 ? -24.281 21.557 30.184 1.00 95.38 372 ASN A O 1
ATOM 2809 N N . ILE A 1 373 ? -22.619 20.265 30.987 1.00 93.50 373 ILE A N 1
ATOM 2810 C CA . ILE A 1 373 ? -23.460 19.309 31.727 1.00 93.50 373 ILE A CA 1
ATOM 2811 C C . ILE A 1 373 ? -23.702 19.739 33.181 1.00 93.50 373 ILE A C 1
ATOM 2813 O O . ILE A 1 373 ? -24.552 19.177 33.863 1.00 93.50 373 ILE A O 1
ATOM 2817 N N . GLY A 1 374 ? -22.987 20.763 33.655 1.00 92.25 374 GLY A N 1
ATOM 2818 C CA . GLY A 1 374 ? -23.149 21.308 34.996 1.00 92.25 374 GLY A CA 1
ATOM 2819 C C . GLY A 1 374 ? -22.395 20.489 36.040 1.00 92.25 374 GLY A C 1
ATOM 2820 O O . GLY A 1 374 ? -21.208 20.201 35.879 1.00 92.25 374 GLY A O 1
ATOM 2821 N N . LYS A 1 375 ? -23.062 20.170 37.153 1.00 93.12 375 LYS A N 1
ATOM 2822 C CA . LYS A 1 375 ? -22.473 19.339 38.208 1.00 93.12 375 LYS A CA 1
ATOM 2823 C C . LYS A 1 375 ? -22.545 17.871 37.800 1.00 93.12 375 LYS A C 1
ATOM 2825 O O . LYS A 1 375 ? -23.609 17.391 37.417 1.00 93.12 375 LYS A O 1
ATOM 2830 N N . TYR A 1 376 ? -21.429 17.176 37.952 1.00 94.88 376 TYR A N 1
ATOM 2831 C CA . TYR A 1 376 ? -21.336 15.736 37.775 1.00 94.88 376 TYR A CA 1
ATOM 2832 C C . TYR A 1 376 ? -20.621 15.096 38.961 1.00 94.88 376 TYR A C 1
ATOM 2834 O O . TYR A 1 376 ? -19.950 15.772 39.742 1.00 94.88 376 TYR A O 1
ATOM 2842 N N . GLU A 1 377 ? -20.770 13.785 39.065 1.00 93.81 377 GLU A N 1
ATOM 2843 C CA . GLU A 1 377 ? -20.066 12.917 40.002 1.00 93.81 377 GLU A CA 1
ATOM 2844 C C . GLU A 1 377 ? -19.487 11.719 39.246 1.00 93.81 377 GLU A C 1
ATOM 2846 O O . GLU A 1 377 ? -20.084 11.254 38.275 1.00 93.81 377 GLU A O 1
ATOM 2851 N N . VAL A 1 378 ? -18.333 11.211 39.679 1.00 94.75 378 VAL A N 1
ATOM 2852 C CA . VAL A 1 378 ? -17.826 9.910 39.226 1.00 94.75 378 VAL A CA 1
ATOM 2853 C C . VAL A 1 378 ? -18.203 8.887 40.291 1.00 94.75 378 VAL A C 1
ATOM 2855 O O . VAL A 1 378 ? -17.787 9.012 41.440 1.00 94.75 378 VAL A O 1
ATOM 2858 N N . LYS A 1 379 ? -19.031 7.901 39.936 1.00 93.62 379 LYS A N 1
ATOM 2859 C CA . LYS A 1 379 ? -19.487 6.853 40.865 1.00 93.62 379 LYS A CA 1
ATOM 2860 C C . LYS A 1 379 ? -18.785 5.532 40.605 1.00 93.62 379 LYS A C 1
ATOM 2862 O O . LYS A 1 379 ? -18.384 5.244 39.478 1.00 93.62 379 LYS A O 1
ATOM 2867 N N . PHE A 1 380 ? -18.735 4.694 41.640 1.00 94.50 380 PHE A N 1
ATOM 2868 C CA . PHE A 1 380 ? -18.329 3.287 41.558 1.00 94.50 380 PHE A CA 1
ATOM 2869 C C . PHE A 1 380 ? -16.860 3.045 41.172 1.00 94.50 380 PHE A C 1
ATOM 2871 O O . PHE A 1 380 ? -16.531 1.973 40.661 1.00 94.50 380 PHE A O 1
ATOM 2878 N N . GLU A 1 381 ? -15.967 4.005 41.431 1.00 92.50 381 GLU A N 1
ATOM 2879 C CA . GLU A 1 381 ? -14.542 3.926 41.061 1.00 92.50 381 GLU A CA 1
ATOM 2880 C C . GLU A 1 381 ? -13.824 2.677 41.597 1.00 92.50 381 GLU A C 1
ATOM 2882 O O . GLU A 1 381 ? -12.921 2.144 40.944 1.00 92.50 381 GLU A O 1
ATOM 2887 N N . ASP A 1 382 ? -14.252 2.189 42.763 1.00 90.06 382 ASP A N 1
ATOM 2888 C CA . ASP A 1 382 ? -13.688 1.008 43.421 1.00 90.06 382 ASP A CA 1
ATOM 2889 C C . ASP A 1 382 ? -14.366 -0.312 43.013 1.00 90.06 382 ASP A C 1
ATOM 2891 O O . ASP A 1 382 ? -13.870 -1.389 43.349 1.00 90.06 382 ASP A O 1
ATOM 2895 N N . GLN A 1 383 ? -15.490 -0.254 42.291 1.00 92.12 383 GLN A N 1
ATOM 2896 C CA . GLN A 1 383 ? -16.298 -1.432 41.950 1.00 92.12 383 GLN A CA 1
ATOM 2897 C C . GLN A 1 383 ? -16.170 -1.824 40.481 1.00 92.12 383 GLN A C 1
ATOM 2899 O O . GLN A 1 383 ? -15.976 -2.999 40.168 1.00 92.12 383 GLN A O 1
ATOM 2904 N N . ILE A 1 384 ? -16.251 -0.845 39.579 1.00 94.62 384 ILE A N 1
ATOM 2905 C CA . ILE A 1 384 ? -16.256 -1.070 38.132 1.00 94.62 384 ILE A CA 1
ATOM 2906 C C . ILE A 1 384 ? -15.216 -0.196 37.441 1.00 94.62 384 ILE A C 1
ATOM 2908 O O . ILE A 1 384 ? -14.862 0.889 37.899 1.00 94.62 384 ILE A O 1
ATOM 2912 N N . ARG A 1 385 ? -14.702 -0.679 36.311 1.00 93.69 385 ARG A N 1
ATOM 2913 C CA . ARG A 1 385 ? -13.753 0.056 35.472 1.00 93.69 385 ARG A CA 1
ATOM 2914 C C . ARG A 1 385 ? -13.753 -0.486 34.052 1.00 93.69 385 ARG A C 1
ATOM 2916 O O . ARG A 1 385 ? -14.136 -1.634 33.838 1.00 93.69 385 ARG A O 1
ATOM 2923 N N . SER A 1 386 ? -13.225 0.306 33.121 1.00 93.56 386 SER A N 1
ATOM 2924 C CA . SER A 1 386 ? -13.154 -0.027 31.691 1.00 93.56 386 SER A CA 1
ATOM 2925 C C . SER A 1 386 ? -14.525 -0.419 31.136 1.00 93.56 386 SER A C 1
ATOM 2927 O O . SER A 1 386 ? -14.679 -1.477 30.525 1.00 93.56 386 SER A O 1
ATOM 2929 N N . CYS A 1 387 ? -15.526 0.410 31.433 1.00 95.75 387 CYS A N 1
ATOM 2930 C CA . CYS A 1 387 ? -16.884 0.220 30.950 1.00 95.75 387 CYS A CA 1
ATOM 2931 C C . CYS A 1 387 ? -16.993 0.815 29.548 1.00 95.75 387 CYS A C 1
ATOM 2933 O O . CYS A 1 387 ? -17.083 2.032 29.395 1.00 95.75 387 CYS A O 1
ATOM 2935 N N . GLU A 1 388 ? -16.915 -0.042 28.533 1.00 93.81 388 GLU A N 1
ATOM 2936 C CA . GLU A 1 388 ? -16.847 0.405 27.141 1.00 93.81 388 GLU A CA 1
ATOM 2937 C C . GLU A 1 388 ? -18.193 0.949 26.673 1.00 93.81 388 GLU A C 1
ATOM 2939 O O . GLU A 1 388 ? -18.256 2.004 26.040 1.00 93.81 388 GLU A O 1
ATOM 2944 N N . ASP A 1 389 ? -19.272 0.278 27.064 1.00 96.62 389 ASP A N 1
ATOM 2945 C CA . ASP A 1 389 ? -20.614 0.608 26.613 1.00 96.62 389 ASP A CA 1
ATOM 2946 C C . ASP A 1 389 ? -21.615 0.716 27.761 1.00 96.62 389 ASP A C 1
ATOM 2948 O O . ASP A 1 389 ? -21.491 0.058 28.805 1.00 96.62 389 ASP A O 1
ATOM 2952 N N . VAL A 1 390 ? -22.596 1.587 27.542 1.00 97.25 390 VAL A N 1
ATOM 2953 C CA . VAL A 1 390 ? -23.724 1.851 28.427 1.00 97.25 390 VAL A CA 1
ATOM 2954 C C . VAL A 1 390 ? -24.978 1.891 27.589 1.00 97.25 390 VAL A C 1
ATOM 2956 O O . VAL A 1 390 ? -25.106 2.697 26.675 1.00 97.25 390 VAL A O 1
ATOM 2959 N N . LEU A 1 391 ? -25.943 1.081 27.984 1.00 95.81 391 LEU A N 1
ATOM 2960 C CA . LEU A 1 391 ? -27.253 1.029 27.369 1.00 95.81 391 LEU A CA 1
ATOM 2961 C C . LEU A 1 391 ? -28.297 1.493 28.386 1.00 95.81 391 LEU A C 1
ATOM 2963 O O . LEU A 1 391 ? -28.358 0.953 29.488 1.00 95.81 391 LEU A O 1
ATOM 2967 N N . LEU A 1 392 ? -29.148 2.449 28.015 1.00 95.56 392 LEU A N 1
ATOM 2968 C CA . LEU A 1 392 ? -30.311 2.811 28.827 1.00 95.56 392 LEU A CA 1
ATOM 2969 C C . LEU A 1 392 ? -31.518 1.958 28.450 1.00 95.56 392 LEU A C 1
ATOM 2971 O O . LEU A 1 392 ? -31.869 1.838 27.280 1.00 95.56 392 LEU A O 1
ATOM 2975 N N . ILE A 1 393 ? -32.190 1.426 29.465 1.00 94.88 393 ILE A N 1
ATOM 2976 C CA . ILE A 1 393 ? -33.525 0.850 29.355 1.00 94.88 393 ILE A CA 1
ATOM 2977 C C . ILE A 1 393 ? -34.473 1.823 30.061 1.00 94.88 393 ILE A C 1
ATOM 2979 O O . ILE A 1 393 ? -34.813 1.650 31.234 1.00 94.88 393 ILE A O 1
ATOM 2983 N N . GLU A 1 394 ? -34.840 2.893 29.351 1.00 92.62 394 GLU A N 1
ATOM 2984 C CA . GLU A 1 394 ? -35.543 4.052 29.921 1.00 92.62 394 GLU A CA 1
ATOM 2985 C C . GLU A 1 394 ? -36.857 3.675 30.622 1.00 92.62 394 GLU A C 1
ATOM 2987 O O . GLU A 1 394 ? -37.160 4.239 31.672 1.00 92.62 394 GLU A O 1
ATOM 2992 N N . GLU A 1 395 ? -37.600 2.685 30.106 1.00 91.81 395 GLU A N 1
ATOM 2993 C CA . GLU A 1 395 ? -38.857 2.203 30.708 1.00 91.81 395 GLU A CA 1
ATOM 2994 C C . GLU A 1 395 ? -38.666 1.671 32.137 1.00 91.81 395 GLU A C 1
ATOM 2996 O O . GLU A 1 395 ? -39.529 1.862 32.992 1.00 91.81 395 GLU A O 1
ATOM 3001 N N . TYR A 1 396 ? -37.513 1.062 32.413 1.00 93.00 396 TYR A N 1
ATOM 3002 C CA . TYR A 1 396 ? -37.176 0.511 33.727 1.00 93.00 396 TYR A CA 1
ATOM 3003 C C . TYR A 1 396 ? -36.277 1.437 34.546 1.00 93.00 396 TYR A C 1
ATOM 3005 O O . TYR A 1 396 ? -35.942 1.114 35.681 1.00 93.00 396 TYR A O 1
ATOM 3013 N N . HIS A 1 397 ? -35.882 2.580 33.981 1.00 93.69 397 HIS A N 1
ATOM 3014 C CA . HIS A 1 397 ? -34.930 3.514 34.573 1.00 93.69 397 HIS A CA 1
ATOM 3015 C C . HIS A 1 397 ? -33.591 2.861 34.967 1.00 93.69 397 HIS A C 1
ATOM 3017 O O . HIS A 1 397 ? -33.000 3.170 36.005 1.00 93.69 397 HIS A O 1
ATOM 3023 N N . LEU A 1 398 ? -33.116 1.943 34.119 1.00 95.50 398 LEU A N 1
ATOM 3024 C CA . LEU A 1 398 ? -31.888 1.179 34.328 1.00 95.50 398 LEU A CA 1
ATOM 3025 C C . LEU A 1 398 ? -30.846 1.488 33.258 1.00 95.50 398 LEU A C 1
ATOM 3027 O O . LEU A 1 398 ? -31.169 1.623 32.080 1.00 95.50 398 LEU A O 1
ATOM 3031 N N . ALA A 1 399 ? -29.582 1.537 33.666 1.00 97.25 399 ALA A N 1
ATOM 3032 C CA . ALA A 1 399 ? -28.436 1.555 32.770 1.00 97.25 399 ALA A CA 1
ATOM 3033 C C . ALA A 1 399 ? -27.694 0.217 32.853 1.00 97.25 399 ALA A C 1
ATOM 3035 O O . ALA A 1 399 ? -27.258 -0.184 33.933 1.00 97.25 399 ALA A O 1
ATOM 3036 N N . ILE A 1 400 ? -27.535 -0.472 31.725 1.00 98.06 400 ILE A N 1
ATOM 3037 C CA . ILE A 1 400 ? -26.721 -1.683 31.629 1.00 98.06 400 ILE A CA 1
ATOM 3038 C C . ILE A 1 400 ? -25.300 -1.287 31.233 1.00 98.06 400 ILE A C 1
ATOM 3040 O O . ILE A 1 400 ? -25.104 -0.633 30.213 1.00 98.06 400 ILE A O 1
ATOM 3044 N N . LEU A 1 401 ? -24.314 -1.684 32.035 1.00 98.00 401 LEU A N 1
ATOM 3045 C CA . LEU A 1 401 ? -22.902 -1.349 31.860 1.00 98.00 401 LEU A CA 1
ATOM 3046 C C . LEU A 1 401 ? -22.111 -2.600 31.464 1.00 98.00 401 LEU A C 1
ATOM 3048 O O . LEU A 1 401 ? -22.178 -3.619 32.158 1.00 98.00 401 LEU A O 1
ATOM 3052 N N . ALA A 1 402 ? -21.326 -2.501 30.392 1.00 96.81 402 ALA A N 1
ATOM 3053 C CA . ALA A 1 402 ? -20.382 -3.532 29.957 1.00 96.81 402 ALA A CA 1
ATOM 3054 C C . ALA A 1 402 ? -18.966 -3.197 30.437 1.00 96.81 402 ALA A C 1
ATOM 3056 O O . ALA A 1 402 ? -18.245 -2.457 29.769 1.00 96.81 402 ALA A O 1
ATOM 3057 N N . CYS A 1 403 ? -18.561 -3.739 31.588 1.00 96.50 403 CYS A N 1
ATOM 3058 C CA . CYS A 1 403 ? -17.298 -3.392 32.239 1.00 96.50 403 CYS A CA 1
ATOM 3059 C C . CYS A 1 403 ? -16.280 -4.527 32.153 1.00 96.50 403 CYS A C 1
ATOM 3061 O O . CYS A 1 403 ? -16.502 -5.621 32.672 1.00 96.50 403 CYS A O 1
ATOM 3063 N N . ASP A 1 404 ? -15.134 -4.252 31.530 1.00 94.50 404 ASP A N 1
ATOM 3064 C CA . ASP A 1 404 ? -14.101 -5.252 31.272 1.00 94.50 404 ASP A CA 1
ATOM 3065 C C . ASP A 1 404 ? -12.717 -4.802 31.766 1.00 94.50 404 ASP A C 1
ATOM 3067 O O . ASP A 1 404 ? -11.917 -4.250 31.000 1.00 94.50 404 ASP A O 1
ATOM 3071 N N . PRO A 1 405 ? -12.372 -5.072 33.040 1.00 91.62 405 PRO A N 1
ATOM 3072 C CA . PRO A 1 405 ? -11.030 -4.798 33.551 1.00 91.62 405 PRO A CA 1
ATOM 3073 C C . PRO A 1 405 ? -9.940 -5.615 32.834 1.00 91.62 405 PRO A C 1
ATOM 3075 O O . PRO A 1 405 ? -8.768 -5.237 32.876 1.00 91.62 405 PRO A O 1
ATOM 3078 N N . GLY A 1 406 ? -10.299 -6.713 32.157 1.00 90.38 406 GLY A N 1
ATOM 3079 C CA . GLY A 1 406 ? -9.397 -7.528 31.348 1.00 90.38 406 GLY A CA 1
ATOM 3080 C C . GLY A 1 406 ? -8.855 -6.804 30.113 1.00 90.38 406 GLY A C 1
ATOM 3081 O O . GLY A 1 406 ? -7.783 -7.172 29.622 1.00 90.38 406 GLY A O 1
ATOM 3082 N N . ARG A 1 407 ? -9.493 -5.711 29.662 1.00 87.88 407 ARG A N 1
ATOM 3083 C CA . ARG A 1 407 ? -9.040 -4.883 28.518 1.00 87.88 407 ARG A CA 1
ATOM 3084 C C . ARG A 1 407 ? -7.660 -4.277 28.683 1.00 87.88 407 ARG A C 1
ATOM 3086 O O . ARG A 1 407 ? -7.008 -3.910 27.704 1.00 87.88 407 ARG A O 1
ATOM 3093 N N . GLU A 1 408 ? -7.192 -4.156 29.918 1.00 88.00 408 GLU A N 1
ATOM 3094 C CA . GLU A 1 408 ? -5.835 -3.703 30.235 1.00 88.00 408 GLU A CA 1
ATOM 3095 C C . GLU A 1 408 ? -4.779 -4.709 29.757 1.00 88.00 408 GLU A C 1
ATOM 3097 O O . GLU A 1 408 ? -3.619 -4.355 29.563 1.00 88.00 408 GLU A O 1
ATOM 3102 N N . ARG A 1 409 ? -5.183 -5.963 29.530 1.00 87.44 409 ARG A N 1
ATOM 3103 C CA . ARG A 1 409 ? -4.330 -7.067 29.084 1.00 87.44 409 ARG A CA 1
ATOM 3104 C C . ARG A 1 409 ? -4.762 -7.643 27.732 1.00 87.44 409 ARG A C 1
ATOM 3106 O O . ARG A 1 409 ? -3.906 -8.167 27.020 1.00 87.44 409 ARG A O 1
ATOM 3113 N N . HIS A 1 410 ? -6.036 -7.515 27.359 1.00 89.00 410 HIS A N 1
ATOM 3114 C CA . HIS A 1 410 ? -6.578 -7.967 26.080 1.00 89.00 410 HIS A CA 1
ATOM 3115 C C . HIS A 1 410 ? -7.459 -6.896 25.419 1.00 89.00 410 HIS A C 1
ATOM 3117 O O . HIS A 1 410 ? -8.642 -6.774 25.714 1.00 89.00 410 HIS A O 1
ATOM 3123 N N . ASN A 1 411 ? -6.895 -6.121 24.493 1.00 88.44 411 ASN A N 1
ATOM 3124 C CA . ASN A 1 411 ? -7.642 -5.161 23.683 1.00 88.44 411 ASN A CA 1
ATOM 3125 C C . ASN A 1 411 ? -7.205 -5.246 22.217 1.00 88.44 411 ASN A C 1
ATOM 3127 O O . ASN A 1 411 ? -6.109 -4.820 21.845 1.00 88.44 411 ASN A O 1
ATOM 3131 N N . THR A 1 412 ? -8.089 -5.772 21.375 1.00 86.31 412 THR A N 1
ATOM 3132 C CA . THR A 1 412 ? -7.871 -5.944 19.932 1.00 86.31 412 THR A CA 1
ATOM 3133 C C . THR A 1 412 ? -7.950 -4.638 19.137 1.00 86.31 412 THR A C 1
ATOM 3135 O O . THR A 1 412 ? -7.297 -4.543 18.098 1.00 86.31 412 THR A O 1
ATOM 3138 N N . VAL A 1 413 ? -8.668 -3.626 19.638 1.00 86.69 413 VAL A N 1
ATOM 3139 C CA . VAL A 1 413 ? -8.833 -2.301 19.012 1.00 86.69 413 VAL A CA 1
ATOM 3140 C C . VAL A 1 413 ? -7.582 -1.451 19.236 1.00 86.69 413 VAL A C 1
ATOM 3142 O O . VAL A 1 413 ? -6.992 -0.901 18.304 1.00 86.69 413 VAL A O 1
ATOM 3145 N N . MET A 1 414 ? -7.094 -1.391 20.478 1.00 87.56 414 MET A N 1
ATOM 3146 C CA . MET A 1 414 ? -5.907 -0.612 20.847 1.00 87.56 414 MET A CA 1
ATOM 3147 C C . MET A 1 414 ? -4.596 -1.378 20.632 1.00 87.56 414 MET A C 1
ATOM 3149 O O . MET A 1 414 ? -3.565 -0.744 20.398 1.00 87.56 414 MET A O 1
ATOM 3153 N N . GLY A 1 415 ? -4.637 -2.712 20.562 1.00 86.56 415 GLY A N 1
ATOM 3154 C CA . GLY A 1 415 ? -3.476 -3.573 20.304 1.00 86.56 415 GLY A CA 1
ATOM 3155 C C . GLY A 1 415 ? -2.699 -3.937 21.565 1.00 86.56 415 GLY A C 1
ATOM 3156 O O . GLY A 1 415 ? -1.471 -3.996 21.534 1.00 86.56 415 GLY A O 1
ATOM 3157 N N . VAL A 1 416 ? -3.402 -4.135 22.680 1.00 86.19 416 VAL A N 1
ATOM 3158 C CA . VAL A 1 416 ? -2.814 -4.516 23.969 1.00 86.19 416 VAL A CA 1
ATOM 3159 C C . VAL A 1 416 ? -2.989 -6.020 24.159 1.00 86.19 416 VAL A C 1
ATOM 3161 O O . VAL A 1 416 ? -4.112 -6.499 24.281 1.00 86.19 416 VAL A O 1
ATOM 3164 N N . PHE A 1 417 ? -1.882 -6.766 24.178 1.00 87.50 417 PHE A N 1
ATOM 3165 C CA . PHE A 1 417 ? -1.879 -8.224 24.338 1.00 87.50 417 PHE A CA 1
ATOM 3166 C C . PHE A 1 417 ? -0.805 -8.631 25.356 1.00 87.50 417 PHE A C 1
ATOM 3168 O O . PHE A 1 417 ? 0.375 -8.731 25.020 1.00 87.50 417 PHE A O 1
ATOM 3175 N N . ALA A 1 418 ? -1.189 -8.817 26.619 1.00 79.94 418 ALA A N 1
ATOM 3176 C CA . ALA A 1 418 ? -0.266 -9.038 27.729 1.00 79.94 418 ALA A CA 1
ATOM 3177 C C . ALA A 1 418 ? -0.671 -10.227 28.618 1.00 79.94 418 ALA A C 1
ATOM 3179 O O . ALA A 1 418 ? -1.512 -10.078 29.498 1.00 79.94 418 ALA A O 1
ATOM 3180 N N . GLY A 1 419 ? 0.021 -11.365 28.452 1.00 68.62 419 GLY A N 1
ATOM 3181 C CA . GLY A 1 419 ? -0.016 -12.518 29.369 1.00 68.62 419 GLY A CA 1
ATOM 3182 C C . GLY A 1 419 ? -1.408 -13.115 29.625 1.00 68.62 419 GLY A C 1
ATOM 3183 O O . GLY A 1 419 ? -2.365 -12.814 28.917 1.00 68.62 419 GLY A O 1
ATOM 3184 N N . ASN A 1 420 ? -1.519 -13.982 30.638 1.00 66.06 420 ASN A N 1
ATOM 3185 C CA . ASN A 1 420 ? -2.801 -14.591 31.004 1.00 66.06 420 ASN A CA 1
ATOM 3186 C C . ASN A 1 420 ? -3.767 -13.511 31.515 1.00 66.06 420 ASN A C 1
ATOM 3188 O O . ASN A 1 420 ? -3.457 -12.792 32.469 1.00 66.06 420 ASN A O 1
ATOM 3192 N N . VAL A 1 421 ? -4.929 -13.408 30.869 1.00 62.44 421 VAL A N 1
ATOM 3193 C CA . VAL A 1 421 ? -6.052 -12.572 31.301 1.00 62.44 421 VAL A CA 1
ATOM 3194 C C . VAL A 1 421 ? -6.521 -13.070 32.667 1.00 62.44 421 VAL A C 1
ATOM 3196 O O . VAL A 1 421 ? -6.807 -14.252 32.836 1.00 62.44 421 VAL A O 1
ATOM 3199 N N . THR A 1 422 ? -6.557 -12.183 33.660 1.00 62.91 422 THR A N 1
ATOM 3200 C CA . THR A 1 422 ? -6.877 -12.548 35.050 1.00 62.91 422 THR A CA 1
ATOM 3201 C C . THR A 1 422 ? -8.314 -12.222 35.451 1.00 62.91 422 THR A C 1
ATOM 3203 O O . THR A 1 422 ? -8.794 -12.767 36.443 1.00 62.91 422 THR A O 1
ATOM 3206 N N . LYS A 1 423 ? -9.012 -11.354 34.703 1.00 81.38 423 LYS A N 1
ATOM 3207 C CA . LYS A 1 423 ? -10.406 -10.963 34.952 1.00 81.38 423 LYS A CA 1
ATOM 3208 C C . LYS A 1 423 ? -11.169 -10.824 33.637 1.00 81.38 423 LYS A C 1
ATOM 3210 O O . LYS A 1 423 ? -10.659 -10.200 32.711 1.00 81.38 423 LYS A O 1
ATOM 3215 N N . ASN A 1 424 ? -12.367 -11.397 33.595 1.00 89.81 424 ASN A N 1
ATOM 3216 C CA . ASN A 1 424 ? -13.282 -11.314 32.458 1.00 89.81 424 ASN A CA 1
ATOM 3217 C C . ASN A 1 424 ? -14.229 -10.130 32.619 1.00 89.81 424 ASN A C 1
ATOM 3219 O O . ASN A 1 424 ? -14.372 -9.582 33.715 1.00 89.81 424 ASN A O 1
ATOM 3223 N N . ALA A 1 425 ? -14.891 -9.780 31.526 1.00 94.06 425 ALA A N 1
ATOM 3224 C CA . ALA A 1 425 ? -15.932 -8.781 31.521 1.00 94.06 425 ALA A CA 1
ATOM 3225 C C . ALA A 1 425 ? -17.135 -9.182 32.378 1.00 94.06 425 ALA A C 1
ATOM 3227 O O . ALA A 1 425 ? -17.473 -10.358 32.542 1.00 94.06 425 ALA A O 1
ATOM 3228 N N . GLU A 1 426 ? -17.801 -8.166 32.907 1.00 95.75 426 GLU A N 1
ATOM 3229 C CA . GLU A 1 426 ? -18.971 -8.286 33.757 1.00 95.75 426 GLU A CA 1
ATOM 3230 C C . GLU A 1 426 ? -20.040 -7.304 33.278 1.00 95.75 426 GLU A C 1
ATOM 3232 O O . GLU A 1 426 ? -19.735 -6.181 32.869 1.00 95.75 426 GLU A O 1
ATOM 3237 N N . LEU A 1 427 ? -21.299 -7.733 33.352 1.00 97.81 427 LEU A N 1
ATOM 3238 C CA . LEU A 1 427 ? -22.445 -6.879 33.076 1.00 97.81 427 LEU A CA 1
ATOM 3239 C C . LEU A 1 427 ? -23.042 -6.393 34.393 1.00 97.81 427 LEU A C 1
ATOM 3241 O O . LEU A 1 427 ? -23.214 -7.176 35.333 1.00 97.81 427 LEU A O 1
ATOM 3245 N N . TRP A 1 428 ? -23.373 -5.111 34.451 1.00 97.88 428 TRP A N 1
ATOM 3246 C CA . TRP A 1 428 ? -23.937 -4.469 35.634 1.00 97.88 428 TRP A CA 1
ATOM 3247 C C . TRP A 1 428 ? -25.209 -3.715 35.272 1.00 97.88 428 TRP A C 1
ATOM 3249 O O . TRP A 1 428 ? -25.305 -3.167 34.183 1.00 97.88 428 TRP A O 1
ATOM 3259 N N . ALA A 1 429 ? -26.168 -3.677 36.185 1.00 97.50 429 ALA A N 1
ATOM 3260 C CA . ALA A 1 429 ? -27.371 -2.868 36.097 1.00 97.50 429 ALA A CA 1
ATOM 3261 C C . ALA A 1 429 ? -27.298 -1.765 37.152 1.00 97.50 429 ALA A C 1
ATOM 3263 O O . ALA A 1 429 ? -27.142 -2.047 38.343 1.00 97.50 429 ALA A O 1
ATOM 3264 N N . TYR A 1 430 ? -27.399 -0.519 36.707 1.00 96.94 430 TYR A N 1
ATOM 3265 C CA . TYR A 1 430 ? -27.429 0.663 37.551 1.00 96.94 430 TYR A CA 1
ATOM 3266 C C . TYR A 1 430 ? -28.820 1.299 37.520 1.00 96.94 430 TYR A C 1
ATOM 3268 O O . TYR A 1 430 ? -29.258 1.788 36.479 1.00 96.94 430 TYR A O 1
ATOM 3276 N N . ASP A 1 431 ? -29.500 1.306 38.665 1.00 95.06 431 ASP A N 1
ATOM 3277 C CA . ASP A 1 431 ? -30.731 2.067 38.876 1.00 95.06 431 ASP A CA 1
ATOM 3278 C C . ASP A 1 431 ? -30.381 3.525 39.173 1.00 95.06 431 ASP A C 1
ATOM 3280 O O . ASP A 1 431 ? -30.001 3.901 40.286 1.00 95.06 431 ASP A O 1
ATOM 3284 N N . TYR A 1 432 ? -30.513 4.359 38.143 1.00 93.00 432 TYR A N 1
ATOM 3285 C CA . TYR A 1 432 ? -30.143 5.767 38.214 1.00 93.00 432 TYR A CA 1
ATOM 3286 C C . TYR A 1 432 ? -31.213 6.654 38.870 1.00 93.00 432 TYR A C 1
ATOM 3288 O O . TYR A 1 432 ? -31.027 7.879 38.963 1.00 93.00 432 TYR A O 1
ATOM 3296 N N . THR A 1 433 ? -32.313 6.067 39.360 1.00 89.00 433 THR A N 1
ATOM 3297 C CA . THR A 1 433 ? -33.318 6.766 40.176 1.00 89.00 433 THR A CA 1
ATOM 3298 C C . THR A 1 433 ? -32.941 6.823 41.653 1.00 89.00 433 THR A C 1
ATOM 3300 O O . THR A 1 433 ? -33.371 7.739 42.357 1.00 89.00 433 THR A O 1
ATOM 3303 N N . ILE A 1 434 ? -32.086 5.908 42.114 1.00 85.88 434 ILE A N 1
ATOM 3304 C CA . ILE A 1 434 ? -31.603 5.859 43.494 1.00 85.88 434 ILE A CA 1
ATOM 3305 C C . ILE A 1 434 ? -30.491 6.907 43.670 1.00 85.88 434 ILE A C 1
ATOM 3307 O O . ILE A 1 434 ? -29.343 6.693 43.283 1.00 85.88 434 ILE A O 1
ATOM 3311 N N . THR A 1 435 ? -30.833 8.068 44.239 1.00 77.56 435 THR A N 1
ATOM 3312 C CA . THR A 1 435 ? -29.881 9.176 44.465 1.00 77.56 435 THR A CA 1
ATOM 3313 C C . THR A 1 435 ? -29.211 9.139 45.834 1.00 77.56 435 THR A C 1
ATOM 3315 O O . THR A 1 435 ? -28.043 9.498 45.937 1.00 77.56 435 THR A O 1
ATOM 3318 N N . ASP A 1 436 ? -29.932 8.679 46.860 1.00 67.44 436 ASP A N 1
ATOM 3319 C CA . ASP A 1 436 ? -29.536 8.816 48.272 1.00 67.44 436 ASP A CA 1
ATOM 3320 C C . ASP A 1 436 ? -29.220 7.457 48.936 1.00 67.44 436 ASP A C 1
ATOM 3322 O O . ASP A 1 436 ? -29.032 7.377 50.150 1.00 67.44 436 ASP A O 1
ATOM 3326 N N . GLY A 1 437 ? -29.201 6.378 48.145 1.00 62.72 437 GLY A N 1
ATOM 3327 C CA . GLY A 1 437 ? -28.897 5.015 48.589 1.00 62.72 437 GLY A CA 1
ATOM 3328 C C . GLY A 1 437 ? -27.406 4.684 48.537 1.00 62.72 437 GLY A C 1
ATOM 3329 O O . GLY A 1 437 ? -26.609 5.396 47.923 1.00 62.72 437 GLY A O 1
ATOM 3330 N N . SER A 1 438 ? -27.019 3.573 49.165 1.00 71.38 438 SER A N 1
ATOM 3331 C CA . SER A 1 438 ? -25.647 3.068 49.055 1.00 71.38 438 SER A CA 1
ATOM 3332 C C . SER A 1 438 ? -25.343 2.611 47.624 1.00 71.38 438 SER A C 1
ATOM 3334 O O . SER A 1 438 ? -26.229 2.152 46.896 1.00 71.38 438 SER A O 1
ATOM 3336 N N . ASP A 1 439 ? -24.076 2.673 47.210 1.00 75.88 439 ASP A N 1
ATOM 3337 C CA . ASP A 1 439 ? -23.679 2.198 45.879 1.00 75.88 439 ASP A CA 1
ATOM 3338 C C . ASP A 1 439 ? -24.088 0.731 45.631 1.00 75.88 439 ASP A C 1
ATOM 3340 O O . ASP A 1 439 ? -24.450 0.376 44.514 1.00 75.88 439 ASP A O 1
ATOM 3344 N N . ALA A 1 440 ? -24.111 -0.101 46.678 1.00 74.25 440 ALA A N 1
ATOM 3345 C CA . ALA A 1 440 ? -24.528 -1.504 46.608 1.00 74.25 440 ALA A CA 1
ATOM 3346 C C . ALA A 1 440 ? -26.034 -1.699 46.337 1.00 74.25 440 ALA A C 1
ATOM 3348 O O . ALA A 1 440 ? -26.450 -2.753 45.857 1.00 74.25 440 ALA A O 1
ATOM 3349 N N . GLU A 1 441 ? -26.868 -0.709 46.662 1.00 80.25 441 GLU A N 1
ATOM 3350 C CA . GLU A 1 441 ? -28.310 -0.759 46.396 1.00 80.25 441 GLU A CA 1
ATOM 3351 C C . GLU A 1 441 ? -28.634 -0.367 44.955 1.00 80.25 441 GLU A C 1
ATOM 3353 O O . GLU A 1 441 ? -29.555 -0.935 44.364 1.00 80.25 441 GLU A O 1
ATOM 3358 N N . SER A 1 442 ? -27.863 0.571 44.395 1.00 89.88 442 SER A N 1
ATOM 3359 C CA . SER A 1 442 ? -28.097 1.131 43.061 1.00 89.88 442 SER A CA 1
ATOM 3360 C C . SER A 1 442 ? -27.367 0.391 41.942 1.00 89.88 442 SER A C 1
ATOM 3362 O O . SER A 1 442 ? -27.896 0.326 40.836 1.00 89.88 442 SER A O 1
ATOM 3364 N N . LEU A 1 443 ? -26.203 -0.210 42.208 1.00 95.75 443 LEU A N 1
ATOM 3365 C CA . LEU A 1 443 ? -25.422 -0.961 41.226 1.00 95.75 443 LEU A CA 1
ATOM 3366 C C . LEU A 1 443 ? -25.422 -2.459 41.554 1.00 95.75 443 LEU A C 1
ATOM 3368 O O . LEU A 1 443 ? -24.882 -2.896 42.569 1.00 95.75 443 LEU A O 1
ATOM 3372 N N . LYS A 1 444 ? -25.998 -3.271 40.665 1.00 95.94 444 LYS A N 1
ATOM 3373 C CA . LYS A 1 444 ? -26.117 -4.724 40.841 1.00 95.94 444 LYS A CA 1
ATOM 3374 C C . LYS A 1 444 ? -25.517 -5.470 39.665 1.00 95.94 444 LYS A C 1
ATOM 3376 O O . LYS A 1 444 ? -25.724 -5.116 38.510 1.00 95.94 444 LYS A O 1
ATOM 3381 N N . ARG A 1 445 ? -24.786 -6.541 39.954 1.00 96.31 445 ARG A N 1
ATOM 3382 C CA . ARG A 1 445 ? -24.207 -7.395 38.917 1.00 96.31 445 ARG A CA 1
ATOM 3383 C C . ARG A 1 445 ? -25.290 -8.242 38.256 1.00 96.31 445 ARG A C 1
ATOM 3385 O O . ARG A 1 445 ? -26.076 -8.881 38.952 1.00 96.31 445 ARG A O 1
ATOM 3392 N N . ILE A 1 446 ? -25.277 -8.303 36.930 1.00 97.88 446 ILE A N 1
ATOM 3393 C CA . ILE A 1 446 ? -26.146 -9.191 36.159 1.00 97.88 446 ILE A CA 1
ATOM 3394 C C . ILE A 1 446 ? -25.540 -10.591 36.163 1.00 97.88 446 ILE A C 1
ATOM 3396 O O . ILE A 1 446 ? -24.372 -10.798 35.819 1.00 97.88 446 ILE A O 1
ATOM 3400 N N . LYS A 1 447 ? -26.340 -11.579 36.557 1.00 97.69 447 LYS A N 1
ATOM 3401 C CA . LYS A 1 447 ? -25.920 -12.978 36.586 1.00 97.69 447 LYS A CA 1
ATOM 3402 C C . LYS A 1 447 ? -25.976 -13.567 35.179 1.00 97.69 447 LYS A C 1
ATOM 3404 O O . LYS A 1 447 ? -27.050 -13.656 34.595 1.00 97.69 447 LYS A O 1
ATOM 3409 N N . LEU A 1 448 ? -24.842 -14.042 34.667 1.00 97.62 448 LEU A N 1
ATOM 3410 C CA . LEU A 1 448 ? -24.789 -14.789 33.406 1.00 97.62 448 LEU A CA 1
ATOM 3411 C C . LEU A 1 448 ? -25.125 -16.264 33.671 1.00 97.62 448 LEU A C 1
ATOM 3413 O O . LEU A 1 448 ? -24.333 -16.991 34.276 1.00 97.62 448 LEU A O 1
ATOM 3417 N N . ALA A 1 449 ? -26.311 -16.709 33.261 1.00 97.44 449 ALA A N 1
ATOM 3418 C CA . ALA A 1 449 ? -26.782 -18.076 33.466 1.00 97.44 449 ALA A CA 1
ATOM 3419 C C . ALA A 1 449 ? -26.541 -18.939 32.221 1.00 97.44 449 ALA A C 1
ATOM 3421 O O . ALA A 1 449 ? -26.886 -18.557 31.107 1.00 97.44 449 ALA A O 1
ATOM 3422 N N . GLY A 1 450 ? -25.946 -20.120 32.418 1.00 96.38 450 GLY A N 1
ATOM 3423 C CA . GLY A 1 450 ? -25.727 -21.091 31.341 1.00 96.38 450 GLY A CA 1
ATOM 3424 C C . GLY A 1 450 ? -24.708 -20.666 30.280 1.00 96.38 450 GLY A C 1
ATOM 3425 O O . GLY A 1 450 ? -24.655 -21.299 29.234 1.00 96.38 450 GLY A O 1
ATOM 3426 N N . PHE A 1 451 ? -23.906 -19.623 30.524 1.00 97.00 451 PHE A N 1
ATOM 3427 C CA . PHE A 1 451 ? -22.940 -19.106 29.556 1.00 97.00 451 PHE A CA 1
ATOM 3428 C C . PHE A 1 451 ? -21.642 -19.935 29.546 1.00 97.00 451 PHE A C 1
ATOM 3430 O O . PHE A 1 451 ? -20.857 -19.843 30.496 1.00 97.00 451 PHE A O 1
ATOM 3437 N N . PRO A 1 452 ? -21.362 -20.725 28.490 1.00 94.25 452 PRO A N 1
ATOM 3438 C CA . PRO A 1 452 ? -20.205 -21.622 28.470 1.00 94.25 452 PRO A CA 1
ATOM 3439 C C . PRO A 1 452 ? -18.865 -20.888 28.322 1.00 94.25 452 PRO A C 1
ATOM 3441 O O . PRO A 1 452 ? -17.819 -21.464 28.617 1.00 94.25 452 PRO A O 1
ATOM 3444 N N . HIS A 1 453 ? -18.874 -19.629 27.873 1.00 92.06 453 HIS A N 1
ATOM 3445 C CA . HIS A 1 453 ? -17.665 -18.875 27.532 1.00 92.06 453 HIS A CA 1
ATOM 3446 C C . HIS A 1 453 ? -17.313 -17.771 28.539 1.00 92.06 453 HIS A C 1
ATOM 3448 O O . HIS A 1 453 ? -16.543 -16.866 28.223 1.00 92.06 453 HIS A O 1
ATOM 3454 N N . ALA A 1 454 ? -17.827 -17.859 29.770 1.00 90.44 454 ALA A N 1
ATOM 3455 C CA . ALA A 1 454 ? -17.606 -16.857 30.817 1.00 90.44 454 ALA A CA 1
ATOM 3456 C C . ALA A 1 454 ? -16.121 -16.607 31.151 1.00 90.44 454 ALA A C 1
ATOM 3458 O O . ALA A 1 454 ? -15.774 -15.537 31.644 1.00 90.44 454 ALA A O 1
ATOM 3459 N N . SER A 1 455 ? -15.241 -17.581 30.888 1.00 89.56 455 SER A N 1
ATOM 3460 C CA . SER A 1 455 ? -13.796 -17.474 31.120 1.00 89.56 455 SER A CA 1
ATOM 3461 C C . SER A 1 455 ? -13.019 -16.732 30.022 1.00 89.56 455 SER A C 1
ATOM 3463 O O . SER A 1 455 ? -11.813 -16.569 30.169 1.00 89.56 455 SER A O 1
ATOM 3465 N N . ASP A 1 456 ? -13.672 -16.372 28.914 1.00 91.25 456 ASP A N 1
ATOM 3466 C CA . ASP A 1 456 ? -13.080 -15.709 27.742 1.00 91.25 456 ASP A CA 1
ATOM 3467 C C . ASP A 1 456 ? -14.065 -14.661 27.194 1.00 91.25 456 ASP A C 1
ATOM 3469 O O . ASP A 1 456 ? -14.463 -14.682 26.026 1.00 91.25 456 ASP A O 1
ATOM 3473 N N . PHE A 1 457 ? -14.554 -13.801 28.087 1.00 94.00 457 PHE A N 1
ATOM 3474 C CA . PHE A 1 457 ? -15.593 -12.817 27.796 1.00 94.00 457 PHE A CA 1
ATOM 3475 C C . PHE A 1 457 ? -15.030 -11.406 27.917 1.00 94.00 457 PHE A C 1
ATOM 3477 O O . PHE A 1 457 ? -14.584 -11.018 28.996 1.00 94.00 457 PHE A O 1
ATOM 3484 N N . HIS A 1 458 ? -15.055 -10.656 26.813 1.00 93.94 458 HIS A N 1
ATOM 3485 C CA . HIS A 1 458 ? -14.436 -9.334 26.710 1.00 93.94 458 HIS A CA 1
ATOM 3486 C C . HIS A 1 458 ? -15.348 -8.343 25.983 1.00 93.94 458 HIS A C 1
ATOM 3488 O O . HIS A 1 458 ? -15.318 -8.239 24.755 1.00 93.94 458 HIS A O 1
ATOM 3494 N N . THR A 1 459 ? -16.187 -7.628 26.733 1.00 94.25 459 THR A N 1
ATOM 3495 C CA . THR A 1 459 ? -17.339 -6.874 26.207 1.00 94.25 459 THR A CA 1
ATOM 3496 C C . THR A 1 459 ? -16.958 -5.561 25.555 1.00 94.25 459 THR A C 1
ATOM 3498 O O . THR A 1 459 ? -16.215 -4.800 26.177 1.00 94.25 459 THR A O 1
ATOM 3501 N N . LEU A 1 460 ? -17.434 -5.292 24.339 1.00 92.31 460 LEU A N 1
ATOM 3502 C CA . LEU A 1 460 ? -17.243 -4.008 23.654 1.00 92.31 460 LEU A CA 1
ATOM 3503 C C . LEU A 1 460 ? -18.578 -3.248 23.583 1.00 92.31 460 LEU A C 1
ATOM 3505 O O . LEU A 1 460 ? -18.901 -2.585 24.556 1.00 92.31 460 LEU A O 1
ATOM 3509 N N . GLY A 1 461 ? -19.368 -3.405 22.517 1.00 95.00 461 GLY A N 1
ATOM 3510 C CA . GLY A 1 461 ? -20.722 -2.853 22.408 1.00 95.00 461 GLY A CA 1
ATOM 3511 C C . GLY A 1 461 ? -21.846 -3.811 22.820 1.00 95.00 461 GLY A C 1
ATOM 3512 O O . GLY A 1 461 ? -21.668 -5.035 22.860 1.00 95.00 461 GLY A O 1
ATOM 3513 N N . MET A 1 462 ? -23.026 -3.254 23.086 1.00 97.25 462 MET A N 1
ATOM 3514 C CA . MET A 1 462 ? -24.254 -3.968 23.434 1.00 97.25 462 MET A CA 1
ATOM 3515 C C . MET A 1 462 ? -25.479 -3.380 22.731 1.00 97.25 462 MET A C 1
ATOM 3517 O O . MET A 1 462 ? -25.512 -2.210 22.378 1.00 97.25 462 MET A O 1
ATOM 3521 N N . ALA A 1 463 ? -26.527 -4.188 22.593 1.00 97.44 463 ALA A N 1
ATOM 3522 C CA . ALA A 1 463 ? -27.863 -3.710 22.252 1.00 97.44 463 ALA A CA 1
ATOM 3523 C C . ALA A 1 463 ? -28.921 -4.558 22.955 1.00 97.44 463 ALA A C 1
ATOM 3525 O O . ALA A 1 463 ? -28.707 -5.747 23.193 1.00 97.44 463 ALA A O 1
ATOM 3526 N N . PHE A 1 464 ? -30.072 -3.965 23.255 1.00 96.69 464 PHE A N 1
ATOM 3527 C CA . PHE A 1 464 ? -31.187 -4.663 23.885 1.00 96.69 464 PHE A CA 1
ATOM 3528 C C . PHE A 1 464 ? -32.465 -4.453 23.092 1.00 96.69 464 PHE A C 1
ATOM 3530 O O . PHE A 1 464 ? -32.809 -3.328 22.737 1.00 96.69 464 PHE A O 1
ATOM 3537 N N . ASP A 1 465 ? -33.166 -5.549 22.841 1.00 96.69 465 ASP A N 1
ATOM 3538 C CA . ASP A 1 465 ? -34.518 -5.537 22.316 1.00 96.69 465 ASP A CA 1
ATOM 3539 C C . ASP A 1 465 ? -35.513 -5.719 23.459 1.00 96.69 465 ASP A C 1
ATOM 3541 O O . ASP A 1 465 ? -35.529 -6.756 24.127 1.00 96.69 465 ASP A O 1
ATOM 3545 N N . LEU A 1 466 ? -36.340 -4.700 23.671 1.00 93.75 466 LEU A N 1
ATOM 3546 C CA . LEU A 1 466 ? -37.303 -4.640 24.764 1.00 93.75 466 LEU A CA 1
ATOM 3547 C C . LEU A 1 466 ? -38.422 -5.682 24.620 1.00 93.75 466 LEU A C 1
ATOM 3549 O O . LEU A 1 466 ? -38.829 -6.279 25.613 1.00 93.75 466 LEU A O 1
ATOM 3553 N N . GLU A 1 467 ? -38.893 -5.929 23.394 1.00 94.69 467 GLU A N 1
ATOM 3554 C CA . GLU A 1 467 ? -40.026 -6.820 23.123 1.00 94.69 467 GLU A CA 1
ATOM 3555 C C . GLU A 1 467 ? -39.674 -8.280 23.421 1.00 94.69 467 GLU A C 1
ATOM 3557 O O . GLU A 1 467 ? -40.430 -8.984 24.092 1.00 94.69 467 GLU A O 1
ATOM 3562 N N . THR A 1 468 ? -38.502 -8.737 22.976 1.00 95.75 468 THR A N 1
ATOM 3563 C CA . THR A 1 468 ? -38.055 -10.116 23.214 1.00 95.75 468 THR A CA 1
ATOM 3564 C C . THR A 1 468 ? -37.187 -10.267 24.461 1.00 95.75 468 THR A C 1
ATOM 3566 O O . THR A 1 468 ? -36.820 -11.387 24.816 1.00 95.75 468 THR A O 1
ATOM 3569 N N . SER A 1 469 ? -36.820 -9.159 25.114 1.00 96.81 469 SER A N 1
ATOM 3570 C CA . SER A 1 469 ? -35.811 -9.114 26.184 1.00 96.81 469 SER A CA 1
ATOM 3571 C C . SER A 1 469 ? -34.452 -9.689 25.757 1.00 96.81 469 SER A C 1
ATOM 3573 O O . SER A 1 469 ? -33.724 -10.279 26.560 1.00 96.81 469 SER A O 1
ATOM 3575 N N . ASN A 1 470 ? -34.105 -9.543 24.476 1.00 97.81 470 ASN A N 1
ATOM 3576 C CA . ASN A 1 470 ? -32.856 -10.069 23.933 1.00 97.81 470 ASN A CA 1
ATOM 3577 C C . ASN A 1 470 ? -31.744 -9.046 24.137 1.00 97.81 470 ASN A C 1
ATOM 3579 O O . ASN A 1 470 ? -31.844 -7.916 23.672 1.00 97.81 470 ASN A O 1
ATOM 3583 N N . LEU A 1 471 ? -30.673 -9.456 24.806 1.00 98.12 471 LEU A N 1
ATOM 3584 C CA . LEU A 1 471 ? -29.459 -8.681 25.005 1.00 98.12 471 LEU A CA 1
ATOM 3585 C C . LEU A 1 471 ? -28.351 -9.246 24.113 1.00 98.12 471 LEU A C 1
ATOM 3587 O O . LEU A 1 471 ? -27.889 -10.372 24.308 1.00 98.12 471 LEU A O 1
ATOM 3591 N N . PHE A 1 472 ? -27.910 -8.442 23.155 1.00 98.25 472 PHE A N 1
ATOM 3592 C CA . PHE A 1 472 ? -26.769 -8.720 22.293 1.00 98.25 472 PHE A CA 1
ATOM 3593 C C . PHE A 1 472 ? -25.524 -8.082 22.895 1.00 98.25 472 PHE A C 1
ATOM 3595 O O . PHE A 1 472 ? -25.537 -6.896 23.219 1.00 98.25 472 PHE A O 1
ATOM 3602 N N . VAL A 1 473 ? -24.440 -8.845 23.017 1.00 98.06 473 VAL A N 1
ATOM 3603 C CA . VAL A 1 473 ? -23.181 -8.345 23.576 1.00 98.06 473 VAL A CA 1
ATOM 3604 C C . VAL A 1 473 ? -22.012 -8.739 22.688 1.00 98.06 473 VAL A C 1
ATOM 3606 O O . VAL A 1 473 ? -21.729 -9.920 22.495 1.00 98.06 473 VAL A O 1
ATOM 3609 N N . VAL A 1 474 ? -21.291 -7.753 22.161 1.00 97.38 474 VAL A N 1
ATOM 3610 C CA . VAL A 1 474 ? -20.037 -7.981 21.440 1.00 97.38 474 VAL A CA 1
ATOM 3611 C C . VAL A 1 474 ? -18.981 -8.493 22.410 1.00 97.38 474 VAL A C 1
ATOM 3613 O O . VAL A 1 474 ? -18.711 -7.852 23.422 1.00 97.38 474 VAL A O 1
ATOM 3616 N N . SER A 1 475 ? -18.327 -9.603 22.067 1.00 95.00 475 SER A N 1
ATOM 3617 C CA . SER A 1 475 ? -17.205 -10.165 22.816 1.00 95.00 475 SER A CA 1
ATOM 3618 C C . SER A 1 475 ? -15.961 -10.304 21.937 1.00 95.00 475 SER A C 1
ATOM 3620 O O . SER A 1 475 ? -15.937 -11.056 20.959 1.00 95.00 475 SER A O 1
ATOM 3622 N N . HIS A 1 476 ? -14.888 -9.612 22.312 1.00 91.75 476 HIS A N 1
ATOM 3623 C CA . HIS A 1 476 ? -13.548 -9.747 21.735 1.00 91.75 476 HIS A CA 1
ATOM 3624 C C . HIS A 1 476 ? -12.746 -10.810 22.474 1.00 91.75 476 HIS A C 1
ATOM 3626 O O . HIS A 1 476 ? -11.714 -10.547 23.081 1.00 91.75 476 HIS A O 1
ATOM 3632 N N . ALA A 1 477 ? -13.265 -12.028 22.422 1.00 90.06 477 ALA A N 1
ATOM 3633 C CA . ALA A 1 477 ? -12.662 -13.183 23.048 1.00 90.06 477 ALA A CA 1
ATOM 3634 C C . ALA A 1 477 ? -11.287 -13.523 22.450 1.00 90.06 477 ALA A C 1
ATOM 3636 O O . ALA A 1 477 ? -11.039 -13.362 21.248 1.00 90.06 477 ALA A O 1
ATOM 3637 N N . VAL A 1 478 ? -10.404 -14.094 23.267 1.00 87.69 478 VAL A N 1
ATOM 3638 C CA . VAL A 1 478 ? -9.087 -14.580 22.847 1.00 87.69 478 VAL A CA 1
ATOM 3639 C C . VAL A 1 478 ? -9.231 -15.638 21.754 1.00 87.69 478 VAL A C 1
ATOM 3641 O O . VAL A 1 478 ? -8.439 -15.633 20.804 1.00 87.69 478 VAL A O 1
ATOM 3644 N N . ALA A 1 479 ? -10.250 -16.498 21.838 1.00 87.81 479 ALA A N 1
ATOM 3645 C CA . ALA A 1 479 ? -10.546 -17.500 20.814 1.00 87.81 479 ALA A CA 1
ATOM 3646 C C . ALA A 1 479 ? -11.041 -16.905 19.477 1.00 87.81 479 ALA A C 1
ATOM 3648 O O . ALA A 1 479 ? -10.960 -17.571 18.448 1.00 87.81 479 ALA A O 1
ATOM 3649 N N . GLY A 1 480 ? -11.501 -15.651 19.466 1.00 88.94 480 GLY A N 1
ATOM 3650 C CA . GLY A 1 480 ? -11.992 -14.954 18.277 1.00 88.94 480 GLY A CA 1
ATOM 3651 C C . GLY A 1 480 ? -13.253 -14.143 18.563 1.00 88.94 480 GLY A C 1
ATOM 3652 O O . GLY A 1 480 ? -14.093 -14.559 19.362 1.00 88.94 480 GLY A O 1
ATOM 3653 N N . SER A 1 481 ? -13.384 -12.998 17.891 1.00 92.00 481 SER A N 1
ATOM 3654 C CA . SER A 1 481 ? -14.518 -12.095 18.074 1.00 92.00 481 SER A CA 1
ATOM 3655 C C . SER A 1 481 ? -15.856 -12.764 17.756 1.00 92.00 481 SER A C 1
ATOM 3657 O O . SER A 1 481 ? -15.960 -13.584 16.840 1.00 92.00 481 SER A O 1
ATOM 3659 N N . ARG A 1 482 ? -16.877 -12.420 18.540 1.00 95.12 482 ARG A N 1
ATOM 3660 C CA . ARG A 1 482 ? -18.225 -12.992 18.468 1.00 95.12 482 ARG A CA 1
ATOM 3661 C C . ARG A 1 482 ? -19.254 -12.053 19.079 1.00 95.12 482 ARG A C 1
ATOM 3663 O O . ARG A 1 482 ? -18.889 -11.090 19.748 1.00 95.12 482 ARG A O 1
ATOM 3670 N N . ILE A 1 483 ? -20.528 -12.346 18.858 1.00 97.69 483 ILE A N 1
ATOM 3671 C CA . ILE A 1 483 ? -21.641 -11.690 19.547 1.00 97.69 483 ILE A CA 1
ATOM 3672 C C . ILE A 1 483 ? -22.341 -12.748 20.388 1.00 97.69 483 ILE A C 1
ATOM 3674 O O . ILE A 1 483 ? -22.707 -13.804 19.881 1.00 97.69 483 ILE A O 1
ATOM 3678 N N . GLU A 1 484 ? -22.499 -12.479 21.672 1.00 97.56 484 GLU A N 1
ATOM 3679 C CA . GLU A 1 484 ? -23.193 -13.350 22.610 1.00 97.56 484 GLU A CA 1
ATOM 3680 C C . GLU A 1 484 ? -24.635 -12.867 22.752 1.00 97.56 484 GLU A C 1
ATOM 3682 O O . GLU A 1 484 ? -24.872 -11.690 23.035 1.00 97.56 484 GLU A O 1
ATOM 3687 N N . LEU A 1 485 ? -25.594 -13.765 22.534 1.00 97.56 485 LEU A N 1
ATOM 3688 C CA . LEU A 1 485 ? -27.013 -13.481 22.690 1.00 97.56 485 LEU A CA 1
ATOM 3689 C C . LEU A 1 485 ? -27.518 -14.060 24.011 1.00 97.56 485 LEU A C 1
ATOM 3691 O O . LEU A 1 485 ? -27.418 -15.266 24.253 1.00 97.56 485 LEU A O 1
ATOM 3695 N N . PHE A 1 486 ? -28.112 -13.199 24.829 1.00 98.31 486 PHE A N 1
ATOM 3696 C CA . PHE A 1 486 ? -28.762 -13.552 26.083 1.00 98.31 486 PHE A CA 1
ATOM 3697 C C . PHE A 1 486 ? -30.232 -13.137 26.071 1.00 98.31 486 PHE A C 1
ATOM 3699 O O . PHE A 1 486 ? -30.603 -12.167 25.420 1.00 98.31 486 PHE A O 1
ATOM 3706 N N . ASN A 1 487 ? -31.058 -13.824 26.852 1.00 98.19 487 ASN A N 1
ATOM 3707 C CA . ASN A 1 487 ? -32.352 -13.320 27.291 1.00 98.19 487 ASN A CA 1
ATOM 3708 C C . ASN A 1 487 ? -32.170 -12.700 28.683 1.00 98.19 487 ASN A C 1
ATOM 3710 O O . ASN A 1 487 ? -31.763 -13.405 29.610 1.00 98.19 487 ASN A O 1
ATOM 3714 N N . LEU A 1 488 ? -32.398 -11.395 28.825 1.00 98.06 488 LEU A N 1
ATOM 3715 C CA . LEU A 1 488 ? -32.223 -10.675 30.086 1.00 98.06 488 LEU A CA 1
ATOM 3716 C C . LEU A 1 488 ? -33.564 -10.523 30.804 1.00 98.06 488 LEU A C 1
ATOM 3718 O O . LEU A 1 488 ? -34.407 -9.730 30.399 1.00 98.06 488 LEU A O 1
ATOM 3722 N N . ASP A 1 489 ? -33.715 -11.217 31.928 1.00 97.31 489 ASP A N 1
ATOM 3723 C CA . ASP A 1 489 ? -34.779 -10.934 32.886 1.00 97.31 489 ASP A CA 1
ATOM 3724 C C . ASP A 1 489 ? -34.356 -9.751 33.766 1.00 97.31 489 ASP A C 1
ATOM 3726 O O . ASP A 1 489 ? -33.470 -9.870 34.620 1.00 97.31 489 ASP A O 1
ATOM 3730 N N . ILE A 1 490 ? -34.990 -8.600 33.540 1.00 94.31 490 ILE A N 1
ATOM 3731 C CA . ILE A 1 490 ? -34.722 -7.346 34.254 1.00 94.31 490 ILE A CA 1
ATOM 3732 C C . ILE A 1 490 ? -35.095 -7.451 35.740 1.00 94.31 490 ILE A C 1
ATOM 3734 O O . ILE A 1 490 ? -34.401 -6.890 36.587 1.00 94.31 490 ILE A O 1
ATOM 3738 N N . GLY A 1 491 ? -36.153 -8.190 36.085 1.00 92.50 491 GLY A N 1
ATOM 3739 C CA . GLY A 1 491 ? -36.616 -8.310 37.467 1.00 92.50 491 GLY A CA 1
ATOM 3740 C C . GLY A 1 491 ? -35.648 -9.112 38.335 1.00 92.50 491 GLY A C 1
ATOM 3741 O O . GLY A 1 491 ? -35.367 -8.733 39.472 1.00 92.50 491 GLY A O 1
ATOM 3742 N N . SER A 1 492 ? -35.105 -10.205 37.791 1.00 95.69 492 SER A N 1
ATOM 3743 C CA . SER A 1 492 ? -34.118 -11.039 38.490 1.00 95.69 492 SER A CA 1
ATOM 3744 C C . SER A 1 492 ? -32.658 -10.666 38.204 1.00 95.69 492 SER A C 1
ATOM 3746 O O . SER A 1 492 ? -31.758 -11.247 38.815 1.00 95.69 492 SER A O 1
ATOM 3748 N N . LEU A 1 493 ? -32.410 -9.721 37.287 1.00 96.88 493 LEU A N 1
ATOM 3749 C CA . LEU A 1 493 ? -31.087 -9.354 36.766 1.00 96.88 493 LEU A CA 1
ATOM 3750 C C . LEU A 1 493 ? -30.269 -10.578 36.328 1.00 96.88 493 LEU A C 1
ATOM 3752 O O . LEU A 1 493 ? -29.079 -10.706 36.630 1.00 96.88 493 LEU A O 1
ATOM 3756 N N . THR A 1 494 ? -30.922 -11.500 35.620 1.00 98.19 494 THR A N 1
ATOM 3757 C CA . THR A 1 494 ? -30.299 -12.722 35.104 1.00 98.19 494 THR A CA 1
ATOM 3758 C C . THR A 1 494 ? -30.336 -12.728 33.580 1.00 98.19 494 THR A C 1
ATOM 3760 O O . THR A 1 494 ? -31.402 -12.737 32.974 1.00 98.19 494 THR A O 1
ATOM 3763 N N . ALA A 1 495 ? -29.156 -12.758 32.961 1.00 98.25 495 ALA A N 1
ATOM 3764 C CA . ALA A 1 495 ? -28.975 -12.916 31.524 1.00 98.25 495 ALA A CA 1
ATOM 3765 C C . ALA A 1 495 ? -28.737 -14.398 31.202 1.00 98.25 495 ALA A C 1
ATOM 3767 O O . ALA A 1 495 ? -27.658 -14.943 31.456 1.00 98.25 495 ALA A O 1
ATOM 3768 N N . SER A 1 496 ? -29.758 -15.064 30.669 1.00 98.50 496 SER A N 1
ATOM 3769 C CA . SER A 1 496 ? -29.707 -16.476 30.285 1.00 98.50 496 SER A CA 1
ATOM 3770 C C . SER A 1 496 ? -29.157 -16.616 28.873 1.00 98.50 496 SER A C 1
ATOM 3772 O O . SER A 1 496 ? -29.696 -16.036 27.937 1.00 98.50 496 SER A O 1
ATOM 3774 N N . TYR A 1 497 ? -28.075 -17.370 28.715 1.00 98.44 497 TYR A N 1
ATOM 3775 C CA . TYR A 1 497 ? -27.427 -17.568 27.420 1.00 98.44 497 TYR A CA 1
ATOM 3776 C C . TYR A 1 497 ? -28.354 -18.284 26.424 1.00 98.44 497 TYR A C 1
ATOM 3778 O O . TYR A 1 497 ? -28.955 -19.304 26.759 1.00 98.44 497 TYR A O 1
ATOM 3786 N N . ILE A 1 498 ? -28.438 -17.752 25.201 1.00 96.19 498 ILE A N 1
ATOM 3787 C CA . ILE A 1 498 ? -29.201 -18.333 24.089 1.00 96.19 498 ILE A CA 1
ATOM 3788 C C . ILE A 1 498 ? -28.243 -18.972 23.083 1.00 96.19 498 ILE A C 1
ATOM 3790 O O . ILE A 1 498 ? -28.313 -20.174 22.837 1.00 96.19 498 ILE A O 1
ATOM 3794 N N . GLN A 1 499 ? -27.360 -18.170 22.481 1.00 95.25 499 GLN A N 1
ATOM 3795 C CA . GLN A 1 499 ? -26.427 -18.627 21.450 1.00 95.25 499 GLN A CA 1
ATOM 3796 C C . GLN A 1 499 ? -25.255 -17.661 21.254 1.00 95.25 499 GLN A C 1
ATOM 3798 O O . GLN A 1 499 ? -25.348 -16.470 21.550 1.00 95.25 499 GLN A O 1
ATOM 3803 N N . THR A 1 500 ? -24.179 -18.177 20.670 1.00 96.00 500 THR A N 1
ATOM 3804 C CA . THR A 1 500 ? -23.039 -17.409 20.178 1.00 96.00 500 THR A CA 1
ATOM 3805 C C . THR A 1 500 ? -23.173 -17.227 18.669 1.00 96.00 500 THR A C 1
ATOM 3807 O O . THR A 1 500 ? -23.335 -18.192 17.924 1.00 96.00 500 THR A O 1
ATOM 3810 N N . ILE A 1 501 ? -23.049 -15.988 18.207 1.00 95.75 501 ILE A N 1
ATOM 3811 C CA . ILE A 1 501 ? -23.125 -15.602 16.800 1.00 95.75 501 ILE A CA 1
ATOM 3812 C C . ILE A 1 501 ? -21.709 -15.302 16.307 1.00 95.75 501 ILE A C 1
ATOM 3814 O O . ILE A 1 501 ? -21.046 -14.366 16.764 1.00 95.75 501 ILE A O 1
ATOM 3818 N N . GLN A 1 502 ? -21.244 -16.111 15.357 1.00 94.00 502 GLN A N 1
ATOM 3819 C CA . GLN A 1 502 ? -19.954 -15.958 14.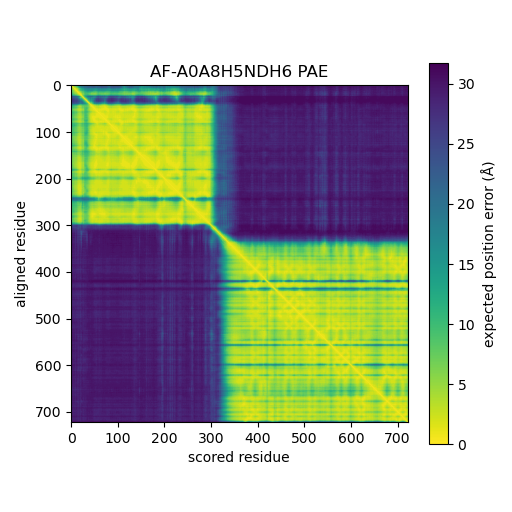691 1.00 94.00 502 GLN A CA 1
ATOM 3820 C C . GLN A 1 502 ? -20.134 -16.050 13.183 1.00 94.00 502 GLN A C 1
ATOM 3822 O O . GLN A 1 502 ? -20.825 -16.928 12.676 1.00 94.00 502 GLN A O 1
ATOM 3827 N N . HIS A 1 503 ? -19.478 -15.150 12.457 1.00 94.75 503 HIS A N 1
ATOM 3828 C CA . HIS A 1 503 ? -19.503 -15.151 11.002 1.00 94.75 503 HIS A CA 1
ATOM 3829 C C . HIS A 1 503 ? -18.231 -14.480 10.458 1.00 94.75 503 HIS A C 1
ATOM 3831 O O . HIS A 1 503 ? -17.765 -13.516 11.065 1.00 94.75 503 HIS A O 1
ATOM 3837 N N . PRO A 1 504 ? -17.680 -14.887 9.297 1.00 92.69 504 PRO A N 1
ATOM 3838 C CA . PRO A 1 504 ? -16.499 -14.238 8.708 1.00 92.69 504 PRO A CA 1
ATOM 3839 C C . PRO A 1 504 ? -16.672 -12.739 8.411 1.00 92.69 504 PRO A C 1
ATOM 3841 O O . PRO A 1 504 ? -15.691 -12.000 8.291 1.00 92.69 504 PRO A O 1
ATOM 3844 N N . LEU A 1 505 ? -17.921 -12.280 8.269 1.00 93.81 505 LEU A N 1
ATOM 3845 C CA . LEU A 1 505 ? -18.239 -10.857 8.102 1.00 93.81 505 LEU A CA 1
ATOM 3846 C C . LEU A 1 505 ? -18.278 -10.070 9.429 1.00 93.81 505 LEU A C 1
ATOM 3848 O O . LEU A 1 505 ? -18.260 -8.844 9.389 1.00 93.81 505 LEU A O 1
ATOM 3852 N N . ILE A 1 506 ? -18.280 -10.769 10.567 1.00 93.94 506 ILE A N 1
ATOM 3853 C CA . ILE A 1 506 ? -18.258 -10.248 11.942 1.00 93.94 506 ILE A CA 1
ATOM 3854 C C . ILE A 1 506 ? -16.861 -10.529 12.528 1.00 93.94 506 ILE A C 1
ATOM 3856 O O . ILE A 1 506 ? -16.681 -11.299 13.467 1.00 93.94 506 ILE A O 1
ATOM 3860 N N . ASN A 1 507 ? -15.828 -9.983 11.890 1.00 90.50 507 ASN A N 1
ATOM 3861 C CA . ASN A 1 507 ? -14.425 -10.283 12.200 1.00 90.50 507 ASN A CA 1
ATOM 3862 C C . ASN A 1 507 ? -13.828 -9.344 13.261 1.00 90.50 507 ASN A C 1
ATOM 3864 O O . ASN A 1 507 ? -12.867 -9.721 13.931 1.00 90.50 507 ASN A O 1
ATOM 3868 N N . ALA A 1 508 ? -14.375 -8.136 13.390 1.00 93.69 508 ALA A N 1
ATOM 3869 C CA . ALA A 1 508 ? -13.971 -7.145 14.383 1.00 93.69 508 ALA A CA 1
ATOM 3870 C C . ALA A 1 508 ? -15.189 -6.304 14.827 1.00 93.69 508 ALA A C 1
ATOM 3872 O O . ALA A 1 508 ? -15.181 -5.086 14.644 1.00 93.69 508 ALA A O 1
ATOM 3873 N N . PRO A 1 509 ? -16.270 -6.960 15.304 1.00 96.19 509 PRO A N 1
ATOM 3874 C CA . PRO A 1 509 ? -17.501 -6.295 15.717 1.00 96.19 509 PRO A CA 1
ATOM 3875 C C . PRO A 1 509 ? -17.216 -5.226 16.765 1.00 96.19 509 PRO A C 1
ATOM 3877 O O . PRO A 1 509 ? -16.441 -5.481 17.682 1.00 96.19 509 PRO A O 1
ATOM 3880 N N . ASN A 1 510 ? -17.854 -4.064 16.652 1.00 94.75 510 ASN A N 1
ATOM 3881 C CA . ASN A 1 510 ? -17.647 -2.988 17.605 1.00 94.75 510 ASN A CA 1
ATOM 3882 C C . ASN A 1 510 ? -18.926 -2.614 18.372 1.00 94.75 510 ASN A C 1
ATOM 3884 O O . ASN A 1 510 ? -19.077 -2.992 19.534 1.00 94.75 510 ASN A O 1
ATOM 3888 N N . SER A 1 511 ? -19.879 -1.987 17.687 1.00 96.75 511 SER A N 1
ATOM 3889 C CA . SER A 1 511 ? -21.164 -1.535 18.228 1.00 96.75 511 SER A CA 1
ATOM 3890 C C . SER A 1 511 ? -22.335 -2.238 17.528 1.00 96.75 511 SER A C 1
ATOM 3892 O O . SER A 1 511 ? -22.195 -2.726 16.397 1.00 96.75 511 SER A O 1
ATOM 3894 N N . ILE A 1 512 ? -23.481 -2.321 18.210 1.00 97.94 512 ILE A N 1
ATOM 3895 C CA . ILE A 1 512 ? -24.697 -2.994 17.738 1.00 97.94 512 ILE A CA 1
ATOM 3896 C C . ILE A 1 512 ? -25.869 -2.015 17.802 1.00 97.94 512 ILE A C 1
ATOM 3898 O O . ILE A 1 512 ? -26.067 -1.363 18.818 1.00 97.94 512 ILE A O 1
ATOM 3902 N N . ALA A 1 513 ? -26.691 -1.976 16.753 1.00 96.75 513 ALA A N 1
ATOM 3903 C CA . ALA A 1 513 ? -27.995 -1.316 16.788 1.00 96.75 513 ALA A CA 1
ATOM 3904 C C . ALA A 1 513 ? -29.102 -2.339 16.498 1.00 96.75 513 ALA A C 1
ATOM 3906 O O . ALA A 1 513 ? -29.147 -2.917 15.408 1.00 96.75 513 ALA A O 1
ATOM 3907 N N . SER A 1 514 ? -29.972 -2.580 17.481 1.00 95.88 514 SER A N 1
ATOM 3908 C CA . SER A 1 514 ? -31.073 -3.546 17.372 1.00 95.88 514 SER A CA 1
ATOM 3909 C C . SER A 1 514 ? -32.204 -2.992 16.507 1.00 95.88 514 SER A C 1
ATOM 3911 O O . SER A 1 514 ? -32.700 -1.901 16.772 1.00 95.88 514 SER A O 1
ATOM 3913 N N . ILE A 1 515 ? -32.628 -3.741 15.485 1.00 94.62 515 ILE A N 1
ATOM 3914 C CA . ILE A 1 515 ? -33.848 -3.439 14.716 1.00 94.62 515 ILE A CA 1
ATOM 3915 C C . ILE A 1 515 ? -35.043 -4.105 15.402 1.00 94.62 515 ILE A C 1
ATOM 3917 O O . ILE A 1 515 ? -36.114 -3.513 15.504 1.00 94.62 515 ILE A O 1
ATOM 3921 N N . ASN A 1 516 ? -34.851 -5.355 15.827 1.00 94.19 516 ASN A N 1
ATOM 3922 C CA . ASN A 1 516 ? -35.769 -6.155 16.628 1.00 94.19 516 ASN A CA 1
ATOM 3923 C C . ASN A 1 516 ? -34.999 -7.335 17.255 1.00 94.19 516 ASN A C 1
ATOM 3925 O O . ASN A 1 516 ? -33.820 -7.548 16.967 1.00 94.19 516 ASN A O 1
ATOM 3929 N N . GLY A 1 517 ? -35.677 -8.182 18.031 1.00 92.75 517 GLY A N 1
ATOM 3930 C CA . GLY A 1 517 ? -35.071 -9.342 18.693 1.00 92.75 517 GLY A CA 1
ATOM 3931 C C . GLY A 1 517 ? -34.389 -10.389 17.795 1.00 92.75 517 GLY A C 1
ATOM 3932 O O . GLY A 1 517 ? -33.749 -11.301 18.324 1.00 92.75 517 GLY A O 1
ATOM 3933 N N . ARG A 1 518 ? -34.501 -10.301 16.461 1.00 93.88 518 ARG A N 1
ATOM 3934 C CA . ARG A 1 518 ? -33.869 -11.220 15.493 1.00 93.88 518 ARG A CA 1
ATOM 3935 C C . ARG A 1 518 ? -33.031 -10.527 14.420 1.00 93.88 518 ARG A C 1
ATOM 3937 O O . ARG A 1 518 ? -32.299 -11.225 13.721 1.00 93.88 518 ARG A O 1
ATOM 3944 N N . GLU A 1 519 ? -33.108 -9.208 14.277 1.00 95.31 519 GLU A N 1
ATOM 3945 C CA . GLU A 1 519 ? -32.363 -8.456 13.267 1.00 95.31 519 GLU A CA 1
ATOM 3946 C C . GLU A 1 519 ? -31.663 -7.241 13.870 1.00 95.31 519 GLU A C 1
ATOM 3948 O O . GLU A 1 519 ? -32.254 -6.476 14.630 1.00 95.31 519 GLU A O 1
ATOM 3953 N N . PHE A 1 520 ? -30.399 -7.040 13.511 1.00 96.88 520 PHE A N 1
ATOM 3954 C CA . PHE A 1 520 ? -29.593 -5.946 14.045 1.00 96.88 520 PHE A CA 1
ATOM 3955 C C . PHE A 1 520 ? -28.446 -5.576 13.103 1.00 96.88 520 PHE A C 1
ATOM 3957 O O . PHE A 1 520 ? -28.013 -6.370 12.262 1.00 96.88 520 PHE A O 1
ATOM 3964 N N . TYR A 1 521 ? -27.938 -4.356 13.251 1.00 97.56 521 TYR A N 1
ATOM 3965 C CA . TYR A 1 521 ? -26.740 -3.893 12.562 1.00 97.56 521 TYR A CA 1
ATOM 3966 C C . TYR A 1 521 ? -25.519 -4.007 13.466 1.00 97.56 521 TYR A C 1
ATOM 3968 O O . TYR A 1 521 ? -25.608 -3.773 14.667 1.00 97.56 521 TYR A O 1
ATOM 3976 N N . VAL A 1 522 ? -24.372 -4.326 12.872 1.00 98.06 522 VAL A N 1
ATOM 3977 C CA . VAL A 1 522 ? -23.086 -4.448 13.562 1.00 98.06 522 VAL A CA 1
ATOM 3978 C C . VAL A 1 522 ? -22.024 -3.697 12.782 1.00 98.06 522 VAL A C 1
ATOM 3980 O O . VAL A 1 522 ? -21.817 -3.940 11.588 1.00 98.06 522 VAL A O 1
ATOM 3983 N N . THR A 1 523 ? -21.303 -2.814 13.454 1.00 97.88 523 THR A N 1
ATOM 3984 C CA . THR A 1 523 ? -20.105 -2.189 12.891 1.00 97.88 523 T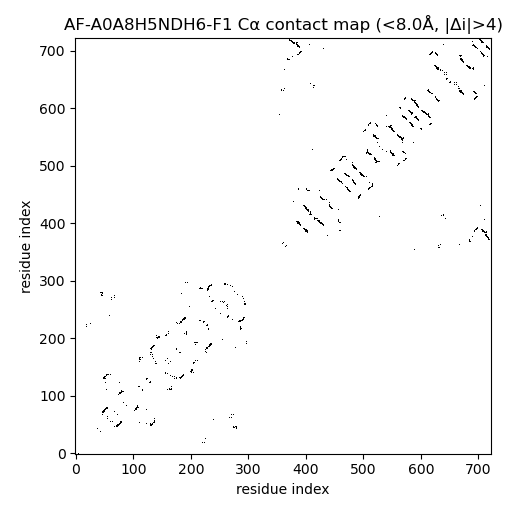HR A CA 1
ATOM 3985 C C . THR A 1 523 ? -18.905 -3.107 13.050 1.00 97.88 523 THR A C 1
ATOM 3987 O O . THR A 1 523 ? -18.782 -3.828 14.031 1.00 97.88 523 THR A O 1
ATOM 3990 N N . ASN A 1 524 ? -18.015 -3.110 12.063 1.00 96.19 524 ASN A N 1
ATOM 3991 C CA . ASN A 1 524 ? -16.730 -3.790 12.127 1.00 96.19 524 ASN A CA 1
ATOM 3992 C C . ASN A 1 524 ? -15.629 -2.766 11.878 1.00 96.19 524 ASN A C 1
ATOM 3994 O O . ASN A 1 524 ? -15.569 -2.171 10.792 1.00 96.19 524 ASN A O 1
ATOM 3998 N N . ASP A 1 525 ? -14.768 -2.576 12.872 1.00 91.19 525 ASP A N 1
ATOM 3999 C CA . ASP A 1 525 ? -13.797 -1.486 12.865 1.00 91.19 525 ASP A CA 1
ATOM 4000 C C . ASP A 1 525 ? -12.634 -1.735 11.888 1.00 91.19 525 ASP A C 1
ATOM 4002 O O . ASP A 1 525 ? -12.229 -0.831 11.156 1.00 91.19 525 ASP A O 1
ATOM 4006 N N . HIS A 1 526 ? -12.157 -2.972 11.782 1.00 90.69 526 HIS A N 1
ATOM 4007 C CA . HIS A 1 526 ? -11.052 -3.345 10.906 1.00 90.69 526 HIS A CA 1
ATOM 4008 C C . HIS A 1 526 ? -11.378 -4.570 10.063 1.00 90.69 526 HIS A C 1
ATOM 4010 O O . HIS A 1 526 ? -11.999 -5.534 10.514 1.00 90.69 526 HIS A O 1
ATOM 4016 N N . TYR A 1 527 ? -10.844 -4.590 8.847 1.00 91.06 527 TYR A N 1
ATOM 4017 C CA . TYR A 1 527 ? -10.670 -5.820 8.088 1.00 91.06 527 TYR A CA 1
ATOM 4018 C C . TYR A 1 527 ? -9.433 -6.586 8.573 1.00 91.06 527 TYR A C 1
ATOM 4020 O O . TYR A 1 527 ? -9.503 -7.800 8.776 1.00 91.06 527 TYR A O 1
ATOM 4028 N N . ILE A 1 528 ? -8.318 -5.877 8.810 1.00 90.31 528 ILE A N 1
ATOM 4029 C CA . ILE A 1 528 ? -7.071 -6.439 9.336 1.00 90.31 528 ILE A CA 1
ATOM 4030 C C . ILE A 1 528 ? -6.933 -6.052 10.806 1.00 90.31 528 ILE A C 1
ATOM 4032 O O . ILE A 1 528 ? -6.600 -4.917 11.152 1.00 90.31 528 ILE A O 1
ATOM 4036 N N . THR A 1 529 ? -7.156 -7.012 11.700 1.00 89.50 529 THR A N 1
ATOM 4037 C CA . THR A 1 529 ? -7.091 -6.741 13.142 1.00 89.50 529 THR A CA 1
ATOM 4038 C C . THR A 1 529 ? -5.644 -6.569 13.607 1.00 89.50 529 THR A C 1
ATOM 4040 O O . THR A 1 529 ? -4.712 -7.164 13.053 1.00 89.50 529 THR A O 1
ATOM 4043 N N . LYS A 1 530 ? -5.423 -5.816 14.693 1.00 89.81 530 LYS A N 1
ATOM 4044 C CA . LYS A 1 530 ? -4.078 -5.665 15.283 1.00 89.81 530 LYS A CA 1
ATOM 4045 C C . LYS A 1 530 ? -3.462 -6.988 15.737 1.00 89.81 530 LYS A C 1
ATOM 4047 O O . LYS A 1 530 ? -2.239 -7.094 15.789 1.00 89.81 530 LYS A O 1
ATOM 4052 N N . LYS A 1 531 ? -4.294 -7.994 16.028 1.00 87.44 531 LYS A N 1
ATOM 4053 C CA . LYS A 1 531 ? -3.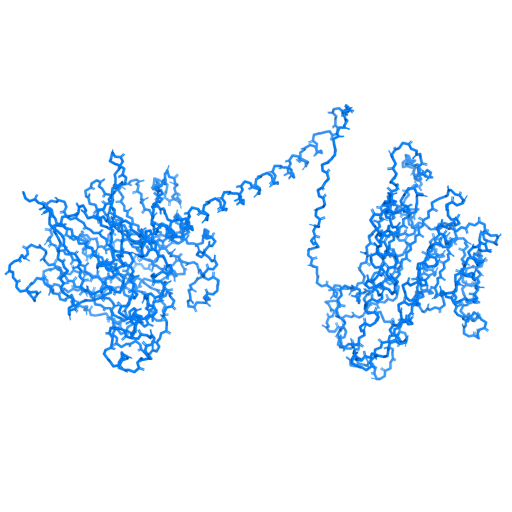861 -9.361 16.348 1.00 87.44 531 LYS A CA 1
ATOM 4054 C C . LYS A 1 531 ? -3.260 -10.076 15.132 1.00 87.44 531 LYS A C 1
ATOM 4056 O O . LYS A 1 531 ? -2.332 -10.858 15.296 1.00 87.44 531 LYS A O 1
ATOM 4061 N N . GLN A 1 532 ? -3.767 -9.807 13.925 1.00 90.56 532 GLN A N 1
ATOM 4062 C CA . GLN A 1 532 ? -3.238 -10.372 12.678 1.00 90.56 532 GLN A CA 1
ATOM 4063 C C . GLN A 1 532 ? -1.964 -9.655 12.228 1.00 90.56 532 GLN A C 1
ATOM 4065 O O . GLN A 1 532 ? -0.974 -10.294 11.884 1.00 90.56 532 GLN A O 1
ATOM 4070 N N . SER A 1 533 ? -1.986 -8.321 12.205 1.00 92.88 533 SER A N 1
ATOM 4071 C CA . SER A 1 533 ? -0.816 -7.521 11.855 1.00 92.88 533 SER A CA 1
ATOM 4072 C C . SER A 1 533 ? -0.942 -6.108 12.400 1.00 92.88 533 SER A C 1
ATOM 4074 O O . SER A 1 533 ? -1.733 -5.300 11.914 1.00 92.88 533 SER A O 1
ATOM 4076 N N . PHE A 1 534 ? -0.094 -5.786 13.376 1.00 89.25 534 PHE A N 1
ATOM 4077 C CA . PHE A 1 534 ? -0.013 -4.446 13.950 1.00 89.25 534 PHE A CA 1
ATOM 4078 C C . PHE A 1 534 ? 0.289 -3.376 12.886 1.00 89.25 534 PHE A C 1
ATOM 4080 O O . PHE A 1 534 ? -0.312 -2.305 12.891 1.00 89.25 534 PHE A O 1
ATOM 4087 N N . LEU A 1 535 ? 1.192 -3.668 11.941 1.00 91.88 535 LEU A N 1
ATOM 4088 C CA . LEU A 1 535 ? 1.574 -2.730 10.881 1.00 91.88 535 LEU A CA 1
ATOM 4089 C C . LEU A 1 535 ? 0.424 -2.477 9.899 1.00 91.88 535 LEU A C 1
ATOM 4091 O O . LEU A 1 535 ? 0.113 -1.325 9.609 1.00 91.88 535 LEU A O 1
ATOM 4095 N N . LEU A 1 536 ? -0.201 -3.542 9.388 1.00 92.56 536 LEU A N 1
ATOM 4096 C CA . LEU A 1 536 ? -1.248 -3.417 8.373 1.00 92.56 536 LEU A CA 1
ATOM 4097 C C . LEU A 1 536 ? -2.530 -2.807 8.949 1.00 92.56 536 LEU A C 1
ATOM 4099 O O . LEU A 1 536 ? -3.132 -1.966 8.292 1.00 92.56 536 LEU A O 1
ATOM 4103 N N . SER A 1 537 ? -2.891 -3.151 10.188 1.00 90.81 537 SER A N 1
ATOM 4104 C CA . SER A 1 537 ? -4.020 -2.539 10.900 1.00 90.81 537 SER A CA 1
ATOM 4105 C C . SER A 1 537 ? -3.814 -1.033 11.126 1.00 90.81 537 SER A C 1
ATOM 4107 O O . SER A 1 537 ? -4.715 -0.222 10.902 1.00 90.81 537 SER A O 1
ATOM 4109 N N . ASN A 1 538 ? -2.590 -0.616 11.479 1.00 90.44 538 ASN A N 1
ATOM 4110 C CA . ASN A 1 538 ? -2.260 0.807 11.566 1.00 90.44 538 ASN A CA 1
ATOM 4111 C C . ASN A 1 538 ? -2.319 1.492 10.193 1.00 90.44 538 ASN A C 1
ATOM 4113 O O . ASN A 1 538 ? -2.824 2.608 10.105 1.00 90.44 538 ASN A O 1
ATOM 4117 N N . LEU A 1 539 ? -1.848 0.853 9.117 1.00 90.62 539 LEU A N 1
ATOM 4118 C CA . LEU A 1 539 ? -1.987 1.407 7.764 1.00 90.62 539 LEU A CA 1
ATOM 4119 C C . LEU A 1 539 ? -3.461 1.558 7.367 1.00 90.62 539 LEU A C 1
ATOM 4121 O O . LEU A 1 539 ? -3.834 2.612 6.862 1.00 90.62 539 LEU A O 1
ATOM 4125 N N . GLU A 1 540 ? -4.301 0.560 7.646 1.00 91.44 540 GLU A N 1
ATOM 4126 C CA . GLU A 1 540 ? -5.753 0.621 7.441 1.00 91.44 540 GLU A CA 1
ATOM 4127 C C . GLU A 1 540 ? -6.379 1.820 8.172 1.00 91.44 540 GLU A C 1
ATOM 4129 O O . GLU A 1 540 ? -7.104 2.608 7.558 1.00 91.44 540 GLU A O 1
ATOM 4134 N N . THR A 1 541 ? -6.011 2.015 9.443 1.00 89.50 541 THR A N 1
ATOM 4135 C CA . THR A 1 541 ? -6.485 3.124 10.284 1.00 89.50 541 THR A CA 1
ATOM 4136 C C . THR A 1 541 ? -6.011 4.486 9.767 1.00 89.50 541 THR A C 1
ATOM 4138 O O . THR A 1 541 ? -6.826 5.366 9.490 1.00 89.50 541 THR A O 1
ATOM 4141 N N . TYR A 1 542 ? -4.698 4.687 9.611 1.00 88.00 542 TYR A N 1
ATOM 4142 C CA . TYR A 1 542 ? -4.122 5.996 9.274 1.00 88.00 542 TYR A CA 1
ATOM 4143 C C . TYR A 1 542 ? -4.381 6.410 7.824 1.00 88.00 542 TYR A C 1
ATOM 4145 O O . TYR A 1 542 ? -4.474 7.604 7.535 1.00 88.00 542 TYR A O 1
ATOM 4153 N N . LEU A 1 543 ? -4.535 5.450 6.910 1.00 89.25 543 LEU A N 1
ATOM 4154 C CA . LEU A 1 543 ? -4.961 5.727 5.540 1.00 89.25 543 LEU A CA 1
ATOM 4155 C C . LEU A 1 543 ? -6.494 5.811 5.416 1.00 89.25 543 LEU A C 1
ATOM 4157 O O . LEU A 1 543 ? -6.975 6.197 4.351 1.00 89.25 543 LEU A O 1
ATOM 4161 N N . SER A 1 544 ? -7.263 5.532 6.482 1.00 88.94 544 SER A N 1
ATOM 4162 C CA . SER A 1 544 ? -8.727 5.326 6.480 1.00 88.94 544 SER A CA 1
ATOM 4163 C C . SER A 1 544 ? -9.205 4.611 5.224 1.00 88.94 544 SER A C 1
ATOM 4165 O O . SER A 1 544 ? -10.031 5.141 4.461 1.00 88.94 544 SER A O 1
ATOM 4167 N N . LEU A 1 545 ? -8.633 3.434 4.991 1.00 88.00 545 LEU A N 1
ATOM 4168 C CA . LEU A 1 545 ? -9.071 2.579 3.900 1.00 88.00 545 LEU A CA 1
ATOM 4169 C C . LEU A 1 545 ? -10.546 2.195 4.135 1.00 88.00 545 LEU A C 1
ATOM 4171 O O . LEU A 1 545 ? -10.949 1.995 5.283 1.00 88.00 545 LEU A O 1
ATOM 4175 N N . PRO A 1 546 ? -11.380 2.124 3.084 1.00 82.88 546 PRO A N 1
ATOM 4176 C CA . PRO A 1 546 ? -12.802 1.794 3.196 1.00 82.88 546 PRO A CA 1
ATOM 4177 C C . PRO A 1 546 ? -13.008 0.283 3.360 1.00 82.88 546 PRO A C 1
ATOM 4179 O O . PRO A 1 546 ? -13.708 -0.353 2.583 1.00 82.88 546 PRO A O 1
ATOM 4182 N N . THR A 1 547 ? -12.325 -0.300 4.335 1.00 87.50 547 THR A N 1
ATOM 4183 C CA . THR A 1 547 ? -12.283 -1.741 4.607 1.00 87.50 547 THR A CA 1
ATOM 4184 C C . THR A 1 547 ? -13.073 -2.110 5.862 1.00 87.50 547 THR A C 1
ATOM 4186 O O . THR A 1 547 ? -13.563 -3.234 5.955 1.00 87.50 547 THR A O 1
ATOM 4189 N N . GLY A 1 548 ? -13.277 -1.150 6.773 1.00 88.31 548 GLY A N 1
ATOM 4190 C CA . GLY A 1 548 ? -14.305 -1.232 7.809 1.00 88.31 548 GLY A CA 1
ATOM 4191 C C . GLY A 1 548 ? -15.709 -1.246 7.197 1.00 88.31 548 GLY A C 1
ATOM 4192 O O . GLY A 1 548 ? -15.948 -0.702 6.110 1.00 88.31 548 GLY A O 1
ATOM 4193 N N . ARG A 1 549 ? -16.649 -1.905 7.873 1.00 94.38 549 ARG A N 1
ATOM 4194 C CA . ARG A 1 549 ? -17.968 -2.215 7.304 1.00 94.38 549 ARG A CA 1
ATOM 4195 C C . ARG A 1 549 ? -19.065 -2.229 8.350 1.00 94.38 549 ARG A C 1
ATOM 4197 O O . ARG A 1 549 ? -18.817 -2.497 9.517 1.00 94.38 549 ARG A O 1
ATOM 4204 N N . VAL A 1 550 ? -20.288 -2.010 7.896 1.00 96.94 550 VAL A N 1
ATOM 4205 C CA . VAL A 1 550 ? -21.510 -2.271 8.651 1.00 96.94 550 VAL A CA 1
ATOM 4206 C C . VAL A 1 550 ? -22.178 -3.481 8.032 1.00 96.94 550 VAL A C 1
ATOM 4208 O O . VAL A 1 550 ? -22.335 -3.547 6.808 1.00 96.94 550 VAL A O 1
ATOM 4211 N N . VAL A 1 551 ? -22.551 -4.440 8.867 1.00 96.88 551 VAL A N 1
ATOM 4212 C CA . VAL A 1 551 ? -23.276 -5.635 8.448 1.00 96.88 551 VAL A CA 1
ATOM 4213 C C . VAL A 1 551 ? -24.646 -5.672 9.104 1.00 96.88 551 VAL A C 1
ATOM 4215 O O . VAL A 1 551 ? -24.785 -5.297 10.262 1.00 96.88 551 VAL A O 1
ATOM 4218 N N . GLN A 1 552 ? -25.647 -6.120 8.362 1.00 96.88 552 GLN A N 1
ATOM 4219 C CA . GLN A 1 552 ? -26.928 -6.537 8.913 1.00 96.88 552 GLN A CA 1
ATOM 4220 C C . GLN A 1 552 ? -26.852 -8.028 9.215 1.00 96.88 552 GLN A C 1
ATOM 4222 O O . GLN A 1 552 ? -26.370 -8.801 8.382 1.00 96.88 552 GLN A O 1
ATOM 4227 N N . VAL A 1 553 ? -27.312 -8.409 10.399 1.00 96.81 553 VAL A N 1
ATOM 4228 C CA . VAL A 1 553 ? -27.418 -9.793 10.851 1.00 96.81 553 VAL A CA 1
ATOM 4229 C C . VAL A 1 553 ? -28.894 -10.110 11.042 1.00 96.81 553 VAL A C 1
ATOM 4231 O O . VAL A 1 553 ? -29.573 -9.396 11.776 1.00 96.81 553 VAL A O 1
ATOM 4234 N N . SER A 1 554 ? -29.369 -11.183 10.409 1.00 95.62 554 SER A N 1
ATOM 4235 C CA . SER A 1 554 ? -30.725 -11.711 10.578 1.00 95.62 554 SER A CA 1
ATOM 4236 C C . SER A 1 554 ? -30.664 -13.153 11.080 1.00 95.62 554 SER A C 1
ATOM 4238 O O . SER A 1 554 ? -30.119 -14.044 10.422 1.00 95.62 554 SER A O 1
ATOM 4240 N N . LEU A 1 555 ? -31.243 -13.391 12.256 1.00 94.31 555 LEU A N 1
ATOM 4241 C CA . LEU A 1 555 ? -31.286 -14.693 12.915 1.00 94.31 555 LEU A CA 1
ATOM 4242 C C . LEU A 1 555 ? -32.478 -15.507 12.404 1.00 94.31 555 LEU A C 1
ATOM 4244 O O . LEU A 1 555 ? -33.621 -15.268 12.804 1.00 94.31 555 LEU A O 1
ATOM 4248 N N . LYS A 1 556 ? -32.226 -16.503 11.551 1.00 88.62 556 LYS A N 1
ATOM 4249 C CA . LYS A 1 556 ? -33.225 -17.489 11.097 1.00 88.62 556 LYS A CA 1
ATOM 4250 C C . LYS A 1 556 ? -33.186 -18.712 12.023 1.00 88.62 556 LYS A C 1
ATOM 4252 O O . LYS A 1 556 ? -32.247 -18.872 12.792 1.00 88.62 556 LYS A O 1
ATOM 4257 N N . ASP A 1 557 ? -34.217 -19.557 11.999 1.00 78.81 557 ASP A N 1
ATOM 4258 C CA . ASP A 1 557 ? -34.389 -20.622 13.011 1.00 78.81 557 ASP A CA 1
ATOM 4259 C C . ASP A 1 557 ? -33.222 -21.627 13.080 1.00 78.81 557 ASP A C 1
ATOM 4261 O O . ASP A 1 557 ? -32.986 -22.217 14.130 1.00 78.81 557 ASP A O 1
ATOM 4265 N N . SER A 1 558 ? -32.472 -21.806 11.989 1.00 74.50 558 SER A N 1
ATOM 4266 C CA . SER A 1 558 ? -31.313 -22.706 11.928 1.00 74.50 558 SER A CA 1
ATOM 4267 C C . SER A 1 558 ? -30.092 -22.110 11.220 1.00 74.50 558 SER A C 1
ATOM 4269 O O . SER A 1 558 ? -29.160 -22.851 10.915 1.00 74.50 558 SER A O 1
ATOM 4271 N N . ASP A 1 559 ? -30.110 -20.818 10.885 1.00 85.88 559 ASP A N 1
ATOM 4272 C CA . ASP A 1 559 ? -29.055 -20.184 10.087 1.00 85.88 559 ASP A CA 1
ATOM 4273 C C . ASP A 1 559 ? -28.901 -18.696 10.433 1.00 85.88 559 ASP A C 1
ATOM 4275 O O . ASP A 1 559 ? -29.845 -18.048 10.892 1.00 85.88 559 ASP A O 1
ATOM 4279 N N . ILE A 1 560 ? -27.711 -18.148 10.197 1.00 92.50 560 ILE A N 1
ATOM 4280 C CA . ILE A 1 560 ? -27.388 -16.740 10.437 1.00 92.50 560 ILE A CA 1
ATOM 4281 C C . ILE A 1 560 ? -27.093 -16.097 9.087 1.00 92.50 560 ILE A C 1
ATOM 4283 O O . ILE A 1 560 ? -26.070 -16.372 8.463 1.00 92.50 560 ILE A O 1
ATOM 4287 N N . ASP A 1 561 ? -27.982 -15.211 8.650 1.00 94.81 561 ASP A N 1
ATOM 4288 C CA . ASP A 1 561 ? -27.794 -14.453 7.417 1.00 94.81 561 ASP A CA 1
ATOM 4289 C C . ASP A 1 561 ? -27.062 -13.149 7.737 1.00 94.81 561 ASP A C 1
ATOM 4291 O O . ASP A 1 561 ? -27.520 -12.364 8.571 1.00 94.81 561 ASP A O 1
ATOM 4295 N N . VAL A 1 562 ? -25.904 -12.926 7.114 1.00 95.56 562 VAL A N 1
ATOM 4296 C CA . VAL A 1 562 ? -25.083 -11.733 7.354 1.00 95.56 562 VAL A CA 1
ATOM 4297 C C . VAL A 1 562 ? -24.743 -11.062 6.038 1.00 95.56 562 VAL A C 1
ATOM 4299 O O . VAL A 1 562 ? -24.125 -11.660 5.155 1.00 95.56 562 VAL A O 1
ATOM 4302 N N . LYS A 1 563 ? -25.072 -9.776 5.934 1.00 95.25 563 LYS A N 1
ATOM 4303 C CA . LYS A 1 563 ? -24.904 -8.992 4.710 1.00 95.25 563 LYS A CA 1
ATOM 4304 C C . LYS A 1 563 ? -24.201 -7.678 4.984 1.00 95.25 563 LYS A C 1
ATOM 4306 O O . LYS A 1 563 ? -24.555 -6.965 5.913 1.00 95.25 563 LYS A O 1
ATOM 4311 N N . VAL A 1 564 ? -23.233 -7.319 4.143 1.00 96.12 564 VAL A N 1
ATOM 4312 C CA . VAL A 1 564 ? -22.622 -5.983 4.189 1.00 96.12 564 VAL A CA 1
ATOM 4313 C C . VAL A 1 564 ? -23.622 -4.958 3.665 1.00 96.12 564 VAL A C 1
ATOM 4315 O O . VAL A 1 564 ? -24.029 -5.043 2.509 1.00 96.12 564 VAL A O 1
ATOM 4318 N N . VAL A 1 565 ? -23.984 -3.989 4.503 1.00 95.81 565 VAL A N 1
ATOM 4319 C CA . VAL A 1 565 ? -24.921 -2.913 4.150 1.00 95.81 565 VAL A CA 1
ATOM 4320 C C . VAL A 1 565 ? -24.218 -1.578 3.924 1.00 95.81 565 VAL A C 1
ATOM 4322 O O . VAL A 1 565 ? -24.683 -0.799 3.102 1.00 95.81 565 VAL A O 1
ATOM 4325 N N . ALA A 1 566 ? -23.071 -1.319 4.559 1.00 95.19 566 ALA A N 1
ATOM 4326 C CA . ALA A 1 566 ? -22.284 -0.107 4.316 1.00 95.19 566 ALA A CA 1
ATOM 4327 C C . ALA A 1 566 ? -20.778 -0.353 4.467 1.00 95.19 566 ALA A C 1
ATOM 4329 O O . ALA A 1 566 ? -20.355 -1.245 5.201 1.00 95.19 566 ALA A O 1
ATOM 4330 N N . TRP A 1 567 ? -19.966 0.482 3.819 1.00 94.81 567 TRP A N 1
ATOM 4331 C CA . TRP A 1 567 ? -18.513 0.525 4.004 1.00 94.81 567 TRP A CA 1
ATOM 4332 C C . TRP A 1 567 ? -18.137 1.845 4.663 1.00 94.81 567 TRP A C 1
ATOM 4334 O O . TRP A 1 567 ? -18.338 2.912 4.083 1.00 94.81 567 TRP A O 1
ATOM 4344 N N . VAL A 1 568 ? -17.602 1.773 5.879 1.00 94.62 568 VAL A N 1
ATOM 4345 C CA . VAL A 1 568 ? -17.228 2.943 6.676 1.00 94.62 568 VAL A CA 1
ATOM 4346 C C . VAL A 1 568 ? -15.826 2.699 7.236 1.00 94.62 568 VAL A C 1
ATOM 4348 O O . VAL A 1 568 ? -15.636 1.740 7.984 1.00 94.62 568 VAL A O 1
ATOM 4351 N N . PRO A 1 569 ? -14.822 3.528 6.890 1.00 93.62 569 PRO A N 1
ATOM 4352 C CA . PRO A 1 569 ? -13.469 3.367 7.413 1.00 93.62 569 PRO A CA 1
ATOM 4353 C C . PRO A 1 569 ? -13.456 3.429 8.941 1.00 93.62 569 PRO A C 1
ATOM 4355 O O . PRO A 1 569 ? -13.815 4.465 9.500 1.00 93.62 569 PRO A O 1
ATOM 4358 N N . PHE A 1 570 ? -12.997 2.380 9.623 1.00 94.69 570 PHE A N 1
ATOM 4359 C CA . PHE A 1 570 ? -13.050 2.311 11.088 1.00 94.69 570 PHE A CA 1
ATOM 4360 C C . PHE A 1 570 ? -14.464 2.600 11.618 1.00 94.69 570 PHE A C 1
ATOM 4362 O O . PHE A 1 570 ? -14.685 3.601 12.303 1.00 94.69 570 PHE A O 1
ATOM 4369 N N . ALA A 1 571 ? -15.422 1.760 11.215 1.00 96.50 571 ALA A N 1
ATOM 4370 C CA . ALA A 1 571 ? -16.800 1.820 11.688 1.00 96.50 571 ALA A CA 1
ATOM 4371 C C . ALA A 1 571 ? -16.834 1.473 13.182 1.00 96.50 571 ALA A C 1
ATOM 4373 O O . ALA A 1 571 ? -16.473 0.357 13.549 1.00 96.50 571 ALA A O 1
ATOM 4374 N N . ASN A 1 572 ? -17.232 2.429 14.017 1.00 95.38 572 ASN A N 1
ATOM 4375 C CA . ASN A 1 572 ? -17.192 2.299 15.470 1.00 95.38 572 ASN A CA 1
ATOM 4376 C C . ASN A 1 572 ? -18.620 2.281 16.041 1.00 95.38 572 ASN A C 1
ATOM 4378 O O . ASN A 1 572 ? -19.293 1.272 15.881 1.00 95.38 572 ASN A O 1
ATOM 4382 N N . GLY A 1 573 ? -19.152 3.375 16.578 1.00 96.94 573 GLY A N 1
ATOM 4383 C CA . GLY A 1 573 ? -20.550 3.478 17.007 1.00 96.94 573 GLY A CA 1
ATOM 4384 C C . GLY A 1 573 ? -21.577 3.416 15.871 1.00 96.94 573 GLY A C 1
ATOM 4385 O O . GLY A 1 573 ? -21.322 3.888 14.757 1.00 96.94 573 GLY A O 1
ATOM 4386 N N . ILE A 1 574 ? -22.765 2.888 16.164 1.00 97.81 574 ILE A N 1
ATOM 4387 C CA . ILE A 1 574 ? -23.931 2.876 15.270 1.00 97.81 574 ILE A CA 1
ATOM 4388 C C . ILE A 1 574 ? -25.209 3.153 16.057 1.00 97.81 574 ILE A C 1
ATOM 4390 O O . ILE A 1 574 ? -25.355 2.671 17.169 1.00 97.81 574 ILE A O 1
ATOM 4394 N N . GLU A 1 575 ? -26.132 3.918 15.477 1.00 97.12 575 GLU A N 1
ATOM 4395 C CA . GLU A 1 575 ? -27.425 4.219 16.100 1.00 97.12 575 GLU A CA 1
ATOM 4396 C C . GLU A 1 575 ? -28.527 4.349 15.038 1.00 97.12 575 GLU A C 1
ATOM 4398 O O . GLU A 1 575 ? -28.302 4.911 13.958 1.00 97.12 575 GLU A O 1
ATOM 4403 N N . ILE A 1 576 ? -29.728 3.848 15.337 1.00 95.19 576 ILE A N 1
ATOM 4404 C CA . ILE A 1 576 ? -30.907 4.008 14.481 1.00 95.19 576 ILE A CA 1
ATOM 4405 C C . ILE A 1 576 ? -31.594 5.315 14.878 1.00 95.19 576 ILE A C 1
ATOM 4407 O O . ILE A 1 576 ? -32.217 5.430 15.926 1.00 95.19 576 ILE A O 1
ATOM 4411 N N . ILE A 1 577 ? -31.516 6.322 14.010 1.00 91.88 577 ILE A N 1
ATOM 4412 C CA . ILE A 1 577 ? -32.104 7.644 14.273 1.00 91.88 577 ILE A CA 1
ATOM 4413 C C . ILE A 1 577 ? -33.623 7.619 14.076 1.00 91.88 577 ILE A C 1
ATOM 4415 O O . ILE A 1 577 ? -34.370 8.298 14.778 1.00 91.88 577 ILE A O 1
ATOM 4419 N N . ASN A 1 578 ? -34.085 6.884 13.064 1.00 90.00 578 ASN A N 1
ATOM 4420 C CA . ASN A 1 578 ? -35.496 6.663 12.759 1.00 90.00 578 ASN A CA 1
ATOM 4421 C C . ASN A 1 578 ? -35.644 5.458 11.813 1.00 90.00 578 ASN A C 1
ATOM 4423 O O . ASN A 1 578 ? -34.653 4.866 11.391 1.00 90.00 578 ASN A O 1
ATOM 4427 N N . SER A 1 579 ? -36.877 5.143 11.405 1.00 87.69 579 SER A N 1
ATOM 4428 C CA . SER A 1 579 ? -37.205 3.993 10.545 1.00 87.69 579 SER A CA 1
ATOM 4429 C C . SER A 1 579 ? -36.471 3.939 9.198 1.00 87.69 579 SER A C 1
ATOM 4431 O O . SER A 1 579 ? -36.430 2.882 8.575 1.00 87.69 579 SER A O 1
ATOM 4433 N N . SER A 1 580 ? -35.907 5.056 8.737 1.00 90.12 580 SER A N 1
ATOM 4434 C CA . SER A 1 580 ? -35.229 5.162 7.442 1.00 90.12 580 SER A CA 1
ATOM 4435 C C . SER A 1 580 ? -33.786 5.658 7.535 1.00 90.12 580 SER A C 1
ATOM 4437 O O . SER A 1 580 ? -33.149 5.825 6.497 1.00 90.12 580 SER A O 1
ATOM 4439 N N . THR A 1 581 ? -33.273 5.948 8.738 1.00 92.75 581 THR A N 1
ATOM 4440 C CA . THR A 1 581 ? -31.975 6.613 8.922 1.00 92.75 581 THR A CA 1
ATOM 4441 C C . THR A 1 581 ? -31.139 5.943 10.001 1.00 92.75 581 THR A C 1
ATOM 4443 O O . THR A 1 581 ? -31.574 5.822 11.144 1.00 92.75 581 THR A O 1
ATOM 4446 N N . VAL A 1 582 ? -29.903 5.597 9.647 1.00 95.81 582 VAL A N 1
ATOM 4447 C CA . VAL A 1 582 ? -28.890 5.056 10.561 1.00 95.81 582 VAL A CA 1
ATOM 4448 C C . VAL A 1 582 ? -27.666 5.966 10.565 1.00 95.81 582 VAL A C 1
ATOM 4450 O O . VAL A 1 582 ? -27.180 6.366 9.506 1.00 95.81 582 VAL A O 1
ATOM 4453 N N . ALA A 1 583 ? -27.167 6.283 11.755 1.00 97.31 583 ALA A N 1
ATOM 4454 C CA . ALA A 1 583 ? -25.928 7.016 11.966 1.00 97.31 583 ALA A CA 1
ATOM 4455 C C . ALA A 1 583 ? -24.787 6.037 12.262 1.00 97.31 583 ALA A C 1
ATOM 4457 O O . ALA A 1 583 ? -24.949 5.125 13.065 1.00 97.31 583 ALA A O 1
ATOM 4458 N N . VAL A 1 584 ? -23.625 6.233 11.637 1.00 98.06 584 VAL A N 1
ATOM 4459 C CA . VAL A 1 584 ? -22.430 5.403 11.859 1.00 98.06 584 VAL A CA 1
ATOM 4460 C C . VAL A 1 584 ? -21.221 6.294 12.104 1.00 98.06 584 VAL A C 1
ATOM 4462 O O . VAL A 1 584 ? -20.867 7.129 11.266 1.00 98.06 584 VAL A O 1
ATOM 4465 N N . ALA A 1 585 ? -20.558 6.111 13.239 1.00 97.75 585 ALA A N 1
ATOM 4466 C CA . ALA A 1 585 ? -19.327 6.800 13.580 1.00 97.75 585 ALA A CA 1
ATOM 4467 C C . ALA A 1 585 ? -18.128 6.186 12.846 1.00 97.75 585 ALA A C 1
ATOM 4469 O O . ALA A 1 585 ? -17.957 4.970 12.770 1.00 97.75 585 ALA A O 1
ATOM 4470 N N . SER A 1 586 ? -17.265 7.054 12.323 1.00 96.38 586 SER A N 1
ATOM 4471 C CA . SER A 1 586 ? -15.985 6.697 11.723 1.00 96.38 586 SER A CA 1
ATOM 4472 C C . SER A 1 586 ? -14.860 7.341 12.515 1.00 96.38 586 SER A C 1
ATOM 4474 O O . SER A 1 586 ? -14.592 8.543 12.384 1.00 96.38 586 SER A O 1
ATOM 4476 N N . SER A 1 587 ? -14.161 6.533 13.309 1.00 94.06 587 SER A N 1
ATOM 4477 C CA . SER A 1 587 ? -13.079 7.029 14.159 1.00 94.06 587 SER A CA 1
ATOM 4478 C C . SER A 1 587 ? -11.919 7.574 13.319 1.00 94.06 587 SER A C 1
ATOM 4480 O O . SER A 1 587 ? -11.424 8.676 13.543 1.00 94.06 587 SER A O 1
ATOM 4482 N N . SER A 1 588 ? -11.533 6.854 12.263 1.00 92.25 588 SER A N 1
ATOM 4483 C CA . SER A 1 588 ? -10.413 7.249 11.398 1.00 92.25 588 SER A CA 1
ATOM 4484 C C . SER A 1 588 ? -10.690 8.487 10.527 1.00 92.25 588 SER A C 1
ATOM 4486 O O . SER A 1 588 ? -9.753 9.087 9.992 1.00 92.25 588 SER A O 1
ATOM 4488 N N . ARG A 1 589 ? -11.964 8.876 10.369 1.00 92.31 589 ARG A N 1
ATOM 4489 C CA . ARG A 1 589 ? -12.385 10.071 9.619 1.00 92.31 589 ARG A CA 1
ATOM 4490 C C . ARG A 1 589 ? -12.853 11.218 10.513 1.00 92.31 589 ARG A C 1
ATOM 4492 O O . ARG A 1 589 ? -13.169 12.267 9.958 1.00 92.31 589 ARG A O 1
ATOM 4499 N N . ALA A 1 590 ? -12.901 11.029 11.837 1.00 94.44 590 ALA A N 1
ATOM 4500 C CA . ALA A 1 590 ? -13.460 11.996 12.785 1.00 94.44 590 ALA A CA 1
ATOM 4501 C C . ALA A 1 590 ? -14.834 12.520 12.319 1.00 94.44 590 ALA A C 1
ATOM 4503 O O . ALA A 1 590 ? -15.046 13.722 12.155 1.00 94.44 590 ALA A O 1
ATOM 4504 N N . ALA A 1 591 ? -15.747 11.603 11.986 1.00 94.94 591 ALA A N 1
ATOM 4505 C CA . ALA A 1 591 ? -17.027 11.959 11.383 1.00 94.94 591 ALA A CA 1
ATOM 4506 C C . ALA A 1 591 ? -18.130 10.940 11.680 1.00 94.94 591 ALA A C 1
ATOM 4508 O O . ALA A 1 591 ? -17.847 9.775 11.952 1.00 94.94 591 ALA A O 1
ATOM 4509 N N . ILE A 1 592 ? -19.380 11.377 11.544 1.00 97.44 592 ILE A N 1
ATOM 4510 C CA . ILE A 1 592 ? -20.575 10.529 11.555 1.00 97.44 592 ILE A CA 1
ATOM 4511 C C . ILE A 1 592 ? -21.182 10.534 10.158 1.00 97.44 592 ILE A C 1
ATOM 4513 O O . ILE A 1 592 ? -21.360 11.594 9.556 1.00 97.44 592 ILE A O 1
ATOM 4517 N N . TYR A 1 593 ? -21.488 9.350 9.649 1.00 97.06 593 TYR A N 1
ATOM 4518 C CA . TYR A 1 593 ? -22.131 9.120 8.365 1.00 97.06 593 TYR A CA 1
ATOM 4519 C C . TYR A 1 593 ? -23.608 8.842 8.604 1.00 97.06 593 TYR A C 1
ATOM 4521 O O . TYR A 1 593 ? -23.943 7.957 9.388 1.00 97.06 593 TYR A O 1
ATOM 4529 N N . MET A 1 594 ? -24.476 9.585 7.926 1.00 96.06 594 MET A N 1
ATOM 4530 C CA . MET A 1 594 ? -25.912 9.336 7.923 1.00 96.06 594 MET A CA 1
ATOM 4531 C C . MET A 1 594 ? -26.261 8.519 6.689 1.00 96.06 594 MET A C 1
ATOM 4533 O O . MET A 1 594 ? -25.897 8.881 5.568 1.00 96.06 594 MET A O 1
ATOM 4537 N N . PHE A 1 595 ? -26.966 7.417 6.894 1.00 96.25 595 PHE A N 1
ATOM 4538 C CA . PHE A 1 595 ? -27.350 6.483 5.850 1.00 96.25 595 PHE A CA 1
ATOM 4539 C C . PHE A 1 595 ? -28.860 6.356 5.764 1.00 96.25 595 PHE A C 1
ATOM 4541 O O . PHE A 1 595 ? -29.523 6.193 6.783 1.00 96.25 595 PHE A O 1
ATOM 4548 N N . ASN A 1 596 ? -29.388 6.366 4.542 1.00 94.31 596 ASN A N 1
ATOM 4549 C CA . ASN A 1 596 ? -30.764 5.970 4.286 1.00 94.31 596 ASN A CA 1
ATOM 4550 C C . ASN A 1 596 ? -30.852 4.442 4.148 1.00 94.31 596 ASN A C 1
ATOM 4552 O O . ASN A 1 596 ? -30.113 3.854 3.352 1.00 94.31 596 ASN A O 1
ATOM 4556 N N . THR A 1 597 ? -31.766 3.829 4.899 1.00 91.56 597 THR A N 1
ATOM 4557 C CA . THR A 1 597 ? -31.982 2.375 4.977 1.00 91.56 597 THR A CA 1
ATOM 4558 C C . THR A 1 597 ? -33.149 1.866 4.125 1.00 91.56 597 THR A C 1
ATOM 4560 O O . THR A 1 597 ? -33.477 0.686 4.177 1.00 91.56 597 THR A O 1
ATOM 4563 N N . SER A 1 598 ? -33.775 2.724 3.309 1.00 84.19 598 SER A N 1
ATOM 4564 C CA . SER A 1 598 ? -34.921 2.353 2.455 1.00 84.19 598 SER A CA 1
ATOM 4565 C C . SER A 1 598 ? -34.570 1.304 1.394 1.00 84.19 598 SER A C 1
ATOM 4567 O O . SER A 1 598 ? -35.452 0.606 0.900 1.00 84.19 598 SER A O 1
ATOM 4569 N N . ASP A 1 599 ? -33.293 1.204 1.015 1.00 76.44 599 ASP A N 1
ATOM 4570 C CA . ASP A 1 599 ? -32.785 0.140 0.153 1.00 76.44 599 ASP A CA 1
ATOM 4571 C C . ASP A 1 599 ? -32.228 -0.998 1.020 1.00 76.44 599 ASP A C 1
ATOM 4573 O O . ASP A 1 599 ? -31.207 -0.848 1.691 1.00 76.44 599 ASP A O 1
ATOM 4577 N N . ALA A 1 600 ? -32.887 -2.157 0.970 1.00 66.06 600 ALA A N 1
ATOM 4578 C CA . ALA A 1 600 ? -32.502 -3.354 1.718 1.00 66.06 600 ALA A CA 1
ATOM 4579 C C . ALA A 1 600 ? -31.190 -4.003 1.219 1.00 66.06 600 ALA A C 1
ATOM 4581 O O . ALA A 1 600 ? -30.733 -5.015 1.763 1.00 66.06 600 ALA A O 1
ATOM 4582 N N . THR A 1 601 ? -30.591 -3.499 0.134 1.00 77.81 601 THR A N 1
ATOM 4583 C CA . THR A 1 601 ? -29.363 -4.058 -0.441 1.00 77.81 601 THR A CA 1
ATOM 4584 C C . THR A 1 601 ? -28.094 -3.394 0.045 1.00 77.81 601 THR A C 1
ATOM 4586 O O . THR A 1 601 ? -27.188 -4.100 0.486 1.00 77.81 601 THR A O 1
ATOM 4589 N N . THR A 1 602 ? -28.049 -2.069 0.015 1.00 88.31 602 THR A N 1
ATOM 4590 C CA . THR A 1 602 ? -26.913 -1.274 0.474 1.00 88.31 602 THR A CA 1
ATOM 4591 C C . THR A 1 602 ? -27.399 0.084 0.938 1.00 88.31 602 THR A C 1
ATOM 4593 O O . THR A 1 602 ? -28.194 0.737 0.265 1.00 88.31 602 THR A O 1
ATOM 4596 N N . PHE A 1 603 ? -26.871 0.536 2.063 1.00 92.56 603 PHE A N 1
ATOM 4597 C CA . PHE A 1 603 ? -27.133 1.851 2.609 1.00 92.56 603 PHE A CA 1
ATOM 4598 C C . PHE A 1 603 ? -26.554 2.944 1.720 1.00 92.56 603 PHE A C 1
ATOM 4600 O O . PHE A 1 603 ? -25.408 2.876 1.268 1.00 92.56 603 PHE A O 1
ATOM 4607 N N . LYS A 1 604 ? -27.339 4.003 1.526 1.00 92.06 604 LYS A N 1
ATOM 4608 C CA . LYS A 1 604 ? -26.921 5.179 0.763 1.00 92.06 604 LYS A CA 1
ATOM 4609 C C . LYS A 1 604 ? -26.588 6.326 1.707 1.00 92.06 604 LYS A C 1
ATOM 4611 O O . LYS A 1 604 ? -27.463 6.773 2.444 1.00 92.06 604 LYS A O 1
ATOM 4616 N N . GLU A 1 605 ? -25.345 6.811 1.668 1.00 94.06 605 GLU A N 1
ATOM 4617 C CA . GLU A 1 605 ? -24.931 7.997 2.435 1.00 94.06 605 GLU A CA 1
ATOM 4618 C C . GLU A 1 605 ? -25.793 9.199 2.011 1.00 94.06 605 GLU A C 1
ATOM 4620 O O . GLU A 1 605 ? -25.872 9.530 0.824 1.00 94.06 605 GLU A O 1
ATOM 4625 N N . THR A 1 606 ? -26.468 9.830 2.972 1.00 93.69 606 THR A N 1
ATOM 4626 C CA . THR A 1 606 ? -27.291 11.030 2.767 1.00 93.69 606 THR A CA 1
ATOM 4627 C C . THR A 1 606 ? -26.557 12.292 3.183 1.00 93.69 606 THR A C 1
ATOM 4629 O O . THR A 1 606 ? -26.640 13.309 2.495 1.00 93.69 606 THR A O 1
ATOM 4632 N N . SER A 1 607 ? -25.834 12.239 4.299 1.00 93.94 607 SER A N 1
ATOM 4633 C CA . SER A 1 607 ? -25.070 13.364 4.825 1.00 93.94 607 SER A CA 1
ATOM 4634 C C . SER A 1 607 ? -23.937 12.891 5.735 1.00 93.94 607 SER A C 1
ATOM 4636 O O . SER A 1 607 ? -23.848 11.720 6.110 1.0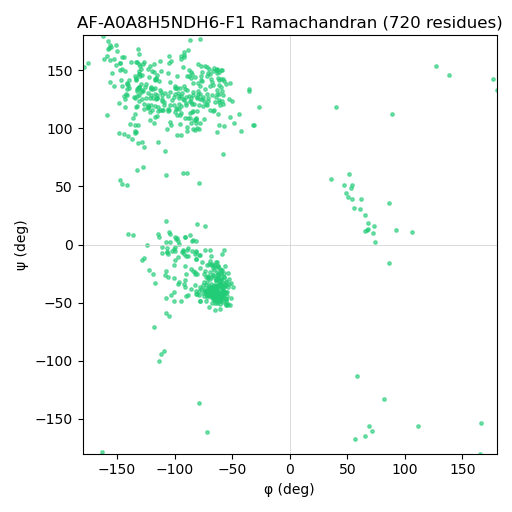0 93.94 607 SER A O 1
ATOM 4638 N N . ARG A 1 608 ? -23.044 13.821 6.083 1.00 94.06 608 ARG A N 1
ATOM 4639 C CA . ARG A 1 608 ? -21.906 13.564 6.963 1.00 94.06 608 ARG A CA 1
ATOM 4640 C C . ARG A 1 608 ? -21.691 14.726 7.918 1.00 94.06 608 ARG A C 1
ATOM 4642 O O . ARG A 1 608 ? -21.657 15.879 7.491 1.00 94.06 608 ARG A O 1
ATOM 4649 N N . ILE A 1 609 ? -21.467 14.414 9.188 1.00 94.56 609 ILE A N 1
ATOM 4650 C CA . ILE A 1 609 ? -21.148 15.382 10.239 1.00 94.56 609 ILE A CA 1
ATOM 4651 C C . ILE A 1 609 ? -19.664 15.241 10.560 1.00 94.56 609 ILE A C 1
ATOM 4653 O O . ILE A 1 609 ? -19.227 14.187 11.014 1.00 94.56 609 ILE A O 1
ATOM 4657 N N . LYS A 1 610 ? -18.873 16.288 10.312 1.00 93.69 610 LYS A N 1
ATOM 4658 C CA . LYS A 1 610 ? -17.466 16.325 10.737 1.00 93.69 610 LYS A CA 1
ATOM 4659 C C . LYS A 1 610 ? -17.382 16.691 12.213 1.00 93.69 610 LYS A C 1
ATOM 4661 O O . LYS A 1 610 ? -18.082 17.597 12.660 1.00 93.69 610 LYS A O 1
ATOM 4666 N N . LEU A 1 611 ? -16.498 16.019 12.938 1.00 94.31 611 LEU A N 1
ATOM 4667 C CA . LEU A 1 611 ? -16.298 16.208 14.366 1.00 94.31 611 LEU A CA 1
ATOM 4668 C C . LEU A 1 611 ? -14.892 16.756 14.644 1.00 94.31 611 LEU A C 1
ATOM 4670 O O . LEU A 1 611 ? -13.938 16.382 13.961 1.00 94.31 611 LEU A O 1
ATOM 4674 N N . PRO A 1 612 ? -14.729 17.609 15.669 1.00 93.62 612 PRO A N 1
ATOM 4675 C CA . PRO A 1 612 ? -13.420 18.074 16.120 1.00 93.62 612 PRO A CA 1
ATOM 4676 C C . PRO A 1 612 ? -12.716 17.053 17.031 1.00 93.62 612 PRO A C 1
ATOM 4678 O O . PRO A 1 612 ? -11.805 17.415 17.764 1.00 93.62 612 PRO A O 1
ATOM 4681 N N . PHE A 1 613 ? -13.142 15.790 17.024 1.00 94.75 613 PHE A N 1
ATOM 4682 C CA . PHE A 1 613 ? -12.605 14.696 17.831 1.00 94.75 613 PHE A CA 1
ATOM 4683 C C . PHE A 1 613 ? -12.897 13.356 17.145 1.00 94.75 613 PHE A C 1
ATOM 4685 O O . PHE A 1 613 ? -13.644 13.297 16.167 1.00 94.75 613 PHE A O 1
ATOM 4692 N N . ILE A 1 614 ? -12.295 12.276 17.639 1.00 94.50 614 ILE A N 1
ATOM 4693 C CA . ILE A 1 614 ? -12.514 10.928 17.114 1.00 94.50 614 ILE A CA 1
ATOM 4694 C C . ILE A 1 614 ? -13.731 10.322 17.818 1.00 94.50 614 ILE A C 1
ATOM 4696 O O . ILE A 1 614 ? -13.623 10.072 19.016 1.00 94.50 614 ILE A O 1
ATOM 4700 N N . PRO A 1 615 ? -14.855 10.061 17.129 1.00 96.38 615 PRO A N 1
ATOM 4701 C CA . PRO A 1 615 ? -15.996 9.412 17.762 1.00 96.38 615 PRO A CA 1
ATOM 4702 C C . PRO A 1 615 ? -15.696 7.939 18.059 1.00 96.38 615 PRO A C 1
ATOM 4704 O O . PRO A 1 615 ? -14.972 7.285 17.297 1.00 96.38 615 PRO A O 1
ATOM 4707 N N . ASP A 1 616 ? -16.276 7.450 19.147 1.00 95.75 616 ASP A N 1
ATOM 4708 C CA . ASP A 1 616 ? -16.264 6.056 19.586 1.00 95.75 616 ASP A CA 1
ATOM 4709 C C . ASP A 1 616 ? -17.691 5.508 19.450 1.00 95.75 616 ASP A C 1
ATOM 4711 O O . ASP A 1 616 ? -18.070 5.205 18.317 1.00 95.75 616 ASP A O 1
ATOM 4715 N N . ASN A 1 617 ? -18.526 5.525 20.499 1.00 96.81 617 ASN A N 1
ATOM 4716 C CA . ASN A 1 617 ? -19.937 5.127 20.407 1.00 96.81 617 ASN A CA 1
ATOM 4717 C C . ASN A 1 617 ? -20.925 6.280 20.176 1.00 96.81 617 ASN A C 1
ATOM 4719 O O . ASN A 1 617 ? -20.660 7.462 20.430 1.00 96.81 617 ASN A O 1
ATOM 4723 N N . LEU A 1 618 ? -22.099 5.885 19.678 1.00 97.69 618 LEU A N 1
ATOM 4724 C CA . LEU A 1 618 ? -23.273 6.720 19.459 1.00 97.69 618 LEU A CA 1
ATOM 4725 C C . LEU A 1 618 ? -24.424 6.198 20.318 1.00 97.69 618 LEU A C 1
ATOM 4727 O O . LEU A 1 618 ? -24.510 4.994 20.534 1.00 97.69 618 LEU A O 1
ATOM 4731 N N . SER A 1 619 ? -25.305 7.087 20.771 1.00 96.69 619 SER A N 1
ATOM 4732 C CA . SER A 1 619 ? -26.578 6.675 21.367 1.00 96.69 619 SER A CA 1
ATOM 4733 C C . SER A 1 619 ? -27.699 7.676 21.091 1.00 96.69 619 SER A C 1
ATOM 4735 O O . SER A 1 619 ? -27.462 8.881 20.932 1.00 96.69 619 SER A O 1
ATOM 4737 N N . GLY A 1 620 ? -28.934 7.191 21.022 1.00 92.75 620 GLY A N 1
ATOM 4738 C CA . GLY A 1 620 ? -30.123 8.035 20.923 1.00 92.75 620 GLY A CA 1
ATOM 4739 C C . GLY A 1 620 ? -30.504 8.687 22.258 1.00 92.75 620 GLY A C 1
ATOM 4740 O O . GLY A 1 620 ? -30.452 8.062 23.311 1.00 92.75 620 GLY A O 1
ATOM 4741 N N . SER A 1 621 ? -30.938 9.949 22.217 1.00 87.38 621 SER A N 1
ATOM 4742 C CA . SER A 1 621 ? -31.620 10.621 23.333 1.00 87.38 621 SER A CA 1
ATOM 4743 C C . SER A 1 621 ? -32.755 11.491 22.787 1.00 87.38 621 SER A C 1
ATOM 4745 O O . SER A 1 621 ? -32.562 12.630 22.344 1.00 87.38 621 SER A O 1
ATOM 4747 N N . GLY A 1 622 ? -33.963 10.928 22.732 1.00 82.69 622 GLY A N 1
ATOM 4748 C CA . GLY A 1 622 ? -35.106 11.556 22.068 1.00 82.69 622 GLY A CA 1
ATOM 4749 C C . GLY A 1 622 ? -34.831 11.830 20.582 1.00 82.69 622 GLY A C 1
ATOM 4750 O O . GLY A 1 622 ? -34.702 10.908 19.788 1.00 82.69 622 GLY A O 1
ATOM 4751 N N . ARG A 1 623 ? -34.753 13.109 20.187 1.00 83.06 623 ARG A N 1
ATOM 4752 C CA . ARG A 1 623 ? -34.410 13.531 18.806 1.00 83.06 623 ARG A CA 1
ATOM 4753 C C . ARG A 1 623 ? -32.941 13.924 18.627 1.00 83.06 623 ARG A C 1
ATOM 4755 O O . ARG A 1 623 ? -32.576 14.466 17.583 1.00 83.06 623 ARG A O 1
ATOM 4762 N N . LYS A 1 624 ? -32.122 13.736 19.660 1.00 92.31 624 LYS A N 1
ATOM 4763 C CA . LYS A 1 624 ? -30.701 14.076 19.657 1.00 92.31 624 LYS A CA 1
ATOM 4764 C C . LYS A 1 624 ? -29.868 12.805 19.563 1.00 92.31 624 LYS A C 1
ATOM 4766 O O . LYS A 1 624 ? -30.248 11.761 20.084 1.00 92.31 624 LYS A O 1
ATOM 4771 N N . LEU A 1 625 ? -28.720 12.930 18.914 1.00 95.81 625 LEU A N 1
ATOM 4772 C CA . LEU A 1 625 ? -27.680 11.916 18.872 1.00 95.81 625 LEU A CA 1
ATOM 4773 C C . LEU A 1 625 ? -26.590 12.301 19.869 1.00 95.81 625 LEU A C 1
ATOM 4775 O O . LEU A 1 625 ? -25.989 13.369 19.741 1.00 95.81 625 LEU A O 1
ATOM 4779 N N . MET A 1 626 ? -26.336 11.443 20.845 1.00 97.69 626 MET A N 1
ATOM 4780 C CA . MET A 1 626 ? -25.199 11.556 21.749 1.00 97.69 626 MET A CA 1
ATOM 4781 C C . MET A 1 626 ? -23.973 10.930 21.090 1.00 97.69 626 MET A C 1
ATOM 4783 O O . MET A 1 626 ? -24.059 9.901 20.420 1.00 97.69 626 MET A O 1
ATOM 4787 N N . ILE A 1 627 ? -22.828 11.582 21.255 1.00 98.31 627 ILE A N 1
ATOM 4788 C CA . ILE A 1 627 ? -21.577 11.218 20.597 1.00 98.31 627 ILE A CA 1
ATOM 4789 C C . ILE A 1 627 ? -20.480 11.268 21.649 1.00 98.31 627 ILE A C 1
ATOM 4791 O O . ILE A 1 627 ? -20.139 12.355 22.123 1.00 98.31 627 ILE A O 1
ATOM 4795 N N . ALA A 1 628 ? -19.920 10.114 21.993 1.00 98.12 628 ALA A N 1
ATOM 4796 C CA . ALA A 1 628 ? -18.742 10.019 22.845 1.00 98.12 628 ALA A CA 1
ATOM 4797 C C . ALA A 1 628 ? -17.497 9.728 22.008 1.00 98.12 628 ALA A C 1
ATOM 4799 O O . ALA A 1 628 ? -17.581 9.246 20.876 1.00 98.12 628 ALA A O 1
ATOM 4800 N N . GLY A 1 629 ? -16.329 10.053 22.547 1.00 96.62 629 GLY A N 1
ATOM 4801 C CA . GLY A 1 629 ? -15.071 9.644 21.952 1.00 96.62 629 GLY A CA 1
ATOM 4802 C C . GLY A 1 629 ? -13.861 10.374 22.504 1.00 96.62 629 GLY A C 1
ATOM 4803 O O . GLY A 1 629 ? -13.834 10.854 23.636 1.00 96.62 629 GLY A O 1
ATOM 4804 N N . HIS A 1 630 ? -12.832 10.458 21.666 1.00 94.75 630 HIS A N 1
ATOM 4805 C CA . HIS A 1 630 ? -11.465 10.737 22.084 1.00 94.75 630 HIS A CA 1
ATOM 4806 C C . HIS A 1 630 ? -10.945 12.021 21.450 1.00 94.75 630 HIS A C 1
ATOM 4808 O O . HIS A 1 630 ? -10.912 12.167 20.225 1.00 94.75 630 HIS A O 1
ATOM 4814 N N . GLY A 1 631 ? -10.459 12.948 22.277 1.00 91.81 631 GLY A N 1
ATOM 4815 C CA . GLY A 1 631 ? -9.899 14.208 21.780 1.00 91.81 631 GLY A CA 1
ATOM 4816 C C . GLY A 1 631 ? -8.537 14.041 21.099 1.00 91.81 631 GLY A C 1
ATOM 4817 O O . GLY A 1 631 ? -8.243 14.735 20.127 1.00 91.81 631 GLY A O 1
ATOM 4818 N N . HIS A 1 632 ? -7.699 13.115 21.583 1.00 93.25 632 HIS A N 1
ATOM 4819 C CA . HIS A 1 632 ? -6.291 13.027 21.180 1.00 93.25 632 HIS A CA 1
ATOM 4820 C C . HIS A 1 632 ? -5.738 11.591 21.179 1.00 93.25 632 HIS A C 1
ATOM 4822 O O . HIS A 1 632 ? -5.243 11.091 22.195 1.00 93.25 632 HIS A O 1
ATOM 4828 N N . LEU A 1 633 ? -5.749 10.948 20.004 1.00 89.50 633 LEU A N 1
ATOM 4829 C CA . LEU A 1 633 ? -5.339 9.547 19.828 1.00 89.50 633 LEU A CA 1
ATOM 4830 C C . LEU A 1 633 ? -3.913 9.225 20.317 1.00 89.50 633 LEU A C 1
ATOM 4832 O O . LEU A 1 633 ? -3.743 8.191 20.961 1.00 89.50 633 LEU A O 1
ATOM 4836 N N . PRO A 1 634 ? -2.878 10.064 20.089 1.00 90.56 634 PRO A N 1
ATOM 4837 C CA . PRO A 1 634 ? -1.533 9.751 20.576 1.00 90.56 634 PRO A CA 1
ATOM 4838 C C . PRO A 1 634 ? -1.424 9.718 22.105 1.00 90.56 634 PRO A C 1
ATOM 4840 O O . PRO A 1 634 ? -0.672 8.907 22.644 1.00 90.56 634 PRO A O 1
ATOM 4843 N N . ALA A 1 635 ? -2.158 10.588 22.813 1.00 91.62 635 ALA A N 1
ATOM 4844 C CA . ALA A 1 635 ? -2.180 10.550 24.278 1.00 91.62 635 ALA A CA 1
ATOM 4845 C C . ALA A 1 635 ? -2.961 9.336 24.772 1.00 91.62 635 ALA A C 1
ATOM 4847 O O . ALA A 1 635 ? -2.472 8.646 25.660 1.00 91.62 635 ALA A O 1
ATOM 4848 N N . LEU A 1 636 ? -4.096 9.023 24.136 1.00 91.88 636 LEU A N 1
ATOM 4849 C CA . LEU A 1 636 ? -4.850 7.810 24.427 1.00 91.88 636 LEU A CA 1
ATOM 4850 C C . LEU A 1 636 ? -3.970 6.562 24.274 1.00 91.88 636 LEU A C 1
ATOM 4852 O O . LEU A 1 636 ? -3.831 5.805 25.223 1.00 91.88 636 LEU A O 1
ATOM 4856 N N . ALA A 1 637 ? -3.285 6.386 23.141 1.00 90.31 637 ALA A N 1
ATOM 4857 C CA . ALA A 1 637 ? -2.428 5.222 22.901 1.00 90.31 637 ALA A CA 1
ATOM 4858 C C . ALA A 1 637 ? -1.318 5.046 23.958 1.00 90.31 637 ALA A C 1
ATOM 4860 O O . ALA A 1 637 ? -0.994 3.920 24.335 1.00 90.31 637 ALA A O 1
ATOM 4861 N N . LYS A 1 638 ? -0.740 6.143 24.466 1.00 89.94 638 LYS A N 1
ATOM 4862 C CA . LYS A 1 638 ? 0.213 6.089 25.589 1.00 89.94 638 LYS A CA 1
ATOM 4863 C C . LYS A 1 638 ? -0.487 5.761 26.905 1.00 89.94 638 LYS A C 1
ATOM 4865 O O . LYS A 1 638 ? 0.002 4.935 27.674 1.00 89.94 638 LYS A O 1
ATOM 4870 N N . PHE A 1 639 ? -1.635 6.393 27.152 1.00 90.94 639 PHE A N 1
ATOM 4871 C CA . PHE A 1 639 ? -2.452 6.164 28.335 1.00 90.94 639 PHE A CA 1
ATOM 4872 C C . PHE A 1 639 ? -2.786 4.676 28.461 1.00 90.94 639 PHE A C 1
ATOM 4874 O O . PHE A 1 639 ? -2.430 4.080 29.478 1.00 90.94 639 PHE A O 1
ATOM 4881 N N . THR A 1 640 ? -3.315 4.045 27.404 1.00 88.75 640 THR A N 1
ATOM 4882 C CA . THR A 1 640 ? -3.719 2.628 27.393 1.00 88.75 640 THR A CA 1
ATOM 4883 C C . THR A 1 640 ? -2.569 1.672 27.714 1.00 88.75 640 THR A C 1
ATOM 4885 O O . THR A 1 640 ? -2.750 0.734 28.486 1.00 88.75 640 THR A O 1
ATOM 4888 N N . GLN A 1 641 ? -1.363 1.917 27.186 1.00 85.94 641 GLN A N 1
ATOM 4889 C CA . GLN A 1 641 ? -0.190 1.057 27.421 1.00 85.94 641 GLN A CA 1
ATOM 4890 C C . GLN A 1 641 ? 0.243 1.013 28.894 1.00 85.94 641 GLN A C 1
ATOM 4892 O O . GLN A 1 641 ? 0.781 0.003 29.353 1.00 85.94 641 GLN A O 1
ATOM 4897 N N . SER A 1 642 ? -0.003 2.090 29.644 1.00 87.75 642 SER A N 1
ATOM 4898 C CA . SER A 1 642 ? 0.345 2.165 31.066 1.00 87.75 642 SER A CA 1
ATOM 4899 C C . SER A 1 642 ? -0.676 1.475 31.980 1.00 87.75 642 SER A C 1
ATOM 4901 O O . SER A 1 642 ? -0.312 1.029 33.067 1.00 87.75 642 SER A O 1
ATOM 4903 N N . ARG A 1 643 ? -1.945 1.342 31.559 1.00 89.44 643 ARG A N 1
ATOM 4904 C CA . ARG A 1 643 ? -3.060 0.996 32.466 1.00 89.44 643 ARG A CA 1
ATOM 4905 C C . ARG A 1 643 ? -2.924 -0.357 33.145 1.00 89.44 643 ARG A C 1
ATOM 4907 O O . ARG A 1 643 ? -3.245 -0.452 34.325 1.00 89.44 643 ARG A O 1
ATOM 4914 N N . ARG A 1 644 ? -2.347 -1.352 32.464 1.00 87.19 644 ARG A N 1
ATOM 4915 C CA . ARG A 1 644 ? -2.060 -2.667 33.065 1.00 87.19 644 ARG A CA 1
ATOM 4916 C C . ARG A 1 644 ? -1.173 -2.598 34.306 1.00 87.19 644 ARG A C 1
ATOM 4918 O O . ARG A 1 644 ? -1.249 -3.483 35.142 1.00 87.19 644 ARG A O 1
ATOM 4925 N N . PHE A 1 645 ? -0.320 -1.578 34.393 1.00 89.25 645 PHE A N 1
ATOM 4926 C CA . PHE A 1 645 ? 0.539 -1.339 35.546 1.00 89.25 645 PHE A CA 1
ATOM 4927 C C . PHE A 1 645 ? -0.165 -0.445 36.559 1.00 89.25 645 PHE A C 1
ATOM 4929 O O . PHE A 1 645 ? -0.145 -0.727 37.744 1.00 89.25 645 PHE A O 1
ATOM 4936 N N . CYS A 1 646 ? -0.812 0.628 36.103 1.00 88.94 646 CYS A N 1
ATOM 4937 C CA . CYS A 1 646 ? -1.392 1.628 37.000 1.00 88.94 646 CYS A CA 1
ATOM 4938 C C . CYS A 1 646 ? -2.598 1.115 37.799 1.00 88.94 646 CYS A C 1
ATOM 4940 O O . CYS A 1 646 ? -2.861 1.609 38.892 1.00 88.94 646 CYS A O 1
ATOM 4942 N N . ASN A 1 647 ? -3.333 0.143 37.255 1.00 86.12 647 ASN A N 1
ATOM 4943 C CA . ASN A 1 647 ? -4.574 -0.370 37.837 1.00 86.12 647 ASN A CA 1
ATOM 4944 C C . ASN A 1 647 ? -4.418 -1.744 38.521 1.00 86.12 647 ASN A C 1
ATOM 4946 O O . ASN A 1 647 ? -5.409 -2.298 39.012 1.00 86.12 647 ASN A O 1
ATOM 4950 N N . ASP A 1 648 ? -3.203 -2.294 38.554 1.00 84.81 648 ASP A N 1
ATOM 4951 C CA . ASP A 1 648 ? -2.855 -3.555 39.210 1.00 84.81 648 ASP A CA 1
ATOM 4952 C C . ASP A 1 648 ? -1.759 -3.267 40.253 1.00 84.81 648 ASP A C 1
ATOM 4954 O O . ASP A 1 648 ? -0.626 -2.980 39.869 1.00 84.81 648 ASP A O 1
ATOM 4958 N N . PRO A 1 649 ? -2.068 -3.299 41.565 1.00 86.44 649 PRO A N 1
ATOM 4959 C CA . PRO A 1 649 ? -1.107 -2.938 42.610 1.00 86.44 649 PRO A CA 1
ATOM 4960 C C . PRO A 1 649 ? 0.203 -3.732 42.545 1.00 86.44 649 PRO A C 1
ATOM 4962 O O . PRO A 1 649 ? 1.275 -3.194 42.812 1.00 86.44 649 PRO A O 1
ATOM 4965 N N . PHE A 1 650 ? 0.128 -5.000 42.144 1.00 86.62 650 PHE A N 1
ATOM 4966 C CA . PHE A 1 650 ? 1.281 -5.887 42.084 1.00 86.62 650 PHE A CA 1
ATOM 4967 C C . PHE A 1 650 ? 2.180 -5.583 40.881 1.00 86.62 650 PHE A C 1
ATOM 4969 O O . PHE A 1 650 ? 3.407 -5.555 41.002 1.00 86.62 650 PHE A O 1
ATOM 4976 N N . GLU A 1 651 ? 1.583 -5.312 39.719 1.00 87.44 651 GLU A N 1
ATOM 4977 C CA . GLU A 1 651 ? 2.327 -4.840 38.544 1.00 87.44 651 GLU A CA 1
ATOM 4978 C C . GLU A 1 651 ? 2.878 -3.426 38.771 1.00 87.44 651 GLU A C 1
ATOM 4980 O O . GLU A 1 651 ? 3.997 -3.127 38.351 1.00 87.44 651 GLU A O 1
ATOM 4985 N N . TYR A 1 652 ? 2.131 -2.565 39.472 1.00 89.69 652 TYR A N 1
ATOM 4986 C CA . TYR A 1 652 ? 2.557 -1.210 39.814 1.00 89.69 652 TYR A CA 1
ATOM 4987 C C . TYR A 1 652 ? 3.836 -1.220 40.647 1.00 89.69 652 TYR A C 1
ATOM 4989 O O . TYR A 1 652 ? 4.783 -0.512 40.318 1.00 89.69 652 TYR A O 1
ATOM 4997 N N . GLU A 1 653 ? 3.909 -2.037 41.701 1.00 90.75 653 GLU A N 1
ATOM 4998 C CA . GLU A 1 653 ? 5.101 -2.129 42.554 1.00 90.75 653 GLU A CA 1
ATOM 4999 C C . GLU A 1 653 ? 6.354 -2.522 41.761 1.00 90.75 653 GLU A C 1
ATOM 5001 O O . GLU A 1 653 ? 7.425 -1.941 41.974 1.00 90.75 653 GLU A O 1
ATOM 5006 N N . ARG A 1 654 ? 6.197 -3.435 40.797 1.00 88.38 654 ARG A N 1
ATOM 5007 C CA . ARG A 1 654 ? 7.263 -3.966 39.931 1.00 88.38 654 ARG A CA 1
ATOM 5008 C C . ARG A 1 654 ? 7.618 -3.070 38.750 1.00 88.38 654 ARG A C 1
ATOM 5010 O O . ARG A 1 654 ? 8.631 -3.309 38.096 1.00 88.38 654 ARG A O 1
ATOM 5017 N N . ALA A 1 655 ? 6.796 -2.068 38.459 1.00 88.69 655 ALA A N 1
ATOM 5018 C CA . ALA A 1 655 ? 7.018 -1.170 37.343 1.00 88.69 655 ALA A CA 1
ATOM 5019 C C . ALA A 1 655 ? 8.247 -0.269 37.572 1.00 88.69 655 ALA A C 1
ATOM 5021 O O . ALA A 1 655 ? 8.498 0.215 38.684 1.00 88.69 655 ALA A O 1
ATOM 5022 N N . ASP A 1 656 ? 8.988 -0.019 36.490 1.00 90.69 656 ASP A N 1
ATOM 5023 C CA . ASP A 1 656 ? 10.092 0.944 36.442 1.00 90.69 656 ASP A CA 1
ATOM 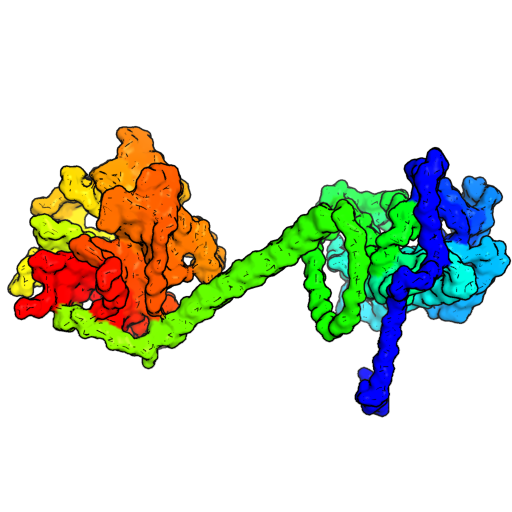5024 C C . ASP A 1 656 ? 9.608 2.367 36.816 1.00 90.69 656 ASP A C 1
ATOM 5026 O O . ASP A 1 656 ? 8.440 2.698 36.558 1.00 90.69 656 ASP A O 1
ATOM 5030 N N . PRO A 1 657 ? 10.460 3.234 37.407 1.00 91.12 657 PRO A N 1
ATOM 5031 C CA . PRO A 1 657 ? 10.089 4.606 37.753 1.00 91.12 657 PRO A CA 1
ATOM 5032 C C . PRO A 1 657 ? 9.410 5.395 36.623 1.00 91.12 657 PRO A C 1
ATOM 5034 O O . PRO A 1 657 ? 8.458 6.125 36.896 1.00 91.12 657 PRO A O 1
ATOM 5037 N N . THR A 1 658 ? 9.816 5.192 35.366 1.00 89.25 658 THR A N 1
ATOM 5038 C CA . THR A 1 658 ? 9.229 5.868 34.191 1.00 89.25 658 THR A CA 1
ATOM 5039 C C . THR A 1 658 ? 7.761 5.493 33.949 1.00 89.25 658 THR A C 1
ATOM 5041 O O . THR A 1 658 ? 6.938 6.332 33.569 1.00 89.25 658 THR A O 1
ATOM 5044 N N . ILE A 1 659 ? 7.383 4.239 34.217 1.00 87.69 659 ILE A N 1
ATOM 5045 C CA . ILE A 1 659 ? 5.992 3.772 34.116 1.00 87.69 659 ILE A CA 1
ATOM 5046 C C . ILE A 1 659 ? 5.172 4.317 35.290 1.00 87.69 659 ILE A C 1
ATOM 5048 O O . ILE A 1 659 ? 4.041 4.756 35.095 1.00 87.69 659 ILE A O 1
ATOM 5052 N N . LYS A 1 660 ? 5.742 4.353 36.501 1.00 90.00 660 LYS A N 1
ATOM 5053 C CA . LYS A 1 660 ? 5.085 4.937 37.687 1.00 90.00 660 LYS A CA 1
ATOM 5054 C C . LYS A 1 660 ? 4.838 6.440 37.535 1.00 90.00 660 LYS A C 1
ATOM 5056 O O . LYS A 1 660 ? 3.840 6.964 38.024 1.00 90.00 660 LYS A O 1
ATOM 5061 N N . GLU A 1 661 ? 5.745 7.152 36.879 1.00 90.44 661 GLU A N 1
ATOM 5062 C CA . GLU A 1 661 ? 5.554 8.545 36.461 1.00 90.44 661 GLU A CA 1
ATOM 5063 C C . GLU A 1 661 ? 4.446 8.656 35.406 1.00 90.44 661 GLU A C 1
ATOM 5065 O O . GLU A 1 661 ? 3.487 9.398 35.601 1.00 90.44 661 GLU A O 1
ATOM 5070 N N . SER A 1 662 ? 4.474 7.800 34.379 1.00 88.94 662 SER A N 1
ATOM 5071 C CA . SER A 1 662 ? 3.413 7.726 33.364 1.00 88.94 662 SER A CA 1
ATOM 5072 C C . SER A 1 662 ? 2.022 7.472 33.962 1.00 88.94 662 SER A C 1
ATOM 5074 O O . SER A 1 662 ? 1.034 8.013 33.473 1.00 88.94 662 SER A O 1
ATOM 5076 N N . CYS A 1 663 ? 1.919 6.689 35.041 1.00 88.94 663 CYS A N 1
ATOM 5077 C CA . CYS A 1 663 ? 0.656 6.469 35.748 1.00 88.94 663 CYS A CA 1
ATOM 5078 C C . CYS A 1 663 ? 0.064 7.739 36.366 1.00 88.94 663 CYS A C 1
ATOM 5080 O O . CYS A 1 663 ? -1.158 7.822 36.479 1.00 88.94 663 CYS A O 1
ATOM 5082 N N . ARG A 1 664 ? 0.917 8.696 36.749 1.00 86.44 664 ARG A N 1
ATOM 5083 C CA . ARG A 1 664 ? 0.540 9.964 37.384 1.00 86.44 664 ARG A CA 1
ATOM 5084 C C . ARG A 1 664 ? 0.309 11.080 36.367 1.00 86.44 664 ARG A C 1
ATOM 5086 O O . ARG A 1 664 ? -0.579 11.898 36.569 1.00 86.44 664 ARG A O 1
ATOM 5093 N N . GLU A 1 665 ? 1.098 11.113 35.295 1.00 87.31 665 GLU A N 1
ATOM 5094 C CA . GLU A 1 665 ? 1.128 12.252 34.369 1.00 87.31 665 GLU A CA 1
ATOM 5095 C C . GLU A 1 665 ? 0.336 12.045 33.076 1.00 87.31 665 GLU A C 1
ATOM 5097 O O . GLU A 1 665 ? -0.135 13.017 32.482 1.00 87.31 665 GLU A O 1
ATOM 5102 N N . LEU A 1 666 ? 0.192 10.803 32.595 1.00 90.19 666 LEU A N 1
ATOM 5103 C CA . LEU A 1 666 ? -0.524 10.571 31.343 1.00 90.19 666 LEU A CA 1
ATOM 5104 C C . LEU A 1 666 ? -2.017 10.820 31.526 1.00 90.19 666 LEU A C 1
ATOM 5106 O O . LEU A 1 666 ? -2.678 10.195 32.351 1.00 90.19 666 LEU A O 1
ATOM 5110 N N . GLN A 1 667 ? -2.547 11.679 30.664 1.00 91.44 667 GLN A N 1
ATOM 5111 C CA . GLN A 1 667 ? -3.957 12.028 30.593 1.00 91.44 667 GLN A CA 1
ATOM 5112 C C . GLN A 1 667 ? -4.535 11.615 29.239 1.00 91.44 667 GLN A C 1
ATOM 5114 O O . GLN A 1 667 ? -3.879 11.771 28.205 1.00 91.44 667 GLN A O 1
ATOM 5119 N N . ALA A 1 668 ? -5.776 11.132 29.237 1.00 93.31 668 ALA A N 1
ATOM 5120 C CA . ALA A 1 668 ? -6.559 10.902 28.028 1.00 93.31 668 ALA A CA 1
ATOM 5121 C C . ALA A 1 668 ? -7.740 11.878 27.995 1.00 93.31 668 ALA A C 1
ATOM 5123 O O . ALA A 1 668 ? -8.422 12.061 28.998 1.00 93.31 668 ALA A O 1
ATOM 5124 N N . VAL A 1 669 ? -7.955 12.516 26.845 1.00 95.00 669 VAL A N 1
ATOM 5125 C CA . VAL A 1 669 ? -9.016 13.515 26.665 1.00 95.00 669 VAL A CA 1
ATOM 5126 C C . VAL A 1 669 ? -10.321 12.813 26.321 1.00 95.00 669 VAL A C 1
ATOM 5128 O O . VAL A 1 669 ? -10.390 12.144 25.287 1.00 95.00 669 VAL A O 1
ATOM 5131 N N . SER A 1 670 ? -11.338 13.026 27.148 1.00 96.50 670 SER A N 1
ATOM 5132 C CA . SER A 1 670 ? -12.727 12.683 26.852 1.00 96.50 670 SER A CA 1
ATOM 5133 C C . SER A 1 670 ? -13.404 13.783 26.061 1.00 96.50 670 SER A C 1
ATOM 5135 O O . SER A 1 670 ? -13.131 14.969 26.264 1.00 96.50 670 SER A O 1
ATOM 5137 N N . TRP A 1 671 ? -14.315 13.388 25.180 1.00 97.50 671 TRP A N 1
ATOM 5138 C CA . TRP A 1 671 ? -15.136 14.310 24.419 1.00 97.50 671 TRP A CA 1
ATOM 5139 C C . TRP A 1 671 ? -16.543 13.753 24.252 1.00 97.50 671 TRP A C 1
ATOM 5141 O O . TRP A 1 671 ? -16.747 12.725 23.613 1.00 97.50 671 TRP A O 1
ATOM 5151 N N . VAL A 1 672 ? -17.524 14.476 24.782 1.00 98.19 672 VAL A N 1
ATOM 5152 C CA . VAL A 1 672 ? -18.943 14.165 24.637 1.00 98.19 672 VAL A CA 1
ATOM 5153 C C . VAL A 1 672 ? -19.662 15.351 24.020 1.00 98.19 672 VAL A C 1
ATOM 5155 O O . VAL A 1 672 ? -19.510 16.496 24.453 1.00 98.19 672 VAL A O 1
ATOM 5158 N N . SER A 1 673 ? -20.439 15.078 22.979 1.00 97.94 673 SER A N 1
ATOM 5159 C CA . SER A 1 673 ? -21.269 16.056 22.280 1.00 97.94 673 SER A CA 1
ATOM 5160 C C . SER A 1 673 ? -22.676 15.514 22.064 1.00 97.94 673 SER A C 1
ATOM 5162 O O . SER A 1 673 ? -22.879 14.306 22.017 1.00 97.94 673 SER A O 1
ATOM 5164 N N . GLU A 1 674 ? -23.630 16.416 21.882 1.00 96.44 674 GLU A N 1
ATOM 5165 C CA . GLU A 1 674 ? -24.950 16.109 21.339 1.00 96.44 674 GLU A CA 1
ATOM 5166 C C . GLU A 1 674 ? -25.098 16.749 19.956 1.00 96.44 674 GLU A C 1
ATOM 5168 O O . GLU A 1 674 ? -24.514 17.801 19.674 1.00 96.44 674 GLU A O 1
ATOM 5173 N N . TRP A 1 675 ? -25.873 16.118 19.081 1.00 96.56 675 TRP A N 1
ATOM 5174 C CA . TRP A 1 675 ? -26.196 16.646 17.763 1.00 96.56 675 TRP A CA 1
ATOM 5175 C C . TRP A 1 675 ? -27.690 16.522 17.461 1.00 96.56 675 TRP A C 1
ATOM 5177 O O . TRP A 1 675 ? -28.321 15.520 17.791 1.00 96.56 675 TRP A O 1
ATOM 5187 N N . SER A 1 676 ? -28.251 17.531 16.797 1.00 93.12 676 SER A N 1
ATOM 5188 C CA . SER A 1 676 ? -29.567 17.458 16.151 1.00 93.12 676 SER A CA 1
ATOM 5189 C C . SER A 1 676 ? -29.568 18.256 14.852 1.00 93.12 676 SER A C 1
ATOM 5191 O O . SER A 1 676 ? -28.739 19.149 14.668 1.00 93.12 676 SER A O 1
ATOM 5193 N N . GLU A 1 677 ? -30.531 17.989 13.970 1.00 87.62 677 GLU A N 1
ATOM 5194 C CA . GLU A 1 677 ? -30.684 18.749 12.722 1.00 87.62 677 GLU A CA 1
ATOM 5195 C C . GLU A 1 677 ? -30.923 20.246 12.963 1.00 87.62 677 GLU A C 1
ATOM 5197 O O . GLU A 1 677 ? -30.455 21.077 12.188 1.00 87.62 677 GLU A O 1
ATOM 5202 N N . THR A 1 678 ? -31.629 20.602 14.042 1.00 89.69 678 THR A N 1
ATOM 5203 C CA . THR A 1 678 ? -32.013 21.989 14.338 1.00 89.69 678 THR A CA 1
ATOM 5204 C C . THR A 1 678 ? -30.939 22.771 15.086 1.00 89.69 678 THR A C 1
ATOM 5206 O O . THR A 1 678 ? -30.771 23.960 14.831 1.00 89.69 678 THR A O 1
ATOM 5209 N N . GLU A 1 679 ? -30.228 22.135 16.021 1.00 91.62 679 GLU A N 1
ATOM 5210 C CA . GLU A 1 679 ? -29.247 22.814 16.887 1.00 91.62 679 GLU A CA 1
ATOM 5211 C C . GLU A 1 679 ? -27.799 22.624 16.413 1.00 91.62 679 GLU A C 1
ATOM 5213 O O . GLU A 1 679 ? -26.901 23.335 16.862 1.00 91.62 679 GLU A O 1
ATOM 5218 N N . GLY A 1 680 ? -27.553 21.684 15.496 1.00 93.88 680 GLY A N 1
ATOM 5219 C CA . GLY A 1 680 ? -26.205 21.306 15.093 1.00 93.88 680 GLY A CA 1
ATOM 5220 C C . GLY A 1 680 ? -25.452 20.582 16.211 1.00 93.88 680 GLY A C 1
ATOM 5221 O O . GLY A 1 680 ? -26.052 19.951 17.078 1.00 93.88 680 GLY A O 1
ATOM 5222 N N . LEU A 1 681 ? -24.118 20.627 16.151 1.00 96.38 681 LEU A N 1
ATOM 5223 C CA . LEU A 1 681 ? -23.234 19.964 17.113 1.00 96.38 681 LEU A CA 1
ATOM 5224 C C . LEU A 1 681 ? -23.001 20.860 18.334 1.00 96.38 681 LEU A C 1
ATOM 5226 O O . LEU A 1 681 ? -22.511 21.981 18.193 1.00 96.38 681 LEU A O 1
ATOM 5230 N N . LYS A 1 682 ? -23.266 20.338 19.532 1.00 96.25 682 LYS A N 1
ATOM 5231 C CA . LYS A 1 682 ? -23.025 21.016 20.808 1.00 96.25 682 LYS A CA 1
ATOM 5232 C C . LYS A 1 682 ? -22.153 20.155 21.713 1.00 96.25 682 LYS A C 1
ATOM 5234 O O . LYS A 1 682 ? -22.474 19.007 21.996 1.00 96.25 682 LYS A O 1
ATOM 5239 N N . HIS A 1 683 ? -21.053 20.721 22.199 1.00 97.25 683 HIS A N 1
ATOM 5240 C CA . HIS A 1 683 ? -20.155 20.031 23.124 1.00 97.25 683 HIS A CA 1
ATOM 5241 C C . HIS A 1 683 ? -20.712 20.075 24.547 1.00 97.25 683 HIS A C 1
ATOM 5243 O O . HIS A 1 683 ? -21.073 21.144 25.042 1.00 97.25 683 HIS A O 1
ATOM 5249 N N . LEU A 1 684 ? -20.783 18.914 25.189 1.00 96.69 684 LEU A N 1
ATOM 5250 C CA . LEU A 1 684 ? -21.324 18.739 26.533 1.00 96.69 684 LEU A CA 1
ATOM 5251 C C . LEU A 1 684 ? -20.205 18.645 27.570 1.00 96.69 684 LEU A C 1
ATOM 5253 O O . LEU A 1 684 ? -20.231 19.367 28.566 1.00 96.69 684 LEU A O 1
ATOM 5257 N N . TYR A 1 685 ? -19.203 17.810 27.301 1.00 97.69 685 TYR A N 1
ATOM 5258 C CA . TYR A 1 685 ? -18.079 17.568 28.200 1.00 97.69 685 TYR A CA 1
ATOM 5259 C C . TYR A 1 685 ? -16.791 17.374 27.400 1.00 97.69 685 TYR A C 1
ATOM 5261 O O . TYR A 1 685 ? -16.738 16.529 26.508 1.00 97.69 685 TYR A O 1
ATOM 5269 N N . VAL A 1 686 ? -15.762 18.161 27.707 1.00 97.38 686 VAL A N 1
ATOM 5270 C CA . VAL A 1 686 ? -14.408 18.020 27.158 1.00 97.38 686 VAL A CA 1
ATOM 5271 C C . VAL A 1 686 ? -13.427 18.259 28.293 1.00 97.38 686 VAL A C 1
ATOM 5273 O O . VAL A 1 686 ? -13.225 19.400 28.705 1.00 97.38 686 VAL A O 1
ATOM 5276 N N . ASP A 1 687 ? -12.834 17.192 28.815 1.00 95.12 687 ASP A N 1
ATOM 5277 C CA . ASP A 1 687 ? -11.862 17.267 29.907 1.00 95.12 687 ASP A CA 1
ATOM 5278 C C . ASP A 1 687 ? -10.963 16.015 29.918 1.00 95.12 687 ASP A C 1
ATOM 5280 O O . ASP A 1 687 ? -11.130 15.083 29.129 1.00 95.12 687 ASP A O 1
ATOM 5284 N N . THR A 1 688 ? -9.972 16.015 30.801 1.00 93.62 688 THR A N 1
ATOM 5285 C CA . THR A 1 688 ? -9.112 14.887 31.153 1.00 93.62 688 THR A CA 1
ATOM 5286 C C . THR A 1 688 ? -9.422 14.305 32.535 1.00 93.62 688 THR A C 1
ATOM 5288 O O . THR A 1 688 ? -8.832 13.283 32.879 1.00 93.62 688 THR A O 1
ATOM 5291 N N . GLU A 1 689 ? -10.315 14.925 33.322 1.00 92.12 689 GLU A N 1
ATOM 5292 C CA . GLU A 1 689 ? -10.698 14.450 34.662 1.00 92.12 689 GLU A CA 1
ATOM 5293 C C . GLU A 1 689 ? -11.329 13.053 34.628 1.00 92.12 689 GLU A C 1
ATOM 5295 O O . GLU A 1 689 ? -10.815 12.137 35.265 1.00 92.12 689 GLU A O 1
ATOM 5300 N N . TYR A 1 690 ? -12.391 12.865 33.840 1.00 94.19 690 TYR A N 1
ATOM 5301 C CA . TYR A 1 690 ? -12.889 11.538 33.496 1.00 94.19 690 TYR A CA 1
ATOM 5302 C C . TYR A 1 690 ? -12.274 11.140 32.153 1.00 94.19 690 TYR A C 1
ATOM 5304 O O . TYR A 1 690 ? -12.585 11.789 31.152 1.00 94.19 690 TYR A O 1
ATOM 5312 N N . PRO A 1 691 ? -11.365 10.151 32.089 1.00 92.25 691 PRO A N 1
ATOM 5313 C CA . PRO A 1 691 ? -10.554 9.917 30.899 1.00 92.25 691 PRO A CA 1
ATOM 5314 C C . PRO A 1 691 ? -11.251 9.034 29.858 1.00 92.25 691 PRO A C 1
ATOM 5316 O O . PRO A 1 691 ? -11.939 8.077 30.199 1.00 92.25 691 PRO A O 1
ATOM 5319 N N . SER A 1 692 ? -10.948 9.289 28.580 1.00 91.00 692 SER A N 1
ATOM 5320 C CA . SER A 1 692 ? -11.221 8.378 27.459 1.00 91.00 692 SER A CA 1
ATOM 5321 C C . SER A 1 692 ? -12.684 7.917 27.330 1.00 91.00 692 SER A C 1
ATOM 5323 O O . SER A 1 692 ? -12.949 6.718 27.230 1.00 91.00 692 SER A O 1
ATOM 5325 N N . SER A 1 693 ? -13.631 8.857 27.323 1.00 96.56 693 SER A N 1
ATOM 5326 C CA . SER A 1 693 ? -15.056 8.569 27.138 1.00 96.56 693 SER A CA 1
ATOM 5327 C C . SER A 1 693 ? -15.306 7.687 25.914 1.00 96.56 693 SER A C 1
ATOM 5329 O O . SER A 1 693 ? -14.932 8.067 24.804 1.00 96.56 693 SER A O 1
ATOM 5331 N N . SER A 1 694 ? -15.953 6.546 26.123 1.00 95.75 694 SER A N 1
ATOM 5332 C CA . SER A 1 694 ? -16.290 5.575 25.080 1.00 95.75 694 SER A CA 1
ATOM 5333 C C . SER A 1 694 ? -17.765 5.670 24.700 1.00 95.75 694 SER A C 1
ATOM 5335 O O . SER A 1 694 ? -18.082 5.741 23.516 1.00 95.75 694 SER A O 1
ATOM 5337 N N . THR A 1 695 ? -18.654 5.798 25.692 1.00 97.88 695 THR A N 1
ATOM 5338 C CA . THR A 1 695 ? -20.105 5.919 25.494 1.00 97.88 695 THR A CA 1
ATOM 5339 C C . THR A 1 695 ? -20.683 7.043 26.339 1.00 97.88 695 THR A C 1
ATOM 5341 O O . THR A 1 695 ? -20.265 7.271 27.473 1.00 97.88 695 THR A O 1
ATOM 5344 N N . ALA A 1 696 ? -21.661 7.755 25.786 1.00 97.75 696 ALA A N 1
ATOM 5345 C CA . ALA A 1 696 ? -22.465 8.718 26.519 1.00 97.75 696 ALA A CA 1
ATOM 5346 C C . ALA A 1 696 ? -23.936 8.487 26.197 1.00 97.75 696 ALA A C 1
ATOM 5348 O O . ALA A 1 696 ? -24.293 8.390 25.025 1.00 97.75 696 ALA A O 1
ATOM 5349 N N . VAL A 1 697 ? -24.770 8.434 27.227 1.00 97.19 697 VAL A N 1
ATOM 5350 C CA . VAL A 1 697 ? -26.220 8.233 27.131 1.00 97.19 697 VAL A CA 1
ATOM 5351 C C . VAL A 1 697 ? -26.947 9.269 27.974 1.00 97.19 697 VAL A C 1
ATOM 5353 O O . VAL A 1 697 ? -26.384 9.812 28.930 1.00 97.19 697 VAL A O 1
ATOM 5356 N N . ARG A 1 698 ? -28.203 9.557 27.629 1.00 95.56 698 ARG A N 1
ATOM 5357 C CA . ARG A 1 698 ? -29.027 10.505 28.378 1.00 95.56 698 ARG A CA 1
ATOM 5358 C C . ARG A 1 698 ? -30.499 10.121 28.333 1.00 95.56 698 ARG A C 1
ATOM 5360 O O . ARG A 1 698 ? -31.098 10.138 27.262 1.00 95.56 698 ARG A O 1
ATOM 5367 N N . ASP A 1 699 ? -31.077 9.912 29.508 1.00 94.38 699 ASP A N 1
ATOM 5368 C CA . ASP A 1 699 ? -32.522 9.865 29.709 1.00 94.38 699 ASP A CA 1
ATOM 5369 C C . ASP A 1 699 ? -33.018 11.312 29.830 1.00 94.38 699 ASP A C 1
ATOM 5371 O O . ASP A 1 699 ? -32.902 11.961 30.879 1.00 94.38 699 ASP A O 1
ATOM 5375 N N . ALA A 1 700 ? -33.534 11.849 28.724 1.00 89.69 700 ALA A N 1
ATOM 5376 C CA . ALA A 1 700 ? -34.045 13.216 28.678 1.00 89.69 700 ALA A CA 1
ATOM 5377 C C . ALA A 1 700 ? -35.305 13.399 29.544 1.00 89.69 700 ALA A C 1
ATOM 5379 O O . ALA A 1 700 ? -35.555 14.504 30.023 1.00 89.69 700 ALA A O 1
ATOM 5380 N N . GLY A 1 701 ? -36.081 12.333 29.772 1.00 88.12 701 GLY A N 1
ATOM 5381 C CA . GLY A 1 701 ? -37.287 12.369 30.598 1.00 88.12 701 GLY A CA 1
ATOM 5382 C C . GLY A 1 701 ? -36.981 12.517 32.089 1.00 88.12 701 GLY A C 1
ATOM 5383 O O . GLY A 1 701 ? -37.739 13.160 32.817 1.00 88.12 701 GLY A O 1
ATOM 5384 N N . LYS A 1 702 ? -35.856 11.960 32.549 1.00 90.00 702 LYS A N 1
ATOM 5385 C CA . LYS A 1 702 ? -35.368 12.102 33.932 1.00 90.00 702 LYS A CA 1
ATOM 5386 C C . LYS A 1 702 ? -34.312 13.190 34.104 1.00 90.00 702 LYS A C 1
ATOM 5388 O O . LYS A 1 702 ? -33.976 13.515 35.243 1.00 90.00 702 LYS A O 1
ATOM 5393 N N . GLY A 1 703 ? -33.789 13.730 33.006 1.00 91.44 703 GLY A N 1
ATOM 5394 C CA . GLY A 1 703 ? -32.681 14.679 33.023 1.00 91.44 703 GLY A CA 1
ATOM 5395 C C . GLY A 1 703 ? -31.416 14.062 33.615 1.00 91.44 703 GLY A C 1
ATOM 5396 O O . GLY A 1 703 ? -30.733 14.705 34.406 1.00 91.44 703 GLY A O 1
ATOM 5397 N N . VAL A 1 704 ? -31.139 12.794 33.302 1.00 94.31 704 VAL A N 1
ATOM 5398 C CA . VAL A 1 704 ? -29.966 12.062 33.802 1.00 94.31 704 VAL A CA 1
ATOM 5399 C C . VAL A 1 704 ? -29.111 11.650 32.625 1.00 94.31 704 VAL A C 1
ATOM 5401 O O . VAL A 1 704 ? -29.618 11.106 31.646 1.00 94.31 704 VAL A O 1
ATOM 5404 N N . GLY A 1 705 ? -27.809 11.876 32.731 1.00 96.44 705 GLY A N 1
ATOM 5405 C CA . GLY A 1 705 ? -26.864 11.386 31.749 1.00 96.44 705 GLY A CA 1
ATOM 5406 C C . GLY A 1 705 ? -25.698 10.648 32.373 1.00 96.44 705 GLY A C 1
ATOM 5407 O O . GLY A 1 705 ? -25.343 10.873 33.532 1.00 96.44 705 GLY A O 1
ATOM 5408 N N . ILE A 1 706 ? -25.129 9.741 31.586 1.00 98.00 706 ILE A N 1
ATOM 5409 C CA . IL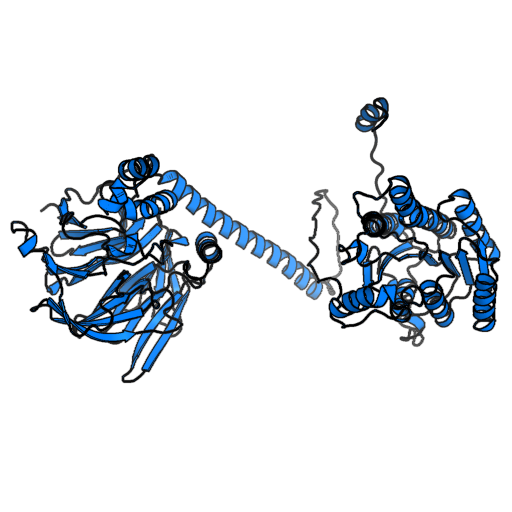E A 1 706 ? -24.037 8.861 31.989 1.00 98.00 706 ILE A CA 1
ATOM 5410 C C . ILE A 1 706 ? -22.968 8.891 30.900 1.00 98.00 706 ILE A C 1
ATOM 5412 O O . ILE A 1 706 ? -23.284 8.778 29.717 1.00 98.00 706 ILE A O 1
ATOM 5416 N N . ILE A 1 707 ? -21.708 9.034 31.303 1.00 98.12 707 ILE A N 1
ATOM 5417 C CA . ILE A 1 707 ? -20.529 8.853 30.457 1.00 98.12 707 ILE A CA 1
ATOM 5418 C C . ILE A 1 707 ? -19.748 7.665 31.016 1.00 98.12 707 ILE A C 1
ATOM 5420 O O . ILE A 1 707 ? -19.384 7.655 32.195 1.00 98.12 707 ILE A O 1
ATOM 5424 N N . SER A 1 708 ? -19.473 6.680 30.169 1.00 97.19 708 SER A N 1
ATOM 5425 C CA . SER A 1 708 ? -18.510 5.620 30.452 1.00 97.19 708 SER A CA 1
ATOM 5426 C C . SER A 1 708 ? -17.217 5.841 29.681 1.00 97.19 708 SER A C 1
ATOM 5428 O O . SER A 1 708 ? -17.167 6.635 28.736 1.00 97.19 708 SER A O 1
ATOM 5430 N N . GLY A 1 709 ? -16.148 5.179 30.112 1.00 93.19 709 GLY A N 1
ATOM 5431 C CA . GLY A 1 709 ? -14.818 5.406 29.575 1.00 93.19 709 GLY A CA 1
ATOM 5432 C C . GLY A 1 709 ? -13.998 4.138 29.426 1.00 93.19 709 GLY A C 1
ATOM 5433 O O . GLY A 1 709 ? -13.911 3.292 30.326 1.00 93.19 709 GLY A O 1
ATOM 5434 N N . LEU A 1 710 ? -13.294 4.083 28.301 1.00 87.81 710 LEU A N 1
ATOM 5435 C CA . LEU A 1 710 ? -12.276 3.095 28.004 1.00 87.81 710 LEU A CA 1
ATOM 5436 C C . LEU A 1 710 ? -11.092 3.303 28.970 1.00 87.81 710 LEU A C 1
ATOM 5438 O O . LEU A 1 710 ? -10.414 4.328 28.955 1.00 87.81 710 LEU A O 1
ATOM 5442 N N . TYR A 1 711 ? -10.831 2.322 29.835 1.00 87.88 711 TYR A N 1
ATOM 5443 C CA . TYR A 1 711 ? -9.848 2.397 30.931 1.00 87.88 711 TYR A CA 1
ATOM 5444 C C . TYR A 1 711 ? -10.126 3.411 32.056 1.00 87.88 711 TYR A C 1
ATOM 5446 O O . TYR A 1 711 ? -9.243 3.642 32.892 1.00 87.88 711 TYR A O 1
ATOM 5454 N N . ALA A 1 712 ? -11.325 3.991 32.120 1.00 91.19 712 ALA A N 1
ATOM 5455 C CA . ALA A 1 712 ? -11.745 4.811 33.253 1.00 91.19 712 ALA A CA 1
ATOM 5456 C C . ALA A 1 712 ? -12.136 3.936 34.456 1.00 91.19 712 ALA A C 1
ATOM 5458 O O . ALA A 1 712 ? -12.543 2.783 34.292 1.00 91.19 712 ALA A O 1
ATOM 5459 N N . LYS A 1 713 ? -12.014 4.479 35.669 1.00 93.06 713 LYS A N 1
ATOM 5460 C CA . LYS A 1 713 ? -12.623 3.899 36.873 1.00 93.06 713 LYS A CA 1
ATOM 5461 C C . LYS A 1 713 ? -14.002 4.518 37.058 1.00 93.06 713 LYS A C 1
ATOM 5463 O O . LYS A 1 713 ? -14.141 5.728 36.901 1.00 93.06 713 LYS A O 1
ATOM 5468 N N . GLY A 1 714 ? -14.997 3.698 37.379 1.00 95.50 714 GLY A N 1
ATOM 5469 C CA . GLY A 1 714 ? -16.362 4.171 37.557 1.00 95.50 714 GLY A CA 1
ATOM 5470 C C . GLY A 1 714 ? -17.007 4.723 36.282 1.00 95.50 714 GLY A C 1
ATOM 5471 O O . GLY A 1 714 ? -16.518 4.532 35.163 1.00 95.50 714 GLY A O 1
ATOM 5472 N N . ILE A 1 715 ? -18.112 5.438 36.472 1.00 97.19 715 ILE A N 1
ATOM 5473 C CA . ILE A 1 715 ? -18.854 6.162 35.429 1.00 97.19 715 ILE A CA 1
ATOM 5474 C C . ILE A 1 715 ? -19.118 7.594 35.885 1.00 97.19 715 ILE A C 1
ATOM 5476 O O . ILE A 1 715 ? -19.352 7.829 37.070 1.00 97.19 715 ILE A O 1
ATOM 5480 N N . LEU A 1 716 ? -19.093 8.547 34.954 1.00 97.50 716 LEU A N 1
ATOM 5481 C CA . LEU A 1 716 ? -19.470 9.930 35.234 1.00 97.50 716 LEU A CA 1
ATOM 5482 C C . LEU A 1 716 ? -20.975 10.081 35.040 1.00 97.50 716 LEU A C 1
ATOM 5484 O O . LEU A 1 716 ? -21.512 9.725 33.994 1.00 97.50 716 LEU A O 1
ATOM 5488 N N . ILE A 1 717 ? -21.654 10.624 36.041 1.00 95.81 717 ILE A N 1
ATOM 5489 C CA . ILE A 1 717 ? -23.094 10.860 36.031 1.00 95.81 717 ILE A CA 1
ATOM 5490 C C . ILE A 1 717 ? -23.345 12.348 36.218 1.00 95.81 717 ILE A C 1
ATOM 5492 O O . ILE A 1 717 ? -22.758 12.983 37.093 1.00 95.81 717 ILE A O 1
ATOM 5496 N N . TRP A 1 718 ? -24.245 12.904 35.414 1.00 95.25 718 TRP A N 1
ATOM 5497 C CA . TRP A 1 718 ? -24.742 14.260 35.608 1.00 95.25 718 TRP A CA 1
ATOM 5498 C C . TRP A 1 718 ? -26.263 14.269 35.661 1.00 95.25 718 TRP A C 1
ATOM 5500 O O . TRP A 1 718 ? -26.940 13.366 35.156 1.00 95.25 718 TRP A O 1
ATOM 5510 N N . ARG A 1 719 ? -26.800 15.308 36.297 1.00 92.50 719 ARG A N 1
ATOM 5511 C CA . ARG A 1 719 ? -28.238 15.557 36.362 1.00 92.50 719 ARG A CA 1
ATOM 5512 C C . ARG A 1 719 ? -28.506 16.983 35.919 1.00 92.50 719 ARG A C 1
ATOM 5514 O O . ARG A 1 719 ? -27.819 17.905 36.362 1.00 92.50 719 ARG A O 1
ATOM 5521 N N . ASP A 1 720 ? -29.487 17.149 35.044 1.00 88.12 720 ASP A N 1
ATOM 5522 C CA . ASP A 1 720 ? -29.920 18.459 34.580 1.00 88.12 720 ASP A CA 1
ATOM 5523 C C . ASP A 1 720 ? -30.363 19.308 35.782 1.00 88.12 720 ASP A C 1
ATOM 5525 O O . ASP A 1 720 ? -30.935 18.804 36.756 1.00 88.12 720 ASP A O 1
ATOM 5529 N N . ALA A 1 721 ? -30.066 20.608 35.738 1.00 74.38 721 ALA A N 1
ATOM 5530 C CA . ALA A 1 721 ? -30.519 21.526 36.774 1.00 74.38 721 ALA A CA 1
ATOM 5531 C C . ALA A 1 721 ? -32.058 21.544 36.794 1.00 74.38 721 ALA A C 1
ATOM 5533 O O . ALA A 1 721 ? -32.678 21.800 35.761 1.00 74.38 721 ALA A O 1
ATOM 5534 N N . LYS A 1 722 ? -32.641 21.227 37.957 1.00 56.09 722 LYS A N 1
ATOM 5535 C CA . LYS A 1 722 ? -34.092 21.248 38.188 1.00 56.09 722 LYS A CA 1
ATOM 5536 C C . LYS A 1 722 ? -34.687 22.643 38.056 1.00 56.09 722 LYS A C 1
ATOM 5538 O O . LYS A 1 722 ? -34.013 23.607 38.491 1.00 56.09 722 LYS A O 1
#

Solvent-accessible surface area (backbone atoms only — not comparable to full-atom values): 37946 Å² total; per-residue (Å²): 128,97,51,77,72,65,57,63,50,63,78,70,58,79,79,86,75,87,64,67,66,84,86,75,69,80,41,45,66,69,75,67,87,64,70,80,47,97,74,68,44,83,65,60,35,48,31,28,70,48,20,36,40,27,33,30,26,85,38,76,54,37,42,47,32,50,51,46,37,48,76,30,46,29,44,24,38,39,32,30,26,71,65,52,80,43,71,70,41,42,51,55,50,52,50,51,43,67,77,38,71,92,37,51,77,48,72,44,62,46,58,55,69,38,60,66,63,45,41,53,48,47,53,48,39,31,69,76,61,70,42,58,40,33,40,38,38,56,45,66,71,82,59,77,43,50,76,92,76,52,52,68,68,58,40,49,50,32,31,37,43,38,32,49,9,47,48,43,49,50,50,37,45,48,53,52,17,54,75,67,57,65,12,34,29,36,38,39,61,46,27,45,42,37,79,44,86,60,73,92,56,42,30,64,43,38,26,50,18,28,32,49,41,60,53,50,30,38,52,50,16,57,60,33,43,49,49,40,27,31,18,28,33,35,19,44,39,64,59,62,45,80,91,64,62,56,81,94,37,48,68,59,52,49,53,47,12,74,64,14,77,64,58,46,62,42,54,47,66,73,51,26,63,57,53,38,36,54,63,8,65,72,19,73,85,62,55,42,47,75,46,76,53,39,62,65,52,68,79,92,67,87,77,82,83,83,81,81,88,76,94,76,84,89,87,88,83,90,80,79,90,75,69,52,64,66,54,45,49,52,51,45,48,56,50,48,49,49,52,50,48,50,50,50,51,50,51,50,51,51,55,51,50,52,55,53,48,32,38,63,51,28,31,82,95,60,44,80,71,43,76,68,54,72,63,67,48,75,43,54,56,91,78,41,29,18,21,31,25,66,44,76,43,73,94,76,44,31,34,40,34,27,25,15,65,24,44,49,26,54,24,64,88,83,57,37,82,48,80,83,74,87,46,50,36,46,46,33,41,31,38,76,78,59,80,88,62,58,69,76,76,28,46,44,73,41,43,73,38,85,52,88,54,63,88,52,31,34,44,42,20,52,32,68,22,80,91,66,28,28,35,42,34,24,24,63,19,87,95,50,40,34,34,41,34,23,40,46,41,76,90,78,36,34,31,36,52,72,51,78,48,72,48,89,88,42,63,33,60,34,20,36,31,61,77,43,69,49,32,31,39,35,19,16,33,40,70,51,43,35,84,82,34,56,68,58,24,48,50,42,43,78,66,40,42,73,59,6,28,31,29,40,39,40,63,50,101,88,48,76,49,74,43,71,31,41,72,33,23,29,13,28,12,33,32,72,79,51,100,47,33,37,39,36,21,16,34,54,68,19,26,36,39,32,25,36,53,83,47,92,69,48,49,43,80,74,51,72,49,82,46,84,33,29,37,33,28,43,27,72,34,91,85,29,40,27,37,7,6,35,28,18,66,74,42,34,59,54,36,56,73,43,40,48,30,65,78,30,76,70,46,38,73,70,44,54,70,71,54,57,47,44,57,74,67,55,52,22,29,14,31,32,30,41,33,31,96,87,77,39,80,45,76,32,39,28,44,50,86,66,29,26,24,22,18,34,42,40,47,74,92,77,36,36,35,41,37,25,8,52,78,17,60,20,36,39,37,33,46,58,87,129

Nearest PDB structures (foldseek):
  6y15-assembly1_A  TM=9.009E-01  e=1.046E-19  Levilactobacillus brevis
  4rf4-assembly1_A  TM=9.003E-01  e=3.657E-19  Lentilactobacillus kefiri
  4rf3-assembly1_A  TM=8.990E-01  e=2.638E-19  Lentilactobacillus kefiri
  7ejh-assembly1_B  TM=8.915E-01  e=1.086E-18  Lentilactobacillus kefiri
  7vdo-assembly1_B  TM=8.868E-01  e=2.087E-18  Lentilactobacillus kefiri

Organism: NCBI:txid42672

Foldseek 3Di:
DPDPVVVVVVVVDDDDDQDFAPVPDQQLPLVPPPPPDPPPDPLQQLAQEEEEEEEVCLDPLNLLLVVLNLVSHYAEYEYEYQDCPDPSNVVSQVVVCVVRVRHHYHYDHDQLLDLVVLLVVLVVCCVPRVAYAEYEYPWADFDFDAPVPDDVVNLVVRLSGLPVSLVSNVVSSLVRLLVVLNAHEYEHEAAVLLVDPDPPTRTVSNSVNSVNVLVVQLVCLRNCVNSLYAGEYEHAAAEDDPVQDDPVNPVVQQVSLCLQPQSHHHYSNQCNSVVSCRSGNVNSPPHSYYHYDHNCNDPDDDDDDDDDDDDDDDDDDDDDDDVCPVVVVVVVVVVVVVVVVCVVVVVLVVLLVLVVVLQVCLPQVRDDWDAQLPDWDFPQLVNFFQFQDWDDPLVQQKIKTWGAPLCLQDDFQLLHHHPDRPTAIWIKIANPVPDPDDPPVGIGTQAEAPDPCRRFFHFAAWDAAPVQQWIWTWGCGPVFTWIWIFRADPVRSYTYTDDIGDDLLRRAWHYWEDPHNFKIKTWHQDPQIVVNPVVVRVVLLQSLDQGTFMWMWGHDPPDIDIATAEGARRFAAKYDLDPFWIWTFHQSSQKIFIWGCPDVHHTDTPDMGHHSHGWHYWDDAPNKIKTKFFSHDVLVSLLSNLLSCLVDVVSVVVDDPVSVVCSVPRFTWIWMWMAHPVPGIGTNTTHRPFHAFNDKDAHPVQQKIWTHHRRGRGIMIGGDDD

Sequence (722 aa):
MSDPAAREDLTKRLLPSMTLANGVESLPSAAQARTASTSDDSLTRFQVPGVAVVTGGLGTIALTVVRALLQHGLTGLMLLDLDVNSESAMSKLDDLRKDFPERTIEAASVDVTDEEAVGQIMASTVEKLGALDYLVCFAGIVNCTHALDLSLQVFRKLLDVNTTGSFICAQAAAREMVKANAGGRIIFIASISAHRVNYPQPQVAYNTSKGALLMLKSSLAAEWARYGITVNSISPGYMDTILNEGEGLADARRSWAERNPSGRMGMPEELSGMVVLLCSKAGSYINGSDMVVDGGGIPITKSRLIIYDKNINGYSEATPRLLTRQVRLHQKFVSIFGILLIGLIASFVYERINLIQTFYQNAPSRITKVNNIGKYEVKFEDQIRSCEDVLLIEEYHLAILACDPGRERHNTVMGVFAGNVTKNAELWAYDYTITDGSDAESLKRIKLAGFPHASDFHTLGMAFDLETSNLFVVSHAVAGSRIELFNLDIGSLTASYIQTIQHPLINAPNSIASINGREFYVTNDHYITKKQSFLLSNLETYLSLPTGRVVQVSLKDSDIDVKVVAWVPFANGIEIINSSTVAVASSSRAAIYMFNTSDATTFKETSRIKLPFIPDNLSGSGRKLMIAGHGHLPALAKFTQSRRFCNDPFEYERADPTIKESCRELQAVSWVSEWSETEGLKHLYVDTEYPSSSTAVRDAGKGVGIISGLYAKGILIWRDAK